Protein 7YRW (pdb70)

Sequence (31 aa):
GCPWFCIYPCKVEPICGVVYASRCPRACDDDGCPWFCIYPCKVEPICGVVYASRCPRACDDDGCPWFCIYPCKVEPICGVVYASRCPRACDDDGCPWFCIYPCKVEPICGVVYASRCPRACDDDGCPWFCIYPCKVEPICGVVYASRCPRACDDDGCPWFCIYPCKVEPICGVVYASRCPRACDDDGCPWFCIYPCKVEPICGVVYASRCPRACDDDGCPWFCIYPCKVEPICGVVYASRCPRACDDDGCPWFCIYPCKVEPICGVVYASRCPRACDDDGCPWFCIYPCKVEPICGVVYASRCPRACDDDGCPWFCIYPCKVEPICGVVYASRCPRACDDDGCPWFCIYPCKVEPICGVVYASRCPRACDDDGCPWFCIYPCKVEPICGVVYASRCPRACDDDGCPWFCIYPCKVEPICGVVYASRCPRACDDDGCPWFCIYPCKVEPICGVVYASRCPRACDDD

Radius of gyration: 8.82 Å; Cα contacts (8 Å, |Δi|>4): 25; chains: 1; bounding box: 24×14×10 Å

B-factor: mean 1.19, std 1.24, range [0.2, 7.27]

Solvent-accessible surface area: 2888 Å² total; per-residue (Å²): 111,34,38,177,110,19,64,162,83,68,196,84,134,104,116,10,27,95,55,81,82,82,126,32,80,231,78,8,113,138,151

Secondary structure (DSSP, 8-state):
---HHHHS--S-TTHHHHHHHHS--GGGTT-

Foldseek 3Di:
DQDVLCVPADDDPDVSVVVNVVRQDCVVVSD

Nearest PDB structures (foldseek):
  7yrw-assembly1_A  TM=8.318E-01  e=2.375E-05  synthetic construct
  7yrw-assembly1_A  TM=1.033E+00  e=1.760E-05  synthetic construct
  7yrw-assembly1_A  TM=8.902E-01  e=5.650E-05  synthetic construct
  7yrw-assembly1_A  TM=8.958E-01  e=1.051E-04  synthetic construct
  7yrw-assembly1_A  TM=8.446E-01  e=1.289E-04  synthetic construct

Structure (mmCIF, N/CA/C/O backbone):
data_7YRW
#
_entry.id   7YRW
#
loop_
_atom_site.group_PDB
_atom_site.id
_atom_site.type_symbol
_atom_site.label_atom_id
_atom_site.label_alt_id
_atom_site.label_comp_id
_atom_site.label_asym_id
_atom_site.label_entity_id
_atom_site.label_seq_id
_atom_site.pdbx_PDB_ins_code
_atom_site.Cartn_x
_atom_site.Cartn_y
_atom_site.Cartn_z
_atom_site.occupancy
_atom_site.B_iso_or_equiv
_atom_site.auth_seq_id
_atom_site.auth_comp_id
_atom_site.auth_asym_id
_atom_site.auth_atom_id
_atom_site.pdbx_PDB_model_num
ATOM 1 N N . GLY A 1 1 ? 11.612 -4.157 4.067 1.00 2.21 1 GLY A N 1
ATOM 2 C CA . GLY A 1 1 ? 10.579 -5.056 3.501 1.00 1.32 1 GLY A CA 1
ATOM 3 C C . GLY A 1 1 ? 9.320 -4.303 3.134 1.00 1.08 1 GLY A C 1
ATOM 4 O O . GLY A 1 1 ? 9.027 -3.256 3.713 1.00 1.11 1 GLY A O 1
ATOM 10 N N . CYS A 1 2 ? 8.572 -4.827 2.179 1.00 0.93 2 CYS A N 1
ATOM 11 C CA . CYS A 1 2 ? 7.343 -4.199 1.746 1.00 0.73 2 CYS A CA 1
ATOM 12 C C . CYS A 1 2 ? 6.180 -4.604 2.641 1.00 0.60 2 CYS A C 1
ATOM 13 O O . CYS A 1 2 ? 6.081 -5.753 3.067 1.00 0.63 2 CYS A O 1
ATOM 20 N N . PRO A 1 3 ? 5.296 -3.650 2.946 1.00 0.54 3 PRO A N 1
ATOM 21 C CA . PRO A 1 3 ? 4.106 -3.905 3.752 1.00 0.51 3 PRO A CA 1
ATOM 22 C C . PRO A 1 3 ? 3.010 -4.583 2.934 1.00 0.39 3 PRO A C 1
ATOM 23 O O . PRO A 1 3 ? 2.769 -4.228 1.777 1.00 0.37 3 PRO A O 1
ATOM 34 N N . TRP A 1 4 ? 2.346 -5.555 3.550 1.00 0.38 4 TRP A N 1
ATOM 35 C CA . TRP A 1 4 ? 1.353 -6.375 2.877 1.00 0.36 4 TRP A CA 1
ATOM 36 C C . TRP A 1 4 ? 0.169 -5.557 2.376 1.00 0.32 4 TRP A C 1
ATOM 37 O O . TRP A 1 4 ? -0.491 -5.953 1.417 1.00 0.34 4 TRP A O 1
ATOM 58 N N . PHE A 1 5 ? -0.093 -4.418 3.012 1.00 0.34 5 PHE A N 1
ATOM 59 C CA . PHE A 1 5 ? -1.145 -3.513 2.548 1.00 0.36 5 PHE A CA 1
ATOM 60 C C . PHE A 1 5 ? -0.834 -3.015 1.141 1.00 0.31 5 PHE A C 1
ATOM 61 O O . PHE A 1 5 ? -1.736 -2.753 0.346 1.00 0.34 5 PHE A O 1
ATOM 78 N N . CYS A 1 6 ? 0.452 -2.889 0.845 1.00 0.30 6 CYS A N 1
ATOM 79 C CA . CYS A 1 6 ? 0.899 -2.394 -0.446 1.00 0.35 6 CYS A CA 1
ATOM 80 C C . CYS A 1 6 ? 1.083 -3.553 -1.429 1.00 0.36 6 CYS A C 1
ATOM 81 O O . CYS A 1 6 ? 0.920 -3.388 -2.637 1.00 0.42 6 CYS A O 1
ATOM 88 N N . ILE A 1 7 ? 1.426 -4.727 -0.905 1.00 0.36 7 ILE A N 1
ATOM 89 C CA . ILE A 1 7 ? 1.620 -5.906 -1.738 1.00 0.44 7 ILE A CA 1
ATOM 90 C C . ILE A 1 7 ? 0.281 -6.487 -2.192 1.00 0.40 7 ILE A C 1
ATOM 91 O O . ILE A 1 7 ? 0.139 -6.929 -3.333 1.00 0.50 7 ILE A O 1
ATOM 107 N N . TYR A 1 8 ? -0.699 -6.485 -1.293 1.00 0.33 8 TYR A N 1
ATOM 108 C CA . TYR A 1 8 ? -2.039 -6.977 -1.610 1.00 0.36 8 TYR A CA 1
ATOM 109 C C . TYR A 1 8 ? -3.044 -5.832 -1.593 1.00 0.30 8 TYR A C 1
ATOM 110 O O . TYR A 1 8 ? -3.712 -5.590 -0.586 1.00 0.42 8 TYR A O 1
ATOM 128 N N . PRO A 1 9 ? -3.153 -5.109 -2.712 1.00 0.28 9 PRO A N 1
ATOM 129 C CA . PRO A 1 9 ? -4.042 -3.958 -2.839 1.00 0.39 9 PRO A CA 1
ATOM 130 C C . PRO A 1 9 ? -5.503 -4.364 -2.996 1.00 0.37 9 PRO A C 1
ATOM 131 O O . PRO A 1 9 ? -5.814 -5.481 -3.417 1.00 0.43 9 PRO A O 1
ATOM 142 N N . CYS A 1 10 ? -6.393 -3.455 -2.645 1.00 0.40 10 CYS A N 1
ATOM 143 C CA . CYS A 1 10 ? -7.820 -3.662 -2.817 1.00 0.44 10 CYS A CA 1
ATOM 144 C C . CYS A 1 10 ? -8.371 -2.642 -3.810 1.00 0.44 10 CYS A C 1
ATOM 145 O O . CYS A 1 10 ? -7.681 -1.680 -4.152 1.00 0.48 10 CYS A O 1
ATOM 152 N N . LYS A 1 11 ? -9.597 -2.844 -4.282 1.00 0.53 11 LYS A N 1
ATOM 153 C CA . LYS A 1 11 ? -10.118 -2.045 -5.378 1.00 0.64 11 LYS A CA 1
ATOM 154 C C . LYS A 1 11 ? -11.214 -1.090 -4.919 1.00 0.60 11 LYS A C 1
ATOM 155 O O . LYS A 1 11 ? -11.968 -0.557 -5.733 1.00 0.74 11 LYS A O 1
ATOM 174 N N . VAL A 1 12 ? -11.305 -0.871 -3.618 1.00 0.48 12 VAL A N 1
ATOM 175 C CA . VAL A 1 12 ? -12.293 0.038 -3.084 1.00 0.51 12 VAL A CA 1
ATOM 176 C C . VAL A 1 12 ? -11.621 1.304 -2.543 1.00 0.41 12 VAL A C 1
ATOM 177 O O . VAL A 1 12 ? -10.983 1.309 -1.495 1.00 0.34 12 VAL A O 1
ATOM 190 N N . GLU A 1 13 ? -11.742 2.367 -3.293 1.00 0.55 13 GLU A N 1
ATOM 191 C CA . GLU A 1 13 ? -11.174 3.650 -2.905 1.00 0.56 13 GLU A CA 1
ATOM 192 C C . GLU A 1 13 ? -12.301 4.562 -2.417 1.00 0.61 13 GLU A C 1
ATOM 193 O O . GLU A 1 13 ? -13.468 4.278 -2.668 1.00 0.74 13 GLU A O 1
ATOM 205 N N . PRO A 1 14 ? -11.987 5.656 -1.700 1.00 0.60 14 PRO A N 1
ATOM 206 C CA . PRO A 1 14 ? -10.618 6.057 -1.381 1.00 0.54 14 PRO A CA 1
ATOM 207 C C . PRO A 1 14 ? -10.043 5.353 -0.154 1.00 0.40 14 PRO A C 1
ATOM 208 O O . PRO A 1 14 ? -8.890 5.576 0.202 1.00 0.37 14 PRO A O 1
ATOM 219 N N . ILE A 1 15 ? -10.834 4.490 0.480 1.00 0.40 15 ILE A N 1
ATOM 220 C CA . ILE A 1 15 ? -10.409 3.844 1.721 1.00 0.42 15 ILE A CA 1
ATOM 221 C C . ILE A 1 15 ? -9.132 3.014 1.516 1.00 0.35 15 ILE A C 1
ATOM 222 O O . ILE A 1 15 ? -8.276 2.951 2.401 1.00 0.50 15 ILE A O 1
ATOM 238 N N . CYS A 1 16 ? -8.991 2.399 0.348 1.00 0.23 16 CYS A N 1
ATOM 239 C CA . CYS A 1 16 ? -7.776 1.658 0.029 1.00 0.23 16 CYS A CA 1
ATOM 240 C C . CYS A 1 16 ? -6.665 2.594 -0.426 1.00 0.22 16 CYS A C 1
ATOM 241 O O . CYS A 1 16 ? -5.495 2.342 -0.163 1.00 0.39 16 CYS A O 1
ATOM 248 N N . GLY A 1 17 ? -7.035 3.683 -1.087 1.00 0.20 17 GLY A N 1
ATOM 249 C CA . GLY A 1 17 ? -6.045 4.624 -1.575 1.00 0.30 17 GLY A CA 1
ATOM 250 C C . GLY A 1 17 ? -5.363 5.371 -0.448 1.00 0.25 17 GLY A C 1
ATOM 251 O O . GLY A 1 17 ? -4.141 5.529 -0.444 1.00 0.33 17 GLY A O 1
ATOM 255 N N . VAL A 1 18 ? -6.159 5.818 0.512 1.00 0.21 18 VAL A N 1
ATOM 256 C CA . VAL A 1 18 ? -5.646 6.520 1.680 1.00 0.27 18 VAL A CA 1
ATOM 257 C C . VAL A 1 18 ? -4.661 5.649 2.452 1.00 0.28 18 VAL A C 1
ATOM 258 O O . VAL A 1 18 ? -3.539 6.073 2.752 1.00 0.36 18 VAL A O 1
ATOM 271 N N . VAL A 1 19 ? -5.078 4.428 2.765 1.00 0.26 19 VAL A N 1
ATOM 272 C CA . VAL A 1 19 ? -4.226 3.508 3.500 1.00 0.34 19 VAL A CA 1
ATOM 273 C C . VAL A 1 19 ? -3.006 3.116 2.661 1.00 0.32 19 VAL A C 1
ATOM 274 O O . VAL A 1 19 ? -1.911 2.990 3.190 1.00 0.35 19 VAL A O 1
ATOM 287 N N . TYR A 1 20 ? -3.196 2.946 1.352 1.00 0.29 20 TYR A N 1
ATOM 288 C CA . TYR A 1 20 ? -2.097 2.657 0.441 1.00 0.30 20 TYR A CA 1
ATOM 289 C C . TYR A 1 20 ? -0.987 3.692 0.577 1.00 0.31 20 TYR A C 1
ATOM 290 O O . TYR A 1 20 ? 0.171 3.352 0.811 1.00 0.44 20 TYR A O 1
ATOM 308 N N . ALA A 1 21 ? -1.363 4.956 0.443 1.00 0.26 21 ALA A N 1
ATOM 309 C CA . ALA A 1 21 ? -0.411 6.057 0.493 1.00 0.30 21 ALA A CA 1
ATOM 310 C C . ALA A 1 21 ? 0.286 6.144 1.845 1.00 0.34 21 ALA A C 1
ATOM 311 O O . ALA A 1 21 ? 1.477 6.446 1.930 1.00 0.46 21 ALA A O 1
ATOM 318 N N . SER A 1 22 ? -0.461 5.864 2.895 1.00 0.37 22 SER A N 1
ATOM 319 C CA . SER A 1 22 ? 0.040 6.021 4.252 1.00 0.51 22 SER A CA 1
ATOM 320 C C . SER A 1 22 ? 0.828 4.792 4.708 1.00 0.54 22 SER A C 1
ATOM 321 O O . SER A 1 22 ? 1.681 4.882 5.591 1.00 0.73 22 SER A O 1
ATOM 329 N N . ARG A 1 23 ? 0.552 3.652 4.098 1.00 0.46 23 ARG A N 1
ATOM 330 C CA . ARG A 1 23 ? 1.138 2.394 4.535 1.00 0.56 23 ARG A CA 1
ATOM 331 C C . ARG A 1 23 ? 2.072 1.811 3.484 1.00 0.57 23 ARG A C 1
ATOM 332 O O . ARG A 1 23 ? 2.323 0.613 3.480 1.00 0.76 23 ARG A O 1
ATOM 353 N N . CYS A 1 24 ? 2.566 2.639 2.578 1.00 0.45 24 CYS A N 1
ATOM 354 C CA . CYS A 1 24 ? 3.513 2.166 1.573 1.00 0.48 24 CYS A CA 1
ATOM 355 C C . CYS A 1 24 ? 4.541 3.242 1.249 1.00 0.44 24 CYS A C 1
ATOM 356 O O . CYS A 1 24 ? 4.463 3.913 0.216 1.00 0.55 24 CYS A O 1
ATOM 363 N N . PRO A 1 25 ? 5.514 3.426 2.151 1.00 0.44 25 PRO A N 1
ATOM 364 C CA . PRO A 1 25 ? 6.639 4.334 1.936 1.00 0.57 25 PRO A CA 1
ATOM 365 C C . PRO A 1 25 ? 7.603 3.796 0.880 1.00 0.56 25 PRO A C 1
ATOM 366 O O . PRO A 1 25 ? 7.562 2.614 0.522 1.00 0.49 25 PRO A O 1
ATOM 377 N N . ARG A 1 26 ? 8.467 4.684 0.393 1.00 0.72 26 ARG A N 1
ATOM 378 C CA . ARG A 1 26 ? 9.476 4.359 -0.621 1.00 0.80 26 ARG A CA 1
ATOM 379 C C . ARG A 1 26 ? 10.394 3.226 -0.164 1.00 0.77 26 ARG A C 1
ATOM 380 O O . ARG A 1 26 ? 11.170 2.685 -0.952 1.00 0.84 26 ARG A O 1
ATOM 401 N N . ALA A 1 27 ? 10.292 2.889 1.116 1.00 0.77 27 ALA A N 1
ATOM 402 C CA . ALA A 1 27 ? 11.040 1.788 1.717 1.00 0.90 27 ALA A CA 1
ATOM 403 C C . ALA A 1 27 ? 10.812 0.487 0.956 1.00 0.86 27 ALA A C 1
ATOM 404 O O . ALA A 1 27 ? 11.694 -0.369 0.875 1.00 1.07 27 ALA A O 1
ATOM 411 N N . CYS A 1 28 ? 9.617 0.354 0.401 1.00 0.71 28 CYS A N 1
ATOM 412 C CA . CYS A 1 28 ? 9.223 -0.847 -0.318 1.00 0.85 28 CYS A CA 1
ATOM 413 C C . CYS A 1 28 ? 9.988 -0.986 -1.637 1.00 1.07 28 CYS A C 1
ATOM 414 O O . CYS A 1 28 ? 10.142 -2.085 -2.168 1.00 1.39 28 CYS A O 1
ATOM 421 N N . ASP A 1 29 ? 10.476 0.146 -2.148 1.00 1.11 29 ASP A N 1
ATOM 422 C CA . ASP A 1 29 ? 11.240 0.186 -3.398 1.00 1.39 29 ASP A CA 1
ATOM 423 C C . ASP A 1 29 ? 10.363 -0.241 -4.574 1.00 1.55 29 ASP A C 1
ATOM 424 O O . ASP A 1 29 ? 10.852 -0.718 -5.598 1.00 1.85 29 ASP A O 1
ATOM 433 N N . ASP A 1 30 ? 9.056 -0.042 -4.412 1.00 2.21 30 ASP A N 1
ATOM 434 C CA . ASP A 1 30 ? 8.068 -0.418 -5.417 1.00 3.45 30 ASP A CA 1
ATOM 435 C C . ASP A 1 30 ? 8.100 -1.915 -5.680 1.00 3.93 30 ASP A C 1
ATOM 436 O O . ASP A 1 30 ? 7.915 -2.358 -6.814 1.00 4.64 30 ASP A O 1
ATOM 445 N N . ASP A 1 31 ? 8.333 -2.678 -4.610 1.00 3.92 31 ASP A N 1
ATOM 446 C CA . ASP A 1 31 ? 8.421 -4.137 -4.670 1.00 4.98 31 ASP A CA 1
ATOM 447 C C . ASP A 1 31 ? 9.664 -4.566 -5.437 1.00 5.94 31 ASP A C 1
ATOM 448 O O . ASP A 1 31 ? 9.617 -4.634 -6.683 1.00 6.37 31 ASP A O 1
ATOM 458 N N . GLY A 1 1 ? 10.919 -4.022 0.227 1.00 2.21 1 GLY A N 2
ATOM 459 C CA . GLY A 1 1 ? 10.299 -4.080 1.574 1.00 1.32 1 GLY A CA 2
ATOM 460 C C . GLY A 1 1 ? 8.891 -3.525 1.583 1.00 1.08 1 GLY A C 2
ATOM 461 O O . GLY A 1 1 ? 8.621 -2.508 2.220 1.00 1.11 1 GLY A O 2
ATOM 467 N N . CYS A 1 2 ? 7.995 -4.175 0.857 1.00 0.93 2 CYS A N 2
ATOM 468 C CA . CYS A 1 2 ? 6.604 -3.774 0.823 1.00 0.73 2 CYS A CA 2
ATOM 469 C C . CYS A 1 2 ? 5.824 -4.451 1.946 1.00 0.60 2 CYS A C 2
ATOM 470 O O . CYS A 1 2 ? 5.956 -5.658 2.157 1.00 0.63 2 CYS A O 2
ATOM 477 N N . PRO A 1 3 ? 5.014 -3.689 2.690 1.00 0.54 3 PRO A N 2
ATOM 478 C CA . PRO A 1 3 ? 4.128 -4.250 3.697 1.00 0.51 3 PRO A CA 2
ATOM 479 C C . PRO A 1 3 ? 2.881 -4.871 3.072 1.00 0.39 3 PRO A C 2
ATOM 480 O O . PRO A 1 3 ? 2.631 -4.681 1.877 1.00 0.37 3 PRO A O 2
ATOM 491 N N . TRP A 1 4 ? 2.098 -5.595 3.862 1.00 0.38 4 TRP A N 2
ATOM 492 C CA . TRP A 1 4 ? 0.956 -6.335 3.340 1.00 0.36 4 TRP A CA 2
ATOM 493 C C . TRP A 1 4 ? -0.035 -5.423 2.619 1.00 0.32 4 TRP A C 2
ATOM 494 O O . TRP A 1 4 ? -0.542 -5.778 1.553 1.00 0.34 4 TRP A O 2
ATOM 515 N N . PHE A 1 5 ? -0.280 -4.242 3.179 1.00 0.34 5 PHE A N 2
ATOM 516 C CA . PHE A 1 5 ? -1.215 -3.285 2.584 1.00 0.36 5 PHE A CA 2
ATOM 517 C C . PHE A 1 5 ? -0.827 -2.929 1.148 1.00 0.31 5 PHE A C 2
ATOM 518 O O . PHE A 1 5 ? -1.690 -2.632 0.322 1.00 0.34 5 PHE A O 2
ATOM 535 N N . CYS A 1 6 ? 0.467 -2.970 0.855 1.00 0.30 6 CYS A N 2
ATOM 536 C CA . CYS A 1 6 ? 0.955 -2.630 -0.475 1.00 0.35 6 CYS A CA 2
ATOM 537 C C . CYS A 1 6 ? 0.989 -3.865 -1.371 1.00 0.36 6 CYS A C 2
ATOM 538 O O . CYS A 1 6 ? 0.734 -3.777 -2.573 1.00 0.42 6 CYS A O 2
ATOM 545 N N . ILE A 1 7 ? 1.314 -5.015 -0.782 1.00 0.36 7 ILE A N 2
ATOM 546 C CA . ILE A 1 7 ? 1.365 -6.270 -1.523 1.00 0.44 7 ILE A CA 2
ATOM 547 C C . ILE A 1 7 ? -0.038 -6.744 -1.890 1.00 0.40 7 ILE A C 2
ATOM 548 O O . ILE A 1 7 ? -0.245 -7.366 -2.934 1.00 0.50 7 ILE A O 2
ATOM 564 N N . TYR A 1 8 ? -0.995 -6.449 -1.019 1.00 0.33 8 TYR A N 2
ATOM 565 C CA . TYR A 1 8 ? -2.386 -6.829 -1.230 1.00 0.36 8 TYR A CA 2
ATOM 566 C C . TYR A 1 8 ? -3.248 -5.593 -1.479 1.00 0.30 8 TYR A C 2
ATOM 567 O O . TYR A 1 8 ? -3.866 -5.061 -0.553 1.00 0.42 8 TYR A O 2
ATOM 585 N N . PRO A 1 9 ? -3.293 -5.115 -2.732 1.00 0.28 9 PRO A N 2
ATOM 586 C CA . PRO A 1 9 ? -4.079 -3.942 -3.110 1.00 0.39 9 PRO A CA 2
ATOM 587 C C . PRO A 1 9 ? -5.570 -4.252 -3.161 1.00 0.37 9 PRO A C 2
ATOM 588 O O . PRO A 1 9 ? -5.975 -5.404 -3.332 1.00 0.43 9 PRO A O 2
ATOM 599 N N . CYS A 1 10 ? -6.382 -3.222 -3.010 1.00 0.40 10 CYS A N 2
ATOM 600 C CA . CYS A 1 10 ? -7.824 -3.382 -2.985 1.00 0.44 10 CYS A CA 2
ATOM 601 C C . CYS A 1 10 ? -8.490 -2.522 -4.056 1.00 0.44 10 CYS A C 2
ATOM 602 O O . CYS A 1 10 ? -7.948 -1.501 -4.479 1.00 0.48 10 CYS A O 2
ATOM 609 N N . LYS A 1 11 ? -9.665 -2.947 -4.495 1.00 0.53 11 LYS A N 2
ATOM 610 C CA . LYS A 1 11 ? -10.383 -2.279 -5.566 1.00 0.64 11 LYS A CA 2
ATOM 611 C C . LYS A 1 11 ? -11.422 -1.330 -4.994 1.00 0.60 11 LYS A C 2
ATOM 612 O O . LYS A 1 11 ? -12.182 -0.698 -5.729 1.00 0.74 11 LYS A O 2
ATOM 631 N N . VAL A 1 12 ? -11.454 -1.243 -3.678 1.00 0.48 12 VAL A N 2
ATOM 632 C CA . VAL A 1 12 ? -12.403 -0.392 -2.994 1.00 0.51 12 VAL A CA 2
ATOM 633 C C . VAL A 1 12 ? -11.769 0.969 -2.681 1.00 0.41 12 VAL A C 2
ATOM 634 O O . VAL A 1 12 ? -10.888 1.103 -1.830 1.00 0.34 12 VAL A O 2
ATOM 647 N N . GLU A 1 13 ? -12.209 1.968 -3.407 1.00 0.55 13 GLU A N 2
ATOM 648 C CA . GLU A 1 13 ? -11.670 3.311 -3.286 1.00 0.56 13 GLU A CA 2
ATOM 649 C C . GLU A 1 13 ? -12.622 4.232 -2.528 1.00 0.61 13 GLU A C 2
ATOM 650 O O . GLU A 1 13 ? -13.828 3.985 -2.477 1.00 0.74 13 GLU A O 2
ATOM 662 N N . PRO A 1 14 ? -12.090 5.292 -1.899 1.00 0.60 14 PRO A N 2
ATOM 663 C CA . PRO A 1 14 ? -10.661 5.560 -1.841 1.00 0.54 14 PRO A CA 2
ATOM 664 C C . PRO A 1 14 ? -10.032 5.033 -0.554 1.00 0.40 14 PRO A C 2
ATOM 665 O O . PRO A 1 14 ? -8.888 5.349 -0.232 1.00 0.37 14 PRO A O 2
ATOM 676 N N . ILE A 1 15 ? -10.790 4.212 0.166 1.00 0.40 15 ILE A N 2
ATOM 677 C CA . ILE A 1 15 ? -10.376 3.715 1.475 1.00 0.42 15 ILE A CA 2
ATOM 678 C C . ILE A 1 15 ? -9.151 2.798 1.374 1.00 0.35 15 ILE A C 2
ATOM 679 O O . ILE A 1 15 ? -8.438 2.579 2.357 1.00 0.50 15 ILE A O 2
ATOM 695 N N . CYS A 1 16 ? -8.900 2.262 0.194 1.00 0.23 16 CYS A N 2
ATOM 696 C CA . CYS A 1 16 ? -7.704 1.467 -0.021 1.00 0.23 16 CYS A CA 2
ATOM 697 C C . CYS A 1 16 ? -6.512 2.379 -0.252 1.00 0.22 16 CYS A C 2
ATOM 698 O O . CYS A 1 16 ? -5.439 2.177 0.313 1.00 0.39 16 CYS A O 2
ATOM 705 N N . GLY A 1 17 ? -6.736 3.412 -1.048 1.00 0.20 17 GLY A N 2
ATOM 706 C CA . GLY A 1 17 ? -5.661 4.294 -1.458 1.00 0.30 17 GLY A CA 2
ATOM 707 C C . GLY A 1 17 ? -5.242 5.239 -0.357 1.00 0.25 17 GLY A C 2
ATOM 708 O O . GLY A 1 17 ? -4.079 5.643 -0.281 1.00 0.33 17 GLY A O 2
ATOM 712 N N . VAL A 1 18 ? -6.191 5.590 0.496 1.00 0.21 18 VAL A N 2
ATOM 713 C CA . VAL A 1 18 ? -5.927 6.484 1.608 1.00 0.27 18 VAL A CA 2
ATOM 714 C C . VAL A 1 18 ? -4.874 5.899 2.552 1.00 0.28 18 VAL A C 2
ATOM 715 O O . VAL A 1 18 ? -3.876 6.551 2.867 1.00 0.36 18 VAL A O 2
ATOM 728 N N . VAL A 1 19 ? -5.092 4.670 2.992 1.00 0.26 19 VAL A N 2
ATOM 729 C CA . VAL A 1 19 ? -4.133 3.989 3.844 1.00 0.34 19 VAL A CA 2
ATOM 730 C C . VAL A 1 19 ? -2.895 3.578 3.038 1.00 0.32 19 VAL A C 2
ATOM 731 O O . VAL A 1 19 ? -1.781 3.642 3.548 1.00 0.35 19 VAL A O 2
ATOM 744 N N . TYR A 1 20 ? -3.101 3.171 1.780 1.00 0.29 20 TYR A N 2
ATOM 745 C CA . TYR A 1 20 ? -2.010 2.853 0.862 1.00 0.30 20 TYR A CA 2
ATOM 746 C C . TYR A 1 20 ? -0.932 3.931 0.885 1.00 0.31 20 TYR A C 2
ATOM 747 O O . TYR A 1 20 ? 0.248 3.635 1.039 1.00 0.44 20 TYR A O 2
ATOM 765 N N . ALA A 1 21 ? -1.359 5.179 0.745 1.00 0.26 21 ALA A N 2
ATOM 766 C CA . ALA A 1 21 ? -0.449 6.318 0.715 1.00 0.30 21 ALA A CA 2
ATOM 767 C C . ALA A 1 21 ? 0.497 6.327 1.910 1.00 0.34 21 ALA A C 2
ATOM 768 O O . ALA A 1 21 ? 1.712 6.445 1.762 1.00 0.46 21 ALA A O 2
ATOM 775 N N . SER A 1 22 ? -0.074 6.181 3.092 1.00 0.37 22 SER A N 2
ATOM 776 C CA . SER A 1 22 ? 0.685 6.300 4.329 1.00 0.51 22 SER A CA 2
ATOM 777 C C . SER A 1 22 ? 1.293 4.968 4.771 1.00 0.54 22 SER A C 2
ATOM 778 O O . SER A 1 22 ? 2.121 4.935 5.682 1.00 0.73 22 SER A O 2
ATOM 786 N N . ARG A 1 23 ? 0.887 3.871 4.140 1.00 0.46 23 ARG A N 2
ATOM 787 C CA . ARG A 1 23 ? 1.392 2.554 4.513 1.00 0.56 23 ARG A CA 2
ATOM 788 C C . ARG A 1 23 ? 2.327 1.986 3.459 1.00 0.57 23 ARG A C 2
ATOM 789 O O . ARG A 1 23 ? 2.801 0.863 3.591 1.00 0.76 23 ARG A O 2
ATOM 810 N N . CYS A 1 24 ? 2.594 2.758 2.418 1.00 0.45 24 CYS A N 2
ATOM 811 C CA . CYS A 1 24 ? 3.534 2.344 1.388 1.00 0.48 24 CYS A CA 2
ATOM 812 C C . CYS A 1 24 ? 4.709 3.311 1.310 1.00 0.44 24 CYS A C 2
ATOM 813 O O . CYS A 1 24 ? 4.728 4.226 0.486 1.00 0.55 24 CYS A O 2
ATOM 820 N N . PRO A 1 25 ? 5.694 3.130 2.200 1.00 0.44 25 PRO A N 2
ATOM 821 C CA . PRO A 1 25 ? 6.944 3.883 2.161 1.00 0.57 25 PRO A CA 2
ATOM 822 C C . PRO A 1 25 ? 7.793 3.459 0.971 1.00 0.56 25 PRO A C 2
ATOM 823 O O . PRO A 1 25 ? 7.545 2.413 0.362 1.00 0.49 25 PRO A O 2
ATOM 834 N N . ARG A 1 26 ? 8.793 4.273 0.645 1.00 0.72 26 ARG A N 2
ATOM 835 C CA . ARG A 1 26 ? 9.690 3.999 -0.480 1.00 0.80 26 ARG A CA 2
ATOM 836 C C . ARG A 1 26 ? 10.401 2.661 -0.302 1.00 0.77 26 ARG A C 2
ATOM 837 O O . ARG A 1 26 ? 11.057 2.169 -1.218 1.00 0.84 26 ARG A O 2
ATOM 858 N N . ALA A 1 27 ? 10.283 2.104 0.899 1.00 0.77 27 ALA A N 2
ATOM 859 C CA . ALA A 1 27 ? 10.780 0.773 1.215 1.00 0.90 27 ALA A CA 2
ATOM 860 C C . ALA A 1 27 ? 10.240 -0.263 0.238 1.00 0.86 27 ALA A C 2
ATOM 861 O O . ALA A 1 27 ? 10.873 -1.290 -0.008 1.00 1.07 27 ALA A O 2
ATOM 868 N N . CYS A 1 28 ? 9.070 0.018 -0.324 1.00 0.71 28 CYS A N 2
ATOM 869 C CA . CYS A 1 28 ? 8.423 -0.896 -1.252 1.00 0.85 28 CYS A CA 2
ATOM 870 C C . CYS A 1 28 ? 9.265 -1.050 -2.523 1.00 1.07 28 CYS A C 2
ATOM 871 O O . CYS A 1 28 ? 9.237 -2.091 -3.174 1.00 1.39 28 CYS A O 2
ATOM 878 N N . ASP A 1 29 ? 10.031 -0.020 -2.863 1.00 1.11 29 ASP A N 2
ATOM 879 C CA . ASP A 1 29 ? 10.946 -0.102 -4.000 1.00 1.39 29 ASP A CA 2
ATOM 880 C C . ASP A 1 29 ? 12.391 0.003 -3.538 1.00 1.55 29 ASP A C 2
ATOM 881 O O . ASP A 1 29 ? 13.321 0.013 -4.348 1.00 1.85 29 ASP A O 2
ATOM 890 N N . ASP A 1 30 ? 12.555 0.060 -2.222 1.00 2.21 30 ASP A N 2
ATOM 891 C CA . ASP A 1 30 ? 13.862 0.219 -1.582 1.00 3.45 30 ASP A CA 2
ATOM 892 C C . ASP A 1 30 ? 14.568 1.470 -2.111 1.00 3.93 30 ASP A C 2
ATOM 893 O O . ASP A 1 30 ? 15.757 1.455 -2.418 1.00 4.64 30 ASP A O 2
ATOM 902 N N . ASP A 1 31 ? 13.816 2.557 -2.227 1.00 3.92 31 ASP A N 2
ATOM 903 C CA . ASP A 1 31 ? 14.358 3.803 -2.757 1.00 4.98 31 ASP A CA 2
ATOM 904 C C . ASP A 1 31 ? 14.808 4.718 -1.627 1.00 5.94 31 ASP A C 2
ATOM 905 O O . ASP A 1 31 ? 13.942 5.298 -0.944 1.00 6.37 31 ASP A O 2
ATOM 915 N N . GLY A 1 1 ? 10.636 -4.452 4.377 1.00 2.21 1 GLY A N 3
ATOM 916 C CA . GLY A 1 1 ? 10.096 -4.535 3.000 1.00 1.32 1 GLY A CA 3
ATOM 917 C C . GLY A 1 1 ? 8.708 -3.947 2.900 1.00 1.08 1 GLY A C 3
ATOM 918 O O . GLY A 1 1 ? 8.242 -3.287 3.830 1.00 1.11 1 GLY A O 3
ATOM 924 N N . CYS A 1 2 ? 8.051 -4.186 1.775 1.00 0.93 2 CYS A N 3
ATOM 925 C CA . CYS A 1 2 ? 6.707 -3.690 1.540 1.00 0.73 2 CYS A CA 3
ATOM 926 C C . CYS A 1 2 ? 5.708 -4.288 2.521 1.00 0.60 2 CYS A C 3
ATOM 927 O O . CYS A 1 2 ? 5.595 -5.508 2.639 1.00 0.63 2 CYS A O 3
ATOM 934 N N . PRO A 1 3 ? 4.990 -3.426 3.251 1.00 0.54 3 PRO A N 3
ATOM 935 C CA . PRO A 1 3 ? 3.896 -3.847 4.131 1.00 0.51 3 PRO A CA 3
ATOM 936 C C . PRO A 1 3 ? 2.813 -4.605 3.373 1.00 0.39 3 PRO A C 3
ATOM 937 O O . PRO A 1 3 ? 2.632 -4.421 2.166 1.00 0.37 3 PRO A O 3
ATOM 948 N N . TRP A 1 4 ? 2.088 -5.451 4.097 1.00 0.38 4 TRP A N 3
ATOM 949 C CA . TRP A 1 4 ? 1.056 -6.291 3.513 1.00 0.36 4 TRP A CA 3
ATOM 950 C C . TRP A 1 4 ? -0.084 -5.472 2.919 1.00 0.32 4 TRP A C 3
ATOM 951 O O . TRP A 1 4 ? -0.857 -5.982 2.107 1.00 0.34 4 TRP A O 3
ATOM 972 N N . PHE A 1 5 ? -0.196 -4.212 3.331 1.00 0.34 5 PHE A N 3
ATOM 973 C CA . PHE A 1 5 ? -1.152 -3.291 2.721 1.00 0.36 5 PHE A CA 3
ATOM 974 C C . PHE A 1 5 ? -0.795 -3.059 1.257 1.00 0.31 5 PHE A C 3
ATOM 975 O O . PHE A 1 5 ? -1.669 -2.955 0.401 1.00 0.34 5 PHE A O 3
ATOM 992 N N . CYS A 1 6 ? 0.502 -3.003 0.980 1.00 0.30 6 CYS A N 3
ATOM 993 C CA . CYS A 1 6 ? 0.985 -2.749 -0.370 1.00 0.35 6 CYS A CA 3
ATOM 994 C C . CYS A 1 6 ? 1.007 -4.040 -1.186 1.00 0.36 6 CYS A C 3
ATOM 995 O O . CYS A 1 6 ? 0.731 -4.032 -2.387 1.00 0.42 6 CYS A O 3
ATOM 1002 N N . ILE A 1 7 ? 1.336 -5.150 -0.528 1.00 0.36 7 ILE A N 3
ATOM 1003 C CA . ILE A 1 7 ? 1.397 -6.446 -1.195 1.00 0.44 7 ILE A CA 3
ATOM 1004 C C . ILE A 1 7 ? 0.007 -6.905 -1.627 1.00 0.40 7 ILE A C 3
ATOM 1005 O O . ILE A 1 7 ? -0.157 -7.501 -2.691 1.00 0.50 7 ILE A O 3
ATOM 1021 N N . TYR A 1 8 ? -0.991 -6.622 -0.795 1.00 0.33 8 TYR A N 3
ATOM 1022 C CA . TYR A 1 8 ? -2.371 -6.986 -1.099 1.00 0.36 8 TYR A CA 3
ATOM 1023 C C . TYR A 1 8 ? -3.216 -5.739 -1.332 1.00 0.30 8 TYR A C 3
ATOM 1024 O O . TYR A 1 8 ? -3.947 -5.293 -0.443 1.00 0.42 8 TYR A O 3
ATOM 1042 N N . PRO A 1 9 ? -3.132 -5.167 -2.540 1.00 0.28 9 PRO A N 3
ATOM 1043 C CA . PRO A 1 9 ? -3.828 -3.935 -2.888 1.00 0.39 9 PRO A CA 3
ATOM 1044 C C . PRO A 1 9 ? -5.308 -4.172 -3.156 1.00 0.37 9 PRO A C 3
ATOM 1045 O O . PRO A 1 9 ? -5.697 -5.199 -3.718 1.00 0.43 9 PRO A O 3
ATOM 1056 N N . CYS A 1 10 ? -6.128 -3.227 -2.746 1.00 0.40 10 CYS A N 3
ATOM 1057 C CA . CYS A 1 10 ? -7.559 -3.302 -2.966 1.00 0.44 10 CYS A CA 3
ATOM 1058 C C . CYS A 1 10 ? -7.961 -2.367 -4.103 1.00 0.44 10 CYS A C 3
ATOM 1059 O O . CYS A 1 10 ? -7.296 -1.360 -4.354 1.00 0.48 10 CYS A O 3
ATOM 1066 N N . LYS A 1 11 ? -9.047 -2.696 -4.785 1.00 0.53 11 LYS A N 3
ATOM 1067 C CA . LYS A 1 11 ? -9.447 -1.973 -5.977 1.00 0.64 11 LYS A CA 3
ATOM 1068 C C . LYS A 1 11 ? -10.560 -0.988 -5.659 1.00 0.60 11 LYS A C 3
ATOM 1069 O O . LYS A 1 11 ? -11.052 -0.281 -6.540 1.00 0.74 11 LYS A O 3
ATOM 1088 N N . VAL A 1 12 ? -10.949 -0.944 -4.396 1.00 0.48 12 VAL A N 3
ATOM 1089 C CA . VAL A 1 12 ? -11.967 -0.017 -3.945 1.00 0.51 12 VAL A CA 3
ATOM 1090 C C . VAL A 1 12 ? -11.301 1.186 -3.286 1.00 0.41 12 VAL A C 3
ATOM 1091 O O . VAL A 1 12 ? -10.566 1.060 -2.307 1.00 0.34 12 VAL A O 3
ATOM 1104 N N . GLU A 1 13 ? -11.537 2.348 -3.841 1.00 0.55 13 GLU A N 3
ATOM 1105 C CA . GLU A 1 13 ? -10.857 3.553 -3.400 1.00 0.56 13 GLU A CA 3
ATOM 1106 C C . GLU A 1 13 ? -11.877 4.669 -3.193 1.00 0.61 13 GLU A C 3
ATOM 1107 O O . GLU A 1 13 ? -12.985 4.595 -3.722 1.00 0.74 13 GLU A O 3
ATOM 1119 N N . PRO A 1 14 ? -11.529 5.722 -2.433 1.00 0.60 14 PRO A N 3
ATOM 1120 C CA . PRO A 1 14 ? -10.189 5.920 -1.887 1.00 0.54 14 PRO A CA 3
ATOM 1121 C C . PRO A 1 14 ? -9.946 5.215 -0.550 1.00 0.40 14 PRO A C 3
ATOM 1122 O O . PRO A 1 14 ? -8.915 5.428 0.081 1.00 0.37 14 PRO A O 3
ATOM 1133 N N . ILE A 1 15 ? -10.874 4.359 -0.125 1.00 0.40 15 ILE A N 3
ATOM 1134 C CA . ILE A 1 15 ? -10.740 3.679 1.166 1.00 0.42 15 ILE A CA 3
ATOM 1135 C C . ILE A 1 15 ? -9.527 2.742 1.189 1.00 0.35 15 ILE A C 3
ATOM 1136 O O . ILE A 1 15 ? -9.009 2.400 2.251 1.00 0.50 15 ILE A O 3
ATOM 1152 N N . CYS A 1 16 ? -9.076 2.315 0.021 1.00 0.23 16 CYS A N 3
ATOM 1153 C CA . CYS A 1 16 ? -7.849 1.543 -0.062 1.00 0.23 16 CYS A CA 3
ATOM 1154 C C . CYS A 1 16 ? -6.651 2.476 -0.130 1.00 0.22 16 CYS A C 3
ATOM 1155 O O . CYS A 1 16 ? -5.637 2.256 0.531 1.00 0.39 16 CYS A O 3
ATOM 1162 N N . GLY A 1 17 ? -6.802 3.544 -0.901 1.00 0.20 17 GLY A N 3
ATOM 1163 C CA . GLY A 1 17 ? -5.697 4.448 -1.154 1.00 0.30 17 GLY A CA 3
ATOM 1164 C C . GLY A 1 17 ? -5.316 5.240 0.073 1.00 0.25 17 GLY A C 3
ATOM 1165 O O . GLY A 1 17 ? -4.155 5.607 0.247 1.00 0.33 17 GLY A O 3
ATOM 1169 N N . VAL A 1 18 ? -6.298 5.485 0.927 1.00 0.21 18 VAL A N 3
ATOM 1170 C CA . VAL A 1 18 ? -6.091 6.243 2.148 1.00 0.27 18 VAL A CA 3
ATOM 1171 C C . VAL A 1 18 ? -5.007 5.608 3.025 1.00 0.28 18 VAL A C 3
ATOM 1172 O O . VAL A 1 18 ? -4.045 6.273 3.416 1.00 0.36 18 VAL A O 3
ATOM 1185 N N . VAL A 1 19 ? -5.157 4.325 3.322 1.00 0.26 19 VAL A N 3
ATOM 1186 C CA . VAL A 1 19 ? -4.155 3.601 4.086 1.00 0.34 19 VAL A CA 3
ATOM 1187 C C . VAL A 1 19 ? -2.921 3.320 3.221 1.00 0.32 19 VAL A C 3
ATOM 1188 O O . VAL A 1 19 ? -1.797 3.519 3.673 1.00 0.35 19 VAL A O 3
ATOM 1201 N N . TYR A 1 20 ? -3.140 2.895 1.973 1.00 0.29 20 TYR A N 3
ATOM 1202 C CA . TYR A 1 20 ? -2.063 2.615 1.030 1.00 0.30 20 TYR A CA 3
ATOM 1203 C C . TYR A 1 20 ? -1.016 3.728 1.000 1.00 0.31 20 TYR A C 3
ATOM 1204 O O . TYR A 1 20 ? 0.171 3.484 1.221 1.00 0.44 20 TYR A O 3
ATOM 1222 N N . ALA A 1 21 ? -1.470 4.948 0.748 1.00 0.26 21 ALA A N 3
ATOM 1223 C CA . ALA A 1 21 ? -0.582 6.090 0.572 1.00 0.30 21 ALA A CA 3
ATOM 1224 C C . ALA A 1 21 ? 0.324 6.315 1.782 1.00 0.34 21 ALA A C 3
ATOM 1225 O O . ALA A 1 21 ? 1.478 6.713 1.631 1.00 0.46 21 ALA A O 3
ATOM 1232 N N . SER A 1 22 ? -0.191 6.066 2.978 1.00 0.37 22 SER A N 3
ATOM 1233 C CA . SER A 1 22 ? 0.579 6.299 4.193 1.00 0.51 22 SER A CA 3
ATOM 1234 C C . SER A 1 22 ? 1.277 5.023 4.678 1.00 0.54 22 SER A C 3
ATOM 1235 O O . SER A 1 22 ? 2.046 5.056 5.639 1.00 0.73 22 SER A O 3
ATOM 1243 N N . ARG A 1 23 ? 1.014 3.901 4.018 1.00 0.46 23 ARG A N 3
ATOM 1244 C CA . ARG A 1 23 ? 1.535 2.618 4.477 1.00 0.56 23 ARG A CA 3
ATOM 1245 C C . ARG A 1 23 ? 2.431 1.954 3.442 1.00 0.57 23 ARG A C 3
ATOM 1246 O O . ARG A 1 23 ? 2.750 0.777 3.566 1.00 0.76 23 ARG A O 3
ATOM 1267 N N . CYS A 1 24 ? 2.846 2.708 2.438 1.00 0.45 24 CYS A N 3
ATOM 1268 C CA . CYS A 1 24 ? 3.732 2.184 1.408 1.00 0.48 24 CYS A CA 3
ATOM 1269 C C . CYS A 1 24 ? 4.997 3.030 1.297 1.00 0.44 24 CYS A C 3
ATOM 1270 O O . CYS A 1 24 ? 5.086 3.931 0.459 1.00 0.55 24 CYS A O 3
ATOM 1277 N N . PRO A 1 25 ? 5.976 2.767 2.183 1.00 0.44 25 PRO A N 3
ATOM 1278 C CA . PRO A 1 25 ? 7.308 3.384 2.133 1.00 0.57 25 PRO A CA 3
ATOM 1279 C C . PRO A 1 25 ? 7.966 3.226 0.767 1.00 0.56 25 PRO A C 3
ATOM 1280 O O . PRO A 1 25 ? 7.541 2.408 -0.054 1.00 0.49 25 PRO A O 3
ATOM 1291 N N . ARG A 1 26 ? 9.019 4.015 0.537 1.00 0.72 26 ARG A N 3
ATOM 1292 C CA . ARG A 1 26 ? 9.736 4.021 -0.739 1.00 0.80 26 ARG A CA 3
ATOM 1293 C C . ARG A 1 26 ? 10.293 2.641 -1.071 1.00 0.77 26 ARG A C 3
ATOM 1294 O O . ARG A 1 26 ? 10.761 2.407 -2.180 1.00 0.84 26 ARG A O 3
ATOM 1315 N N . ALA A 1 27 ? 10.257 1.742 -0.093 1.00 0.77 27 ALA A N 3
ATOM 1316 C CA . ALA A 1 27 ? 10.599 0.342 -0.306 1.00 0.90 27 ALA A CA 3
ATOM 1317 C C . ALA A 1 27 ? 9.756 -0.233 -1.437 1.00 0.86 27 ALA A C 3
ATOM 1318 O O . ALA A 1 27 ? 10.230 -1.029 -2.246 1.00 1.07 27 ALA A O 3
ATOM 1325 N N . CYS A 1 28 ? 8.506 0.207 -1.496 1.00 0.71 28 CYS A N 3
ATOM 1326 C CA . CYS A 1 28 ? 7.573 -0.231 -2.523 1.00 0.85 28 CYS A CA 3
ATOM 1327 C C . CYS A 1 28 ? 7.807 0.524 -3.826 1.00 1.07 28 CYS A C 3
ATOM 1328 O O . CYS A 1 28 ? 7.266 0.173 -4.872 1.00 1.39 28 CYS A O 3
ATOM 1335 N N . ASP A 1 29 ? 8.623 1.564 -3.749 1.00 1.11 29 ASP A N 3
ATOM 1336 C CA . ASP A 1 29 ? 9.020 2.328 -4.922 1.00 1.39 29 ASP A CA 3
ATOM 1337 C C . ASP A 1 29 ? 10.381 1.844 -5.392 1.00 1.55 29 ASP A C 3
ATOM 1338 O O . ASP A 1 29 ? 11.108 2.555 -6.090 1.00 1.85 29 ASP A O 3
ATOM 1347 N N . ASP A 1 30 ? 10.709 0.624 -4.970 1.00 2.21 30 ASP A N 3
ATOM 1348 C CA . ASP A 1 30 ? 11.974 -0.029 -5.290 1.00 3.45 30 ASP A CA 3
ATOM 1349 C C . ASP A 1 30 ? 13.158 0.757 -4.732 1.00 3.93 30 ASP A C 3
ATOM 1350 O O . ASP A 1 30 ? 14.031 1.210 -5.471 1.00 4.64 30 ASP 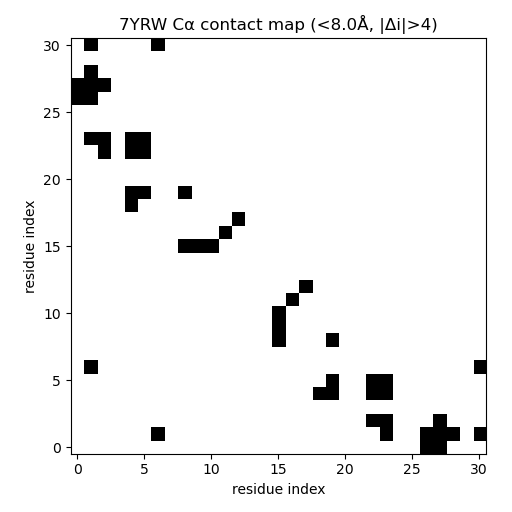A O 3
ATOM 1359 N N . ASP A 1 31 ? 13.167 0.935 -3.420 1.00 3.92 31 ASP A N 3
ATOM 1360 C CA . ASP A 1 31 ? 14.285 1.573 -2.740 1.00 4.98 31 ASP A CA 3
ATOM 1361 C C . ASP A 1 31 ? 14.719 0.727 -1.558 1.00 5.94 31 ASP A C 3
ATOM 1362 O O . ASP A 1 31 ? 15.845 0.194 -1.587 1.00 6.37 31 ASP A O 3
ATOM 1372 N N . GLY A 1 1 ? 11.395 -5.580 2.068 1.00 2.21 1 GLY A N 4
ATOM 1373 C CA . GLY A 1 1 ? 10.430 -5.768 3.176 1.00 1.32 1 GLY A CA 4
ATOM 1374 C C . GLY A 1 1 ? 9.221 -4.872 3.030 1.00 1.08 1 GLY A C 4
ATOM 1375 O O . GLY A 1 1 ? 9.102 -3.858 3.715 1.00 1.11 1 GLY A O 4
ATOM 1381 N N . CYS A 1 2 ? 8.327 -5.241 2.128 1.00 0.93 2 CYS A N 4
ATOM 1382 C CA . CYS A 1 2 ? 7.122 -4.473 1.876 1.00 0.73 2 CYS A CA 4
ATOM 1383 C C . CYS A 1 2 ? 6.019 -4.831 2.865 1.00 0.60 2 CYS A C 4
ATOM 1384 O O . CYS A 1 2 ? 5.928 -5.972 3.321 1.00 0.63 2 CYS A O 4
ATOM 1391 N N . PRO A 1 3 ? 5.178 -3.847 3.213 1.00 0.54 3 PRO A N 4
ATOM 1392 C CA . PRO A 1 3 ? 4.016 -4.063 4.074 1.00 0.51 3 PRO A CA 4
ATOM 1393 C C . PRO A 1 3 ? 2.835 -4.625 3.286 1.00 0.39 3 PRO A C 4
ATOM 1394 O O . PRO A 1 3 ? 2.630 -4.284 2.116 1.00 0.37 3 PRO A O 4
ATOM 1405 N N . TRP A 1 4 ? 2.053 -5.471 3.952 1.00 0.38 4 TRP A N 4
ATOM 1406 C CA . TRP A 1 4 ? 0.987 -6.232 3.318 1.00 0.36 4 TRP A CA 4
ATOM 1407 C C . TRP A 1 4 ? -0.062 -5.341 2.672 1.00 0.32 4 TRP A C 4
ATOM 1408 O O . TRP A 1 4 ? -0.666 -5.726 1.673 1.00 0.34 4 TRP A O 4
ATOM 1429 N N . PHE A 1 5 ? -0.276 -4.157 3.235 1.00 0.34 5 PHE A N 4
ATOM 1430 C CA . PHE A 1 5 ? -1.243 -3.216 2.680 1.00 0.36 5 PHE A CA 4
ATOM 1431 C C . PHE A 1 5 ? -0.824 -2.757 1.287 1.00 0.31 5 PHE A C 4
ATOM 1432 O O . PHE A 1 5 ? -1.662 -2.382 0.470 1.00 0.34 5 PHE A O 4
ATOM 1449 N N . CYS A 1 6 ? 0.475 -2.775 1.023 1.00 0.30 6 CYS A N 4
ATOM 1450 C CA . CYS A 1 6 ? 0.980 -2.393 -0.284 1.00 0.35 6 CYS A CA 4
ATOM 1451 C C . CYS A 1 6 ? 1.078 -3.615 -1.194 1.00 0.36 6 CYS A C 4
ATOM 1452 O O . CYS A 1 6 ? 0.856 -3.522 -2.401 1.00 0.42 6 CYS A O 4
ATOM 1459 N N . ILE A 1 7 ? 1.411 -4.761 -0.606 1.00 0.36 7 ILE A N 4
ATOM 1460 C CA . ILE A 1 7 ? 1.580 -5.992 -1.369 1.00 0.44 7 ILE A CA 4
ATOM 1461 C C . ILE A 1 7 ? 0.242 -6.525 -1.870 1.00 0.40 7 ILE A C 4
ATOM 1462 O O . ILE A 1 7 ? 0.119 -6.932 -3.025 1.00 0.50 7 ILE A O 4
ATOM 1478 N N . TYR A 1 8 ? -0.754 -6.511 -0.999 1.00 0.33 8 TYR A N 4
ATOM 1479 C CA . TYR A 1 8 ? -2.095 -6.975 -1.347 1.00 0.36 8 TYR A CA 4
ATOM 1480 C C . TYR A 1 8 ? -3.034 -5.786 -1.467 1.00 0.30 8 TYR A C 4
ATOM 1481 O O . TYR A 1 8 ? -3.596 -5.319 -0.476 1.00 0.42 8 TYR A O 4
ATOM 1499 N N . PRO A 1 9 ? -3.206 -5.280 -2.690 1.00 0.28 9 PRO A N 4
ATOM 1500 C CA . PRO A 1 9 ? -3.992 -4.086 -2.950 1.00 0.39 9 PRO A CA 4
ATOM 1501 C C . PRO A 1 9 ? -5.485 -4.370 -3.085 1.00 0.37 9 PRO A C 4
ATOM 1502 O O . PRO A 1 9 ? -5.897 -5.448 -3.522 1.00 0.43 9 PRO A O 4
ATOM 1513 N N . CYS A 1 10 ? -6.285 -3.401 -2.679 1.00 0.40 10 CYS A N 4
ATOM 1514 C CA . CYS A 1 10 ? -7.722 -3.457 -2.843 1.00 0.44 10 CYS A CA 4
ATOM 1515 C C . CYS A 1 10 ? -8.130 -2.540 -3.992 1.00 0.44 10 CYS A C 4
ATOM 1516 O O . CYS A 1 10 ? -7.298 -1.799 -4.515 1.00 0.48 10 CYS A O 4
ATOM 1523 N N . LYS A 1 11 ? -9.391 -2.590 -4.398 1.00 0.53 11 LYS A N 4
ATOM 1524 C CA . LYS A 1 11 ? -9.836 -1.838 -5.553 1.00 0.64 11 LYS A CA 4
ATOM 1525 C C . LYS A 1 11 ? -10.911 -0.824 -5.185 1.00 0.60 11 LYS A C 4
ATOM 1526 O O . LYS A 1 11 ? -11.546 -0.234 -6.061 1.00 0.74 11 LYS A O 4
ATOM 1545 N N . VAL A 1 12 ? -11.111 -0.619 -3.895 1.00 0.48 12 VAL A N 4
ATOM 1546 C CA . VAL A 1 12 ? -12.119 0.307 -3.426 1.00 0.51 12 VAL A CA 4
ATOM 1547 C C . VAL A 1 12 ? -11.471 1.555 -2.822 1.00 0.41 12 VAL A C 4
ATOM 1548 O O . VAL A 1 12 ? -10.928 1.545 -1.719 1.00 0.34 12 VAL A O 4
ATOM 1561 N N . GLU A 1 13 ? -11.522 2.629 -3.565 1.00 0.55 13 GLU A N 4
ATOM 1562 C CA . GLU A 1 13 ? -10.957 3.891 -3.121 1.00 0.56 13 GLU A CA 4
ATOM 1563 C C . GLU A 1 13 ? -12.079 4.777 -2.580 1.00 0.61 13 GLU A C 4
ATOM 1564 O O . GLU A 1 13 ? -13.254 4.524 -2.849 1.00 0.74 13 GLU A O 4
ATOM 1576 N N . PRO A 1 14 ? -11.755 5.818 -1.799 1.00 0.60 14 PRO A N 4
ATOM 1577 C CA . PRO A 1 14 ? -10.384 6.164 -1.441 1.00 0.54 14 PRO A CA 4
ATOM 1578 C C . PRO A 1 14 ? -9.910 5.449 -0.180 1.00 0.40 14 PRO A C 4
ATOM 1579 O O . PRO A 1 14 ? -8.796 5.668 0.287 1.00 0.37 14 PRO A O 4
ATOM 1590 N N . ILE A 1 15 ? -10.756 4.580 0.357 1.00 0.40 15 ILE A N 4
ATOM 1591 C CA . ILE A 1 15 ? -10.448 3.869 1.596 1.00 0.42 15 ILE A CA 4
ATOM 1592 C C . ILE A 1 15 ? -9.276 2.900 1.411 1.00 0.35 15 ILE A C 4
ATOM 1593 O O . ILE A 1 15 ? -8.564 2.578 2.364 1.00 0.50 15 ILE A O 4
ATOM 1609 N N . CYS A 1 16 ? -9.067 2.437 0.190 1.00 0.23 16 CYS A N 4
ATOM 1610 C CA . CYS A 1 16 ? -7.889 1.639 -0.100 1.00 0.23 16 CYS A CA 4
ATOM 1611 C C . CYS A 1 16 ? -6.710 2.545 -0.419 1.00 0.22 16 CYS A C 4
ATOM 1612 O O . CYS A 1 16 ? -5.568 2.220 -0.106 1.00 0.39 16 CYS A O 4
ATOM 1619 N N . GLY A 1 17 ? -6.995 3.702 -1.013 1.00 0.20 17 GLY A N 4
ATOM 1620 C CA . GLY A 1 17 ? -5.934 4.614 -1.394 1.00 0.30 17 GLY A CA 4
ATOM 1621 C C . GLY A 1 17 ? -5.304 5.267 -0.191 1.00 0.25 17 GLY A C 4
ATOM 1622 O O . GLY A 1 17 ? -4.094 5.500 -0.157 1.00 0.33 17 GLY A O 4
ATOM 1626 N N . VAL A 1 18 ? -6.132 5.543 0.805 1.00 0.21 18 VAL A N 4
ATOM 1627 C CA . VAL A 1 18 ? -5.674 6.156 2.033 1.00 0.27 18 VAL A CA 4
ATOM 1628 C C . VAL A 1 18 ? -4.628 5.284 2.731 1.00 0.28 18 VAL A C 4
ATOM 1629 O O . VAL A 1 18 ? -3.517 5.735 3.007 1.00 0.36 18 VAL A O 4
ATOM 1642 N N . VAL A 1 19 ? -4.982 4.037 2.998 1.00 0.26 19 VAL A N 4
ATOM 1643 C CA . VAL A 1 19 ? -4.069 3.097 3.623 1.00 0.34 19 VAL A CA 4
ATOM 1644 C C . VAL A 1 19 ? -2.879 2.802 2.703 1.00 0.32 19 VAL A C 4
ATOM 1645 O O . VAL A 1 19 ? -1.747 2.749 3.161 1.00 0.35 19 VAL A O 4
ATOM 1658 N N . TYR A 1 20 ? -3.135 2.636 1.405 1.00 0.29 20 TYR A N 4
ATOM 1659 C CA . TYR A 1 20 ? -2.079 2.389 0.432 1.00 0.30 20 TYR A CA 4
ATOM 1660 C C . TYR A 1 20 ? -0.968 3.431 0.529 1.00 0.31 20 TYR A C 4
ATOM 1661 O O . TYR A 1 20 ? 0.177 3.101 0.826 1.00 0.44 20 TYR A O 4
ATOM 1679 N N . ALA A 1 21 ? -1.322 4.687 0.305 1.00 0.26 21 ALA A N 4
ATOM 1680 C CA . ALA A 1 21 ? -0.341 5.764 0.252 1.00 0.30 21 ALA A CA 4
ATOM 1681 C C . ALA A 1 21 ? 0.320 6.001 1.609 1.00 0.34 21 ALA A C 4
ATOM 1682 O O . ALA A 1 21 ? 1.492 6.375 1.680 1.00 0.46 21 ALA A O 4
ATOM 1689 N N . SER A 1 22 ? -0.419 5.766 2.684 1.00 0.37 22 SER A N 4
ATOM 1690 C CA . SER A 1 22 ? 0.080 6.055 4.024 1.00 0.51 22 SER A CA 4
ATOM 1691 C C . SER A 1 22 ? 0.884 4.886 4.596 1.00 0.54 22 SER A C 4
ATOM 1692 O O . SER A 1 22 ? 1.731 5.074 5.468 1.00 0.73 22 SER A O 4
ATOM 1700 N N . ARG A 1 23 ? 0.621 3.682 4.109 1.00 0.46 23 ARG A N 4
ATOM 1701 C CA . ARG A 1 23 ? 1.265 2.487 4.643 1.00 0.56 23 ARG A CA 4
ATOM 1702 C C . ARG A 1 23 ? 2.319 1.946 3.691 1.00 0.57 23 ARG A C 4
ATOM 1703 O O . ARG A 1 23 ? 3.023 0.995 4.020 1.00 0.76 23 ARG A O 4
ATOM 1724 N N . CYS A 1 24 ? 2.430 2.540 2.514 1.00 0.45 24 CYS A N 4
ATOM 1725 C CA . CYS A 1 24 ? 3.404 2.092 1.532 1.00 0.48 24 CYS A CA 4
ATOM 1726 C C . CYS A 1 24 ? 4.366 3.215 1.180 1.00 0.44 24 CYS A C 4
ATOM 1727 O O . CYS A 1 24 ? 4.150 3.963 0.222 1.00 0.55 24 CYS A O 4
ATOM 1734 N N . PRO A 1 25 ? 5.434 3.359 1.971 1.00 0.44 25 PRO A N 4
ATOM 1735 C CA . PRO A 1 25 ? 6.523 4.276 1.662 1.00 0.57 25 PRO A CA 4
ATOM 1736 C C . PRO A 1 25 ? 7.305 3.793 0.449 1.00 0.56 25 PRO A C 4
ATOM 1737 O O . PRO A 1 25 ? 7.182 2.634 0.036 1.00 0.49 25 PRO A O 4
ATOM 1748 N N . ARG A 1 26 ? 8.106 4.686 -0.115 1.00 0.72 26 ARG A N 4
ATOM 1749 C CA . ARG A 1 26 ? 8.931 4.376 -1.283 1.00 0.80 26 ARG A CA 4
ATOM 1750 C C . ARG A 1 26 ? 9.886 3.218 -0.993 1.00 0.77 26 ARG A C 4
ATOM 1751 O O . ARG A 1 26 ? 10.507 2.668 -1.902 1.00 0.84 26 ARG A O 4
ATOM 1772 N N . ALA A 1 27 ? 9.989 2.868 0.285 1.00 0.77 27 ALA A N 4
ATOM 1773 C CA . ALA A 1 27 ? 10.769 1.722 0.738 1.00 0.90 27 ALA A CA 4
ATOM 1774 C C . ALA A 1 27 ? 10.311 0.451 0.039 1.00 0.86 27 ALA A C 4
ATOM 1775 O O . ALA A 1 27 ? 11.109 -0.435 -0.265 1.00 1.07 27 ALA A O 4
ATOM 1782 N N . CYS A 1 28 ? 9.017 0.384 -0.222 1.00 0.71 28 CYS A N 4
ATOM 1783 C CA . CYS A 1 28 ? 8.418 -0.775 -0.854 1.00 0.85 28 CYS A CA 4
ATOM 1784 C C . CYS A 1 28 ? 8.814 -0.849 -2.324 1.00 1.07 28 CYS A C 4
ATOM 1785 O O . CYS A 1 28 ? 8.913 -1.931 -2.902 1.00 1.39 28 CYS A O 4
ATOM 1792 N N . ASP A 1 29 ? 9.062 0.308 -2.919 1.00 1.11 29 ASP A N 4
ATOM 1793 C CA . ASP A 1 29 ? 9.403 0.378 -4.333 1.00 1.39 29 ASP A CA 4
ATOM 1794 C C . ASP A 1 29 ? 10.906 0.532 -4.503 1.00 1.55 29 ASP A C 4
ATOM 1795 O O . ASP A 1 29 ? 11.400 0.764 -5.610 1.00 1.85 29 ASP A O 4
ATOM 1804 N N . ASP A 1 30 ? 11.613 0.392 -3.384 1.00 2.21 30 ASP A N 4
ATOM 1805 C CA . ASP A 1 30 ? 13.071 0.512 -3.328 1.00 3.45 30 ASP A CA 4
ATOM 1806 C C . ASP A 1 30 ? 13.549 1.840 -3.901 1.00 3.93 30 ASP A C 4
ATOM 1807 O O . ASP A 1 30 ? 14.553 1.898 -4.613 1.00 4.64 30 ASP A O 4
ATOM 1816 N N . ASP A 1 31 ? 12.833 2.907 -3.585 1.00 3.92 31 ASP A N 4
ATOM 1817 C CA . ASP A 1 31 ? 13.172 4.231 -4.092 1.00 4.98 31 ASP A CA 4
ATOM 1818 C C . ASP A 1 31 ? 13.626 5.140 -2.960 1.00 5.94 31 ASP A C 4
ATOM 1819 O O . ASP A 1 31 ? 14.838 5.412 -2.865 1.00 6.37 31 ASP A O 4
ATOM 1829 N N . GLY A 1 1 ? 10.973 -5.264 3.489 1.00 2.21 1 GLY A N 5
ATOM 1830 C CA . GLY A 1 1 ? 10.040 -5.522 2.367 1.00 1.32 1 GLY A CA 5
ATOM 1831 C C . GLY A 1 1 ? 8.795 -4.669 2.466 1.00 1.08 1 GLY A C 5
ATOM 1832 O O . GLY A 1 1 ? 8.677 -3.840 3.369 1.00 1.11 1 GLY A O 5
ATOM 1838 N N . CYS A 1 2 ? 7.868 -4.863 1.543 1.00 0.93 2 CYS A N 5
ATOM 1839 C CA . CYS A 1 2 ? 6.636 -4.103 1.528 1.00 0.73 2 CYS A CA 5
ATOM 1840 C C . CYS A 1 2 ? 5.692 -4.554 2.633 1.00 0.60 2 CYS A C 5
ATOM 1841 O O . CYS A 1 2 ? 5.559 -5.749 2.898 1.00 0.63 2 CYS A O 5
ATOM 1848 N N . PRO A 1 3 ? 5.034 -3.597 3.301 1.00 0.54 3 PRO A N 5
ATOM 1849 C CA . PRO A 1 3 ? 3.949 -3.897 4.223 1.00 0.51 3 PRO A CA 5
ATOM 1850 C C . PRO A 1 3 ? 2.778 -4.505 3.459 1.00 0.39 3 PRO A C 5
ATOM 1851 O O . PRO A 1 3 ? 2.540 -4.161 2.298 1.00 0.37 3 PRO A O 5
ATOM 1862 N N . TRP A 1 4 ? 2.059 -5.416 4.110 1.00 0.38 4 TRP A N 5
ATOM 1863 C CA . TRP A 1 4 ? 1.080 -6.258 3.434 1.00 0.36 4 TRP A CA 5
ATOM 1864 C C . TRP A 1 4 ? -0.039 -5.441 2.789 1.00 0.32 4 TRP A C 5
ATOM 1865 O O . TRP A 1 4 ? -0.671 -5.901 1.840 1.00 0.34 4 TRP A O 5
ATOM 1886 N N . PHE A 1 5 ? -0.267 -4.228 3.289 1.00 0.34 5 PHE A N 5
ATOM 1887 C CA . PHE A 1 5 ? -1.263 -3.333 2.700 1.00 0.36 5 PHE A CA 5
ATOM 1888 C C . PHE A 1 5 ? -0.875 -2.945 1.275 1.00 0.31 5 PHE A C 5
ATOM 1889 O O . PHE A 1 5 ? -1.732 -2.606 0.459 1.00 0.34 5 PHE A O 5
ATOM 1906 N N . CYS A 1 6 ? 0.419 -2.998 0.987 1.00 0.30 6 CYS A N 5
ATOM 1907 C CA . CYS A 1 6 ? 0.923 -2.671 -0.337 1.00 0.35 6 CYS A CA 5
ATOM 1908 C C . CYS A 1 6 ? 0.953 -3.915 -1.215 1.00 0.36 6 CYS A C 5
ATOM 1909 O O . CYS A 1 6 ? 0.755 -3.840 -2.426 1.00 0.42 6 CYS A O 5
ATOM 1916 N N . ILE A 1 7 ? 1.208 -5.064 -0.591 1.00 0.36 7 ILE A N 5
ATOM 1917 C CA . ILE A 1 7 ? 1.287 -6.328 -1.312 1.00 0.44 7 ILE A CA 5
ATOM 1918 C C . ILE A 1 7 ? -0.092 -6.758 -1.795 1.00 0.40 7 ILE A C 5
ATOM 1919 O O . ILE A 1 7 ? -0.227 -7.416 -2.827 1.00 0.50 7 ILE A O 5
ATOM 1935 N N . TYR A 1 8 ? -1.115 -6.386 -1.034 1.00 0.33 8 TYR A N 5
ATOM 1936 C CA . TYR A 1 8 ? -2.493 -6.697 -1.388 1.00 0.36 8 TYR A CA 5
ATOM 1937 C C . TYR A 1 8 ? -3.248 -5.425 -1.756 1.00 0.30 8 TYR A C 5
ATOM 1938 O O . TYR A 1 8 ? -3.937 -4.838 -0.921 1.00 0.42 8 TYR A O 5
ATOM 1956 N N . PRO A 1 9 ? -3.118 -4.972 -3.010 1.00 0.28 9 PRO A N 5
ATOM 1957 C CA . PRO A 1 9 ? -3.810 -3.787 -3.497 1.00 0.39 9 PRO A CA 5
ATOM 1958 C C . PRO A 1 9 ? -5.291 -4.062 -3.719 1.00 0.37 9 PRO A C 5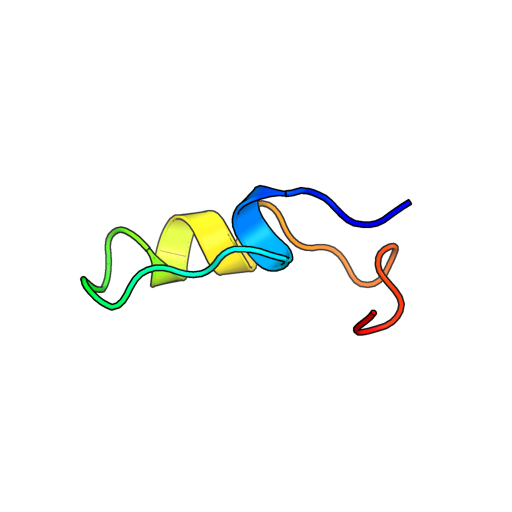
ATOM 1959 O O . PRO A 1 9 ? -5.665 -5.083 -4.300 1.00 0.43 9 PRO A O 5
ATOM 1970 N N . CYS A 1 10 ? -6.128 -3.159 -3.252 1.00 0.40 10 CYS A N 5
ATOM 1971 C CA . CYS A 1 10 ? -7.563 -3.315 -3.370 1.00 0.44 10 CYS A CA 5
ATOM 1972 C C . CYS A 1 10 ? -8.130 -2.324 -4.383 1.00 0.44 10 CYS A C 5
ATOM 1973 O O . CYS A 1 10 ? -7.448 -1.383 -4.794 1.00 0.48 10 CYS A O 5
ATOM 1980 N N . LYS A 1 11 ? -9.369 -2.546 -4.800 1.00 0.53 11 LYS A N 5
ATOM 1981 C CA . LYS A 1 11 ? -10.006 -1.703 -5.790 1.00 0.64 11 LYS A CA 5
ATOM 1982 C C . LYS A 1 11 ? -11.184 -0.960 -5.176 1.00 0.60 11 LYS A C 5
ATOM 1983 O O . LYS A 1 11 ? -11.959 -0.305 -5.873 1.00 0.74 11 LYS A O 5
ATOM 2002 N N . VAL A 1 12 ? -11.307 -1.069 -3.865 1.00 0.48 12 VAL A N 5
ATOM 2003 C CA . VAL A 1 12 ? -12.340 -0.363 -3.136 1.00 0.51 12 VAL A CA 5
ATOM 2004 C C . VAL A 1 12 ? -11.803 0.991 -2.677 1.00 0.41 12 VAL A C 5
ATOM 2005 O O . VAL A 1 12 ? -10.833 1.081 -1.921 1.00 0.34 12 VAL A O 5
ATOM 2018 N N . GLU A 1 13 ? -12.427 2.040 -3.153 1.00 0.55 13 GLU A N 5
ATOM 2019 C CA . GLU A 1 13 ? -11.946 3.389 -2.915 1.00 0.56 13 GLU A CA 5
ATOM 2020 C C . GLU A 1 13 ? -12.910 4.172 -2.036 1.00 0.61 13 GLU A C 5
ATOM 2021 O O . GLU A 1 13 ? -14.091 3.843 -1.951 1.00 0.74 13 GLU A O 5
ATOM 2033 N N . PRO A 1 14 ? -12.408 5.208 -1.351 1.00 0.60 14 PRO A N 5
ATOM 2034 C CA . PRO A 1 14 ? -10.996 5.573 -1.365 1.00 0.54 14 PRO A CA 5
ATOM 2035 C C . PRO A 1 14 ? -10.221 4.949 -0.205 1.00 0.40 14 PRO A C 5
ATOM 2036 O O . PRO A 1 14 ? -9.077 5.315 0.065 1.00 0.37 14 PRO A O 5
ATOM 2047 N N . ILE A 1 15 ? -10.853 3.989 0.461 1.00 0.40 15 ILE A N 5
ATOM 2048 C CA . ILE A 1 15 ? -10.294 3.377 1.661 1.00 0.42 15 ILE A CA 5
ATOM 2049 C C . ILE A 1 15 ? -9.023 2.575 1.356 1.00 0.35 15 ILE A C 5
ATOM 2050 O O . ILE A 1 15 ? -8.208 2.320 2.244 1.00 0.50 15 ILE A O 5
ATOM 2066 N N . CYS A 1 16 ? -8.840 2.185 0.107 1.00 0.23 16 CYS A 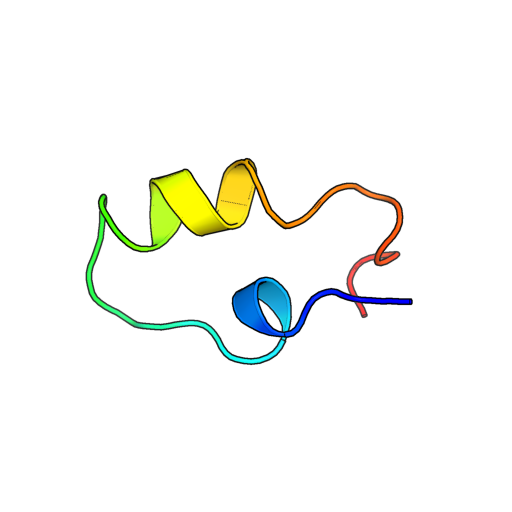N 5
ATOM 2067 C CA . CYS A 1 16 ? -7.640 1.456 -0.265 1.00 0.23 16 CYS A CA 5
ATOM 2068 C C . CYS A 1 16 ? -6.478 2.416 -0.446 1.00 0.22 16 CYS A C 5
ATOM 2069 O O . CYS A 1 16 ? -5.352 2.127 -0.054 1.00 0.39 16 CYS A O 5
ATOM 2076 N N . GLY A 1 17 ? -6.775 3.571 -1.016 1.00 0.20 17 GLY A N 5
ATOM 2077 C CA . GLY A 1 17 ? -5.743 4.541 -1.324 1.00 0.30 17 GLY A CA 5
ATOM 2078 C C . GLY A 1 17 ? -5.300 5.312 -0.109 1.00 0.25 17 GLY A C 5
ATOM 2079 O O . GLY A 1 17 ? -4.129 5.664 0.016 1.00 0.33 17 GLY A O 5
ATOM 2083 N N . VAL A 1 18 ? -6.237 5.560 0.793 1.00 0.21 18 VAL A N 5
ATOM 2084 C CA . VAL A 1 18 ? -5.948 6.299 2.010 1.00 0.27 18 VAL A CA 5
ATOM 2085 C C . VAL A 1 18 ? -4.849 5.614 2.832 1.00 0.28 18 VAL A C 5
ATOM 2086 O O . VAL A 1 18 ? -3.852 6.236 3.204 1.00 0.36 18 VAL A O 5
ATOM 2099 N N . VAL A 1 19 ? -5.033 4.331 3.104 1.00 0.26 19 VAL A N 5
ATOM 2100 C CA . VAL A 1 19 ? -4.046 3.553 3.833 1.00 0.34 19 VAL A CA 5
ATOM 2101 C C . VAL A 1 19 ? -2.802 3.293 2.969 1.00 0.32 19 VAL A C 5
ATOM 2102 O O . VAL A 1 19 ? -1.678 3.380 3.458 1.00 0.35 19 VAL A O 5
ATOM 2115 N N . TYR A 1 20 ? -3.013 3.004 1.682 1.00 0.29 20 TYR A N 5
ATOM 2116 C CA . TYR A 1 20 ? -1.922 2.752 0.741 1.00 0.30 20 TYR A CA 5
ATOM 2117 C C . TYR A 1 20 ? -0.908 3.888 0.735 1.00 0.31 20 TYR A C 5
ATOM 2118 O O . TYR A 1 20 ? 0.289 3.669 0.910 1.00 0.44 20 TYR A O 5
ATOM 2136 N N . ALA A 1 21 ? -1.405 5.104 0.547 1.00 0.26 21 ALA A N 5
ATOM 2137 C CA . ALA A 1 21 ? -0.556 6.281 0.420 1.00 0.30 21 ALA A CA 5
ATOM 2138 C C . ALA A 1 21 ? 0.343 6.472 1.642 1.00 0.34 21 ALA A C 5
ATOM 2139 O O . ALA A 1 21 ? 1.444 7.015 1.532 1.00 0.46 21 ALA A O 5
ATOM 2146 N N . SER A 1 22 ? -0.116 6.014 2.797 1.00 0.37 22 SER A N 5
ATOM 2147 C CA . SER A 1 22 ? 0.639 6.180 4.027 1.00 0.51 22 SER A CA 5
ATOM 2148 C C . SER A 1 22 ? 1.512 4.955 4.313 1.00 0.54 22 SER A C 5
ATOM 2149 O O . SER A 1 22 ? 2.671 5.090 4.703 1.00 0.73 22 SER A O 5
ATOM 2157 N N . ARG A 1 23 ? 0.965 3.766 4.088 1.00 0.46 23 ARG A N 5
ATOM 2158 C CA . ARG A 1 23 ? 1.641 2.526 4.465 1.00 0.56 23 ARG A CA 5
ATOM 2159 C C . ARG A 1 23 ? 2.622 2.054 3.398 1.00 0.57 23 ARG A C 5
ATOM 2160 O O . ARG A 1 23 ? 3.301 1.050 3.585 1.00 0.76 23 ARG A O 5
ATOM 2181 N N . CYS A 1 24 ? 2.703 2.770 2.288 1.00 0.45 24 CYS A N 5
ATOM 2182 C CA . CYS A 1 24 ? 3.598 2.383 1.205 1.00 0.48 24 CYS A CA 5
ATOM 2183 C C . CYS A 1 24 ? 4.636 3.467 0.934 1.00 0.44 24 CYS A C 5
ATOM 2184 O O . CYS A 1 24 ? 4.485 4.273 0.015 1.00 0.55 24 CYS A O 5
ATOM 2191 N N . PRO A 1 25 ? 5.691 3.511 1.757 1.00 0.44 25 PRO A N 5
ATOM 2192 C CA . PRO A 1 25 ? 6.846 4.373 1.531 1.00 0.57 25 PRO A CA 5
ATOM 2193 C C . PRO A 1 25 ? 7.763 3.788 0.462 1.00 0.56 25 PRO A C 5
ATOM 2194 O O . PRO A 1 25 ? 7.617 2.624 0.081 1.00 0.49 25 PRO A O 5
ATOM 2205 N N . ARG A 1 26 ? 8.692 4.607 -0.032 1.00 0.72 26 ARG A N 5
ATOM 2206 C CA . ARG A 1 26 ? 9.656 4.201 -1.047 1.00 0.80 26 ARG A CA 5
ATOM 2207 C C . ARG A 1 26 ? 10.403 2.921 -0.665 1.00 0.77 26 ARG A C 5
ATOM 2208 O O . ARG A 1 26 ? 11.008 2.272 -1.515 1.00 0.84 26 ARG A O 5
ATOM 2229 N N . ALA A 1 27 ? 10.355 2.577 0.616 1.00 0.77 27 ALA A N 5
ATOM 2230 C CA . ALA A 1 27 ? 10.920 1.331 1.125 1.00 0.90 27 ALA A CA 5
ATOM 2231 C C . ALA A 1 27 ? 10.339 0.130 0.389 1.00 0.86 27 ALA A C 5
ATOM 2232 O O . ALA A 1 27 ? 11.010 -0.880 0.183 1.00 1.07 27 ALA A O 5
ATOM 2239 N N . CYS A 1 28 ? 9.087 0.268 -0.017 1.00 0.71 28 CYS A N 5
ATOM 2240 C CA . CYS A 1 28 ? 8.370 -0.786 -0.714 1.00 0.85 28 CYS A CA 5
ATOM 2241 C C . CYS A 1 28 ? 8.818 -0.867 -2.179 1.00 1.07 28 CYS A C 5
ATOM 2242 O O . CYS A 1 28 ? 8.583 -1.861 -2.864 1.00 1.39 28 CYS A O 5
ATOM 2249 N N . ASP A 1 29 ? 9.499 0.168 -2.646 1.00 1.11 29 ASP A N 5
ATOM 2250 C CA . ASP A 1 29 ? 9.981 0.201 -4.021 1.00 1.39 29 ASP A CA 5
ATOM 2251 C C . ASP A 1 29 ? 11.406 -0.334 -4.093 1.00 1.55 29 ASP A C 5
ATOM 2252 O O . ASP A 1 29 ? 12.212 0.131 -4.901 1.00 1.85 29 ASP A O 5
ATOM 2261 N N . ASP A 1 30 ? 11.702 -1.314 -3.238 1.00 2.21 30 ASP A N 5
ATOM 2262 C CA . ASP A 1 30 ? 13.036 -1.900 -3.135 1.00 3.45 30 ASP A CA 5
ATOM 2263 C C . ASP A 1 30 ? 14.081 -0.816 -2.909 1.00 3.93 30 ASP A C 5
ATOM 2264 O O . ASP A 1 30 ? 15.040 -0.685 -3.670 1.00 4.64 30 ASP A O 5
ATOM 2273 N N . ASP A 1 31 ? 13.875 -0.031 -1.866 1.00 3.92 31 ASP A N 5
ATOM 2274 C CA . ASP A 1 31 ? 14.775 1.067 -1.545 1.00 4.98 31 ASP A CA 5
ATOM 2275 C C . ASP A 1 31 ? 15.996 0.551 -0.803 1.00 5.94 31 ASP A C 5
ATOM 2276 O O . ASP A 1 31 ? 15.898 0.344 0.419 1.00 6.37 31 ASP A O 5
ATOM 2286 N N . GLY A 1 1 ? 10.809 -3.875 0.653 1.00 2.21 1 GLY A N 6
ATOM 2287 C CA . GLY A 1 1 ? 10.192 -3.977 2.001 1.00 1.32 1 GLY A CA 6
ATOM 2288 C C . GLY A 1 1 ? 8.793 -3.394 2.039 1.00 1.08 1 GLY A C 6
ATOM 2289 O O . GLY A 1 1 ? 8.517 -2.467 2.800 1.00 1.11 1 GLY A O 6
ATOM 2295 N N . CYS A 1 2 ? 7.908 -3.937 1.220 1.00 0.93 2 CYS A N 6
ATOM 2296 C CA . CYS A 1 2 ? 6.539 -3.466 1.148 1.00 0.73 2 CYS A CA 6
ATOM 2297 C C . CYS A 1 2 ? 5.685 -4.092 2.241 1.00 0.60 2 CYS A C 6
ATOM 2298 O O . CYS A 1 2 ? 5.680 -5.309 2.407 1.00 0.63 2 CYS A O 6
ATOM 2305 N N . PRO A 1 3 ? 4.988 -3.264 3.030 1.00 0.54 3 PRO A N 6
ATOM 2306 C CA . PRO A 1 3 ? 3.956 -3.737 3.959 1.00 0.51 3 PRO A CA 6
ATOM 2307 C C . PRO A 1 3 ? 2.829 -4.453 3.214 1.00 0.39 3 PRO A C 6
ATOM 2308 O O . PRO A 1 3 ? 2.616 -4.236 2.017 1.00 0.37 3 PRO A O 6
ATOM 2319 N N . TRP A 1 4 ? 2.108 -5.305 3.944 1.00 0.38 4 TRP A N 6
ATOM 2320 C CA . TRP A 1 4 ? 1.111 -6.199 3.367 1.00 0.36 4 TRP A CA 6
ATOM 2321 C C . TRP A 1 4 ? 0.015 -5.453 2.625 1.00 0.32 4 TRP A C 6
ATOM 2322 O O . TRP A 1 4 ? -0.614 -6.009 1.727 1.00 0.34 4 TRP A O 6
ATOM 2343 N N . PHE A 1 5 ? -0.208 -4.200 2.997 1.00 0.34 5 PHE A N 6
ATOM 2344 C CA . PHE A 1 5 ? -1.235 -3.386 2.363 1.00 0.36 5 PHE A CA 6
ATOM 2345 C C . PHE A 1 5 ? -0.847 -3.040 0.927 1.00 0.31 5 PHE A C 6
ATOM 2346 O O . PHE A 1 5 ? -1.710 -2.796 0.083 1.00 0.34 5 PHE A O 6
ATOM 2363 N N . CYS A 1 6 ? 0.451 -3.029 0.658 1.00 0.30 6 CYS A N 6
ATOM 2364 C CA . CYS A 1 6 ? 0.950 -2.732 -0.675 1.00 0.35 6 CYS A CA 6
ATOM 2365 C C . CYS A 1 6 ? 1.048 -4.013 -1.495 1.00 0.36 6 CYS A C 6
ATOM 2366 O O . CYS A 1 6 ? 0.846 -4.006 -2.711 1.00 0.42 6 CYS A O 6
ATOM 2373 N N . ILE A 1 7 ? 1.361 -5.116 -0.818 1.00 0.36 7 ILE A N 6
ATOM 2374 C CA . ILE A 1 7 ? 1.491 -6.408 -1.476 1.00 0.44 7 ILE A CA 6
ATOM 2375 C C . ILE A 1 7 ? 0.122 -6.956 -1.868 1.00 0.40 7 ILE A C 6
ATOM 2376 O O . ILE A 1 7 ? -0.055 -7.487 -2.965 1.00 0.50 7 ILE A O 6
ATOM 2392 N N . TYR A 1 8 ? -0.840 -6.827 -0.961 1.00 0.33 8 TYR A N 6
ATOM 2393 C CA . TYR A 1 8 ? -2.211 -7.262 -1.214 1.00 0.36 8 TYR A CA 6
ATOM 2394 C C . TYR A 1 8 ? -3.150 -6.061 -1.198 1.00 0.30 8 TYR A C 6
ATOM 2395 O O . TYR A 1 8 ? -3.803 -5.781 -0.191 1.00 0.42 8 TYR A O 6
ATOM 2413 N N . PRO A 1 9 ? -3.210 -5.323 -2.316 1.00 0.28 9 PRO A N 6
ATOM 2414 C CA . PRO A 1 9 ? -3.995 -4.099 -2.439 1.00 0.39 9 PRO A CA 6
ATOM 2415 C C . PRO A 1 9 ? -5.478 -4.366 -2.686 1.00 0.37 9 PRO A C 6
ATOM 2416 O O . PRO A 1 9 ? -5.875 -5.465 -3.075 1.00 0.43 9 PRO A O 6
ATOM 2427 N N . CYS A 1 10 ? -6.286 -3.345 -2.457 1.00 0.40 10 CYS A N 6
ATOM 2428 C CA . CYS A 1 10 ? -7.716 -3.410 -2.703 1.00 0.44 10 CYS A CA 6
ATOM 2429 C C . CYS A 1 10 ? -8.080 -2.493 -3.867 1.00 0.44 10 CYS A C 6
ATOM 2430 O O . CYS A 1 10 ? -7.365 -1.530 -4.147 1.00 0.48 10 CYS A O 6
ATOM 2437 N N . LYS A 1 11 ? -9.183 -2.787 -4.544 1.00 0.53 11 LYS A N 6
ATOM 2438 C CA . LYS A 1 11 ? -9.556 -2.053 -5.745 1.00 0.64 11 LYS A CA 6
ATOM 2439 C C . LYS A 1 11 ? -10.592 -0.982 -5.431 1.00 0.60 11 LYS A C 6
ATOM 2440 O O . LYS A 1 11 ? -11.072 -0.282 -6.322 1.00 0.74 11 LYS A O 6
ATOM 2459 N N . VAL A 1 12 ? -10.934 -0.864 -4.161 1.00 0.48 12 VAL A N 6
ATOM 2460 C CA . VAL A 1 12 ? -11.954 0.071 -3.729 1.00 0.51 12 VAL A CA 6
ATOM 2461 C C . VAL A 1 12 ? -11.325 1.323 -3.104 1.00 0.41 12 VAL A C 6
ATOM 2462 O O . VAL A 1 12 ? -10.809 1.310 -1.985 1.00 0.34 12 VAL A O 6
ATOM 2475 N N . GLU A 1 13 ? -11.354 2.394 -3.856 1.00 0.55 13 GLU A N 6
ATOM 2476 C CA . GLU A 1 13 ? -10.857 3.680 -3.393 1.00 0.56 13 GLU A CA 6
ATOM 2477 C C . GLU A 1 13 ? -12.037 4.516 -2.894 1.00 0.61 13 GLU A C 6
ATOM 2478 O O . GLU A 1 13 ? -13.188 4.200 -3.191 1.00 0.74 13 GLU A O 6
ATOM 2490 N N . PRO A 1 14 ? -11.780 5.578 -2.119 1.00 0.60 14 PRO A N 6
ATOM 2491 C CA . PRO A 1 14 ? -10.441 5.974 -1.721 1.00 0.54 14 PRO A CA 6
ATOM 2492 C C . PRO A 1 14 ? -10.008 5.321 -0.414 1.00 0.40 14 PRO A C 6
ATOM 2493 O O . PRO A 1 14 ? -8.910 5.567 0.079 1.00 0.37 14 PRO A O 6
ATOM 2504 N N . ILE A 1 15 ? -10.871 4.471 0.126 1.00 0.40 15 ILE A N 6
ATOM 2505 C CA . ILE A 1 15 ? -10.619 3.828 1.409 1.00 0.42 15 ILE A CA 6
ATOM 2506 C C . ILE A 1 15 ? -9.401 2.899 1.342 1.00 0.35 15 ILE A C 6
ATOM 2507 O O . ILE A 1 15 ? -8.760 2.626 2.355 1.00 0.50 15 ILE A O 6
ATOM 2523 N N . CYS A 1 16 ? -9.073 2.421 0.154 1.00 0.23 16 CYS A N 6
ATOM 2524 C CA . CYS A 1 16 ? -7.859 1.642 -0.013 1.00 0.23 16 CYS A CA 6
ATOM 2525 C C . CYS A 1 16 ? -6.672 2.564 -0.239 1.00 0.22 16 CYS A C 6
ATOM 2526 O O . CYS A 1 16 ? -5.609 2.378 0.352 1.00 0.39 16 CYS A O 6
ATOM 2533 N N . GLY A 1 17 ? -6.871 3.579 -1.074 1.00 0.20 17 GLY A N 6
ATOM 2534 C CA . GLY A 1 17 ? -5.780 4.470 -1.427 1.00 0.30 17 GLY A CA 6
ATOM 2535 C C . GLY A 1 17 ? -5.312 5.300 -0.253 1.00 0.25 17 GLY A C 6
ATOM 2536 O O . GLY A 1 17 ? -4.151 5.708 -0.191 1.00 0.33 17 GLY A O 6
ATOM 2540 N N . VAL A 1 18 ? -6.220 5.537 0.681 1.00 0.21 18 VAL A N 6
ATOM 2541 C CA . VAL A 1 18 ? -5.924 6.326 1.860 1.00 0.27 18 VAL A CA 6
ATOM 2542 C C . VAL A 1 18 ? -4.885 5.634 2.749 1.00 0.28 18 VAL A C 6
ATOM 2543 O O . VAL A 1 18 ? -3.860 6.223 3.101 1.00 0.36 18 VAL A O 6
ATOM 2556 N N . VAL A 1 19 ? -5.151 4.386 3.108 1.00 0.26 19 VAL A N 6
ATOM 2557 C CA . VAL A 1 19 ? -4.207 3.599 3.887 1.00 0.34 19 VAL A CA 6
ATOM 2558 C C . VAL A 1 19 ? -2.967 3.275 3.052 1.00 0.32 19 VAL A C 6
ATOM 2559 O O . VAL A 1 19 ? -1.852 3.312 3.561 1.00 0.35 19 VAL A O 6
ATOM 2572 N N . TYR A 1 20 ? -3.170 2.985 1.766 1.00 0.29 20 TY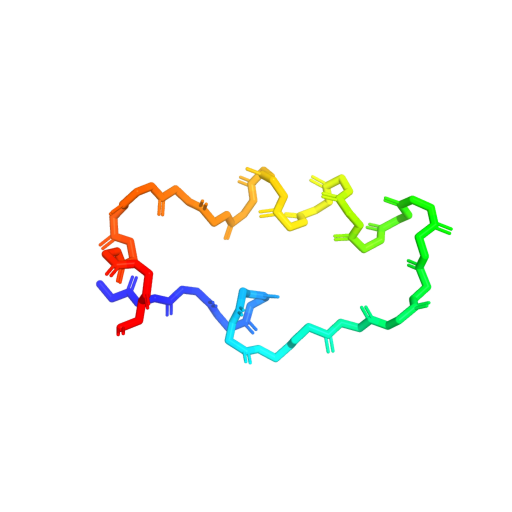R A N 6
ATOM 2573 C CA . TYR A 1 20 ? -2.080 2.746 0.828 1.00 0.30 20 TYR A CA 6
ATOM 2574 C C . TYR A 1 20 ? -1.028 3.850 0.902 1.00 0.31 20 TYR A C 6
ATOM 2575 O O . TYR A 1 20 ? 0.161 3.579 1.050 1.00 0.44 20 TYR A O 6
ATOM 2593 N N . ALA A 1 21 ? -1.483 5.096 0.824 1.00 0.26 21 ALA A N 6
ATOM 2594 C CA . ALA A 1 21 ? -0.596 6.256 0.833 1.00 0.30 21 ALA A CA 6
ATOM 2595 C C . ALA A 1 21 ? 0.315 6.263 2.051 1.00 0.34 21 ALA A C 6
ATOM 2596 O O . ALA A 1 21 ? 1.524 6.475 1.942 1.00 0.46 21 ALA A O 6
ATOM 2603 N N . SER A 1 22 ? -0.272 6.018 3.209 1.00 0.37 22 SER A N 6
ATOM 2604 C CA . SER A 1 22 ? 0.453 6.102 4.468 1.00 0.51 22 SER A CA 6
ATOM 2605 C C . SER A 1 22 ? 1.178 4.798 4.804 1.00 0.54 22 SER A C 6
ATOM 2606 O O . SER A 1 22 ? 2.065 4.778 5.656 1.00 0.73 22 SER A O 6
ATOM 2614 N N . ARG A 1 23 ? 0.809 3.712 4.140 1.00 0.46 23 ARG A N 6
ATOM 2615 C CA . ARG A 1 23 ? 1.358 2.404 4.478 1.00 0.56 23 ARG A CA 6
ATOM 2616 C C . ARG A 1 23 ? 2.223 1.833 3.364 1.00 0.57 23 ARG A C 6
ATOM 2617 O O . ARG A 1 23 ? 2.587 0.663 3.402 1.00 0.76 23 ARG A O 6
ATOM 2638 N N . CYS A 1 24 ? 2.562 2.655 2.384 1.00 0.45 24 CYS A N 6
ATOM 2639 C CA . CYS A 1 24 ? 3.467 2.235 1.319 1.00 0.48 24 CYS A CA 6
ATOM 2640 C C . CYS A 1 24 ? 4.670 3.171 1.237 1.00 0.44 24 CYS A C 6
ATOM 2641 O O . CYS A 1 24 ? 4.766 4.005 0.334 1.00 0.55 24 CYS A O 6
ATOM 2648 N N . PRO A 1 25 ? 5.589 3.057 2.209 1.00 0.44 25 PRO A N 6
ATOM 2649 C CA . PRO A 1 25 ? 6.838 3.827 2.242 1.00 0.57 25 PRO A CA 6
ATOM 2650 C C . PRO A 1 25 ? 7.749 3.515 1.058 1.00 0.56 25 PRO A C 6
ATOM 2651 O O . PRO A 1 25 ? 7.554 2.528 0.341 1.00 0.49 25 PRO A O 6
ATOM 2662 N N . ARG A 1 26 ? 8.741 4.382 0.859 1.00 0.72 26 ARG A N 6
ATOM 2663 C CA . ARG A 1 26 ? 9.753 4.213 -0.186 1.00 0.80 26 ARG A CA 6
ATOM 2664 C C . ARG A 1 26 ? 10.507 2.899 -0.015 1.00 0.77 26 ARG A C 6
ATOM 2665 O O . ARG A 1 26 ? 11.282 2.504 -0.880 1.00 0.84 26 ARG A O 6
ATOM 2686 N N . ALA A 1 27 ? 10.291 2.256 1.129 1.00 0.77 27 ALA A N 6
ATOM 2687 C CA . ALA A 1 27 ? 10.799 0.912 1.405 1.00 0.90 27 ALA A CA 6
ATOM 2688 C C . ALA A 1 27 ? 10.439 -0.074 0.289 1.00 0.86 27 ALA A C 6
ATOM 2689 O O . ALA A 1 27 ? 11.028 -1.149 0.182 1.00 1.07 27 ALA A O 6
ATOM 2696 N N . CYS A 1 28 ? 9.449 0.285 -0.513 1.00 0.71 28 CYS A N 6
ATOM 2697 C CA . CYS A 1 28 ? 9.050 -0.521 -1.656 1.00 0.85 28 CYS A CA 6
ATOM 2698 C C . CYS A 1 28 ? 10.026 -0.367 -2.819 1.00 1.07 28 CYS A C 6
ATOM 2699 O O . CYS A 1 28 ? 10.211 -1.310 -3.588 1.00 1.39 28 CYS A O 6
ATOM 2706 N N . ASP A 1 29 ? 10.666 0.797 -2.924 1.00 1.11 29 ASP A N 6
ATOM 2707 C CA . ASP A 1 29 ? 11.605 1.081 -4.015 1.00 1.39 29 ASP A CA 6
ATOM 2708 C C . ASP A 1 29 ? 11.007 0.695 -5.364 1.00 1.55 29 ASP A C 6
ATOM 2709 O O . ASP A 1 29 ? 11.628 -0.028 -6.152 1.00 1.85 29 ASP A O 6
ATOM 2718 N N . ASP A 1 30 ? 9.791 1.175 -5.603 1.00 2.21 30 ASP A N 6
ATOM 2719 C CA . ASP A 1 30 ? 9.056 0.898 -6.831 1.00 3.45 30 ASP A CA 6
ATOM 2720 C C . ASP A 1 30 ? 8.883 -0.599 -7.053 1.00 3.93 30 ASP A C 6
ATOM 2721 O O . ASP A 1 30 ? 9.506 -1.188 -7.936 1.00 4.64 30 ASP A O 6
ATOM 2730 N N . ASP A 1 31 ? 8.041 -1.212 -6.238 1.00 3.92 31 ASP A N 6
ATOM 2731 C CA . ASP A 1 31 ? 7.739 -2.629 -6.377 1.00 4.98 31 ASP A CA 6
ATOM 2732 C C . ASP A 1 31 ? 6.377 -2.801 -7.029 1.00 5.94 31 ASP A C 6
ATOM 2733 O O . ASP A 1 31 ? 6.328 -2.990 -8.261 1.00 6.37 31 ASP A O 6
ATOM 2743 N N . GLY A 1 1 ? 11.531 -4.007 1.824 1.00 2.21 1 GLY A N 7
ATOM 2744 C CA . GLY A 1 1 ? 10.398 -4.513 2.636 1.00 1.32 1 GLY A CA 7
ATOM 2745 C C . GLY A 1 1 ? 9.087 -3.841 2.282 1.00 1.08 1 GLY A C 7
ATOM 2746 O O . GLY A 1 1 ? 8.747 -2.793 2.837 1.00 1.11 1 GLY A O 7
ATOM 2752 N N . CYS A 1 2 ? 8.350 -4.432 1.353 1.00 0.93 2 CYS A N 7
ATOM 2753 C CA . CYS A 1 2 ? 7.060 -3.905 0.948 1.00 0.73 2 CYS A CA 7
ATOM 2754 C C . CYS A 1 2 ? 5.960 -4.379 1.891 1.00 0.60 2 CYS A C 7
ATOM 2755 O O . CYS A 1 2 ? 5.805 -5.579 2.120 1.00 0.63 2 CYS A O 7
ATOM 2762 N N . PRO A 1 3 ? 5.202 -3.437 2.473 1.00 0.54 3 PRO A N 7
ATOM 2763 C CA . PRO A 1 3 ? 4.041 -3.758 3.310 1.00 0.51 3 PRO A CA 7
ATOM 2764 C C . PRO A 1 3 ? 2.965 -4.502 2.528 1.00 0.39 3 PRO A C 7
ATOM 2765 O O . PRO A 1 3 ? 2.760 -4.257 1.336 1.00 0.37 3 PRO A O 7
ATOM 2776 N N . TRP A 1 4 ? 2.271 -5.401 3.214 1.00 0.38 4 TRP A N 7
ATOM 2777 C CA . TRP A 1 4 ? 1.275 -6.253 2.588 1.00 0.36 4 TRP A CA 7
ATOM 2778 C C . TRP A 1 4 ? 0.060 -5.464 2.116 1.00 0.32 4 TRP A C 7
ATOM 2779 O O . TRP A 1 4 ? -0.714 -5.953 1.295 1.00 0.34 4 TRP A O 7
ATOM 2800 N N . PHE A 1 5 ? -0.111 -4.250 2.631 1.00 0.34 5 PHE A N 7
ATOM 2801 C CA . PHE A 1 5 ? -1.151 -3.355 2.128 1.00 0.36 5 PHE A CA 7
ATOM 2802 C C . PHE A 1 5 ? -0.849 -2.957 0.690 1.00 0.31 5 PHE A C 7
ATOM 2803 O O . PHE A 1 5 ? -1.755 -2.776 -0.121 1.00 0.34 5 PHE A O 7
ATOM 2820 N N . CYS A 1 6 ? 0.435 -2.841 0.381 1.00 0.30 6 CYS A N 7
ATOM 2821 C CA . CYS A 1 6 ? 0.867 -2.440 -0.947 1.00 0.35 6 CYS A CA 7
ATOM 2822 C C . CYS A 1 6 ? 0.875 -3.641 -1.889 1.00 0.36 6 CYS A C 7
ATOM 2823 O O . CYS A 1 6 ? 0.475 -3.537 -3.048 1.00 0.42 6 CYS A O 7
ATOM 2830 N N . ILE A 1 7 ? 1.331 -4.782 -1.379 1.00 0.36 7 ILE A N 7
ATOM 2831 C CA . ILE A 1 7 ? 1.427 -5.997 -2.178 1.00 0.44 7 ILE A CA 7
ATOM 2832 C C . ILE A 1 7 ? 0.051 -6.594 -2.458 1.00 0.40 7 ILE A C 7
ATOM 2833 O O . ILE A 1 7 ? -0.212 -7.083 -3.558 1.00 0.50 7 ILE A O 7
ATOM 2849 N N . TYR A 1 8 ? -0.823 -6.562 -1.458 1.00 0.33 8 TYR A N 7
ATOM 2850 C CA . TYR A 1 8 ? -2.182 -7.073 -1.609 1.00 0.36 8 TYR A CA 7
ATOM 2851 C C . TYR A 1 8 ? -3.190 -5.935 -1.504 1.00 0.30 8 TYR A C 7
ATOM 2852 O O . TYR A 1 8 ? -3.830 -5.752 -0.464 1.00 0.42 8 TYR A O 7
ATOM 2870 N N . PRO A 1 9 ? -3.351 -5.164 -2.589 1.00 0.28 9 PRO A N 7
ATOM 2871 C CA . PRO A 1 9 ? -4.214 -3.985 -2.615 1.00 0.39 9 PRO A CA 7
ATOM 2872 C C . PRO A 1 9 ? -5.692 -4.349 -2.634 1.00 0.37 9 PRO A C 7
ATOM 2873 O O . PRO A 1 9 ? -6.074 -5.442 -3.059 1.00 0.43 9 PRO A O 7
ATOM 2884 N N . CYS A 1 10 ? -6.512 -3.429 -2.168 1.00 0.40 10 CYS A N 7
ATOM 2885 C CA . CYS A 1 10 ? -7.951 -3.610 -2.156 1.00 0.44 10 CYS A CA 7
ATOM 2886 C C . CYS A 1 10 ? -8.599 -2.798 -3.275 1.00 0.44 10 CYS A C 7
ATOM 2887 O O . CYS A 1 10 ? -7.976 -1.902 -3.849 1.00 0.48 10 CYS A O 7
ATOM 2894 N N . LYS A 1 11 ? -9.848 -3.119 -3.583 1.00 0.53 11 LYS A N 7
ATOM 2895 C CA . LYS A 1 11 ? -10.521 -2.575 -4.742 1.00 0.64 11 LYS A CA 7
ATOM 2896 C C . LYS A 1 11 ? -11.590 -1.575 -4.324 1.00 0.60 11 LYS A C 7
ATOM 2897 O O . LYS A 1 11 ? -12.437 -1.180 -5.128 1.00 0.74 11 LYS A O 7
ATOM 2916 N N . VAL A 1 12 ? -11.555 -1.178 -3.067 1.00 0.48 12 VAL A N 7
ATOM 2917 C CA . VAL A 1 12 ? -12.556 -0.283 -2.525 1.00 0.51 12 VAL A CA 7
ATOM 2918 C C . VAL A 1 12 ? -11.961 1.105 -2.294 1.00 0.41 12 VAL A C 7
ATOM 2919 O O . VAL A 1 12 ? -10.999 1.278 -1.546 1.00 0.34 12 VAL A O 7
ATOM 2932 N N . GLU A 1 13 ? -12.533 2.087 -2.947 1.00 0.55 13 GLU A N 7
ATOM 2933 C CA . GLU A 1 13 ? -12.014 3.440 -2.892 1.00 0.56 13 GLU A CA 7
ATOM 2934 C C . GLU A 1 13 ? -12.950 4.366 -2.131 1.00 0.61 13 GLU A C 7
ATOM 2935 O O . GLU A 1 13 ? -14.148 4.105 -2.024 1.00 0.74 13 GLU A O 7
ATOM 2947 N N . PRO A 1 14 ? -12.405 5.454 -1.570 1.00 0.60 14 PRO A N 7
ATOM 2948 C CA . PRO A 1 14 ? -10.976 5.742 -1.606 1.00 0.54 14 PRO A CA 7
ATOM 2949 C C . PRO A 1 14 ? -10.253 5.246 -0.353 1.00 0.40 14 PRO A C 7
ATOM 2950 O O . PRO A 1 14 ? -9.087 5.565 -0.124 1.00 0.37 14 PRO A O 7
ATOM 2961 N N . ILE A 1 15 ? -10.954 4.447 0.442 1.00 0.40 15 ILE A N 7
ATOM 2962 C CA . ILE A 1 15 ? -10.450 3.999 1.738 1.00 0.42 15 ILE A CA 7
ATOM 2963 C C . ILE A 1 15 ? -9.238 3.069 1.595 1.00 0.35 15 ILE A C 7
ATOM 2964 O O . ILE A 1 15 ? -8.444 2.920 2.523 1.00 0.50 15 ILE A O 7
ATOM 2980 N N . CYS A 1 16 ? -9.083 2.446 0.440 1.00 0.23 16 CYS A N 7
ATOM 2981 C CA . CYS A 1 16 ? -7.922 1.606 0.218 1.00 0.23 16 CYS A CA 7
ATOM 2982 C C . CYS A 1 16 ? -6.744 2.442 -0.266 1.00 0.22 16 CYS A C 7
ATOM 2983 O O . CYS A 1 16 ? -5.599 2.195 0.109 1.00 0.39 16 CYS A O 7
ATOM 2990 N N . GLY A 1 17 ? -7.036 3.461 -1.062 1.00 0.20 17 GLY A N 7
ATOM 2991 C CA . GLY A 1 17 ? -5.987 4.280 -1.632 1.00 0.30 17 GLY A CA 7
ATOM 2992 C C . GLY A 1 17 ? -5.425 5.251 -0.624 1.00 0.25 17 GLY A C 7
ATOM 2993 O O . GLY A 1 17 ? -4.274 5.680 -0.733 1.00 0.33 17 GLY A O 7
ATOM 2997 N N . VAL A 1 18 ? -6.241 5.599 0.359 1.00 0.21 18 VAL A N 7
ATOM 2998 C CA . VAL A 1 18 ? -5.822 6.500 1.413 1.00 0.27 18 VAL A CA 7
ATOM 2999 C C . VAL A 1 18 ? -4.739 5.854 2.285 1.00 0.28 18 VAL A C 7
ATOM 3000 O O . VAL A 1 18 ? -3.653 6.417 2.458 1.00 0.36 18 VAL A O 7
ATOM 3013 N N . VAL A 1 19 ? -5.032 4.670 2.812 1.00 0.26 19 VAL A N 7
ATOM 3014 C CA . VAL A 1 19 ? -4.072 3.933 3.619 1.00 0.34 19 VAL A CA 7
ATOM 3015 C C . VAL A 1 19 ? -2.886 3.482 2.765 1.00 0.32 19 VAL A C 7
ATOM 3016 O O . VAL A 1 19 ? -1.755 3.482 3.233 1.00 0.35 19 VAL A O 7
ATOM 3029 N N . TYR A 1 20 ? -3.154 3.117 1.506 1.00 0.29 20 TYR A N 7
ATOM 3030 C CA . TYR A 1 20 ? -2.111 2.776 0.545 1.00 0.30 20 TYR A CA 7
ATOM 3031 C C . TYR A 1 20 ? -0.999 3.821 0.538 1.00 0.31 20 TYR A C 7
ATOM 3032 O O . TYR A 1 20 ? 0.165 3.509 0.769 1.00 0.44 20 TYR A O 7
ATOM 3050 N N . ALA A 1 21 ? -1.381 5.067 0.291 1.00 0.26 21 ALA A N 7
ATOM 3051 C CA . ALA A 1 21 ? -0.426 6.164 0.195 1.00 0.30 21 ALA A CA 7
ATOM 3052 C C . ALA A 1 21 ? 0.401 6.312 1.468 1.00 0.34 21 ALA A C 7
ATOM 3053 O O . ALA A 1 21 ? 1.599 6.594 1.419 1.00 0.46 21 ALA A O 7
ATOM 3060 N N . SER A 1 22 ? -0.246 6.105 2.602 1.00 0.37 22 SER A N 7
ATOM 3061 C CA . SER A 1 22 ? 0.383 6.320 3.897 1.00 0.51 22 SER A CA 7
ATOM 3062 C C . SER A 1 22 ? 1.162 5.084 4.364 1.00 0.54 22 SER A C 7
ATOM 3063 O O . SER A 1 22 ? 2.092 5.195 5.164 1.00 0.73 22 SER A O 7
ATOM 3071 N N . ARG A 1 23 ? 0.794 3.911 3.864 1.00 0.46 23 ARG A N 7
ATOM 3072 C CA . ARG A 1 23 ? 1.393 2.666 4.332 1.00 0.56 23 ARG A CA 7
ATOM 3073 C C . ARG A 1 23 ? 2.294 2.032 3.285 1.00 0.57 23 ARG A C 7
ATOM 3074 O O . ARG A 1 23 ? 2.585 0.842 3.354 1.00 0.76 23 ARG A O 7
ATOM 3095 N N . CYS A 1 24 ? 2.737 2.823 2.324 1.00 0.45 24 CYS A N 7
ATOM 3096 C CA . CYS A 1 24 ? 3.713 2.357 1.349 1.00 0.48 24 CYS A CA 7
ATOM 3097 C C . CYS A 1 24 ? 4.951 3.248 1.390 1.00 0.44 24 CYS A C 7
ATOM 3098 O O . CYS A 1 24 ? 5.157 4.097 0.522 1.00 0.55 24 CYS A O 7
ATOM 3105 N N . PRO A 1 25 ? 5.784 3.068 2.426 1.00 0.44 25 PRO A N 7
ATOM 3106 C CA . PRO A 1 25 ? 7.019 3.831 2.608 1.00 0.57 25 PRO A CA 7
ATOM 3107 C C . PRO A 1 25 ? 8.090 3.400 1.619 1.00 0.56 25 PRO A C 7
ATOM 3108 O O . PRO A 1 25 ? 7.960 2.358 0.966 1.00 0.49 25 PRO A O 7
ATOM 3119 N N . ARG A 1 26 ? 9.143 4.215 1.509 1.00 0.72 26 ARG A N 7
ATOM 3120 C CA . ARG A 1 26 ? 10.265 3.954 0.595 1.00 0.80 26 ARG A CA 7
ATOM 3121 C C . ARG A 1 26 ? 10.855 2.561 0.804 1.00 0.77 26 ARG A C 7
ATOM 3122 O O . ARG A 1 26 ? 11.621 2.070 -0.022 1.00 0.84 26 ARG A O 7
ATOM 3143 N N . ALA A 1 27 ? 10.477 1.936 1.912 1.00 0.77 27 ALA A N 7
ATOM 3144 C CA . ALA A 1 27 ? 10.895 0.583 2.248 1.00 0.90 27 ALA A CA 7
ATOM 3145 C C . ALA A 1 27 ? 10.566 -0.399 1.125 1.00 0.86 27 ALA A C 7
ATOM 3146 O O . ALA A 1 27 ? 11.244 -1.413 0.953 1.00 1.07 27 ALA A O 7
ATOM 3153 N N . CYS A 1 28 ? 9.532 -0.084 0.355 1.00 0.71 28 CYS A N 7
ATOM 3154 C CA . CYS A 1 28 ? 9.066 -0.968 -0.700 1.00 0.85 28 CYS A CA 7
ATOM 3155 C C . CYS A 1 28 ? 10.050 -0.981 -1.872 1.00 1.07 28 CYS A C 7
ATOM 3156 O O . CYS A 1 28 ? 10.187 -1.984 -2.571 1.00 1.39 28 CYS A O 7
ATOM 3163 N N . ASP A 1 29 ? 10.756 0.125 -2.068 1.00 1.11 29 ASP A N 7
ATOM 3164 C CA . ASP A 1 29 ? 11.799 0.194 -3.089 1.00 1.39 29 ASP A CA 7
ATOM 3165 C C . ASP A 1 29 ? 13.160 -0.095 -2.468 1.00 1.55 29 ASP A C 7
ATOM 3166 O O . ASP A 1 29 ? 14.197 0.208 -3.059 1.00 1.85 29 ASP A O 7
ATOM 3175 N N . ASP A 1 30 ? 13.139 -0.680 -1.266 1.00 2.21 30 ASP A N 7
ATOM 3176 C CA . ASP A 1 30 ? 14.349 -0.947 -0.485 1.00 3.45 30 ASP A CA 7
ATOM 3177 C C . ASP A 1 30 ? 15.032 0.353 -0.081 1.00 3.93 30 ASP A C 7
ATOM 3178 O O . ASP A 1 30 ? 16.219 0.361 0.247 1.00 4.64 30 ASP A O 7
ATOM 3187 N N . ASP A 1 31 ? 14.256 1.434 -0.089 1.00 3.92 31 ASP A N 7
ATOM 3188 C CA . ASP A 1 31 ? 14.747 2.775 0.223 1.00 4.98 31 ASP A CA 7
ATOM 3189 C C . ASP A 1 31 ? 15.890 3.160 -0.711 1.00 5.94 31 ASP A C 7
ATOM 3190 O O . ASP A 1 31 ? 17.068 3.046 -0.317 1.00 6.37 31 ASP A O 7
ATOM 3200 N N . GLY A 1 1 ? 10.327 -3.167 5.436 1.00 2.21 1 GLY A N 8
ATOM 3201 C CA . GLY A 1 1 ? 9.812 -3.803 4.197 1.00 1.32 1 GLY A CA 8
ATOM 3202 C C . GLY A 1 1 ? 8.480 -3.225 3.777 1.00 1.08 1 GLY A C 8
ATOM 3203 O O . GLY A 1 1 ? 8.029 -2.230 4.344 1.00 1.11 1 GLY A O 8
ATOM 3209 N N . CYS A 1 2 ? 7.854 -3.832 2.780 1.00 0.93 2 CYS A N 8
ATOM 3210 C CA . CYS A 1 2 ? 6.562 -3.380 2.305 1.00 0.73 2 CYS A CA 8
ATOM 3211 C C . CYS A 1 2 ? 5.435 -3.938 3.161 1.00 0.60 2 CYS A C 8
ATOM 3212 O O . CYS A 1 2 ? 5.335 -5.151 3.347 1.00 0.63 2 CYS A O 8
ATOM 3219 N N . PRO A 1 3 ? 4.592 -3.060 3.716 1.00 0.54 3 PRO A N 8
ATOM 3220 C CA . PRO A 1 3 ? 3.346 -3.473 4.366 1.00 0.51 3 PRO A CA 8
ATOM 3221 C C . PRO A 1 3 ? 2.456 -4.248 3.394 1.00 0.39 3 PRO A C 8
ATOM 3222 O O . PRO A 1 3 ? 2.357 -3.899 2.215 1.00 0.37 3 PRO A O 8
ATOM 3233 N N . TRP A 1 4 ? 1.805 -5.290 3.892 1.00 0.38 4 TRP A N 8
ATOM 3234 C CA . TRP A 1 4 ? 1.078 -6.222 3.045 1.00 0.36 4 TRP A CA 8
ATOM 3235 C C . TRP A 1 4 ? -0.142 -5.591 2.388 1.00 0.32 4 TRP A C 8
ATOM 3236 O O . TRP A 1 4 ? -0.614 -6.080 1.365 1.00 0.34 4 TRP A O 8
ATOM 3257 N N . PHE A 1 5 ? -0.643 -4.503 2.958 1.00 0.34 5 PHE A N 8
ATOM 3258 C CA . PHE A 1 5 ? -1.755 -3.782 2.348 1.00 0.36 5 PHE A CA 8
ATOM 3259 C C . PHE A 1 5 ? -1.283 -2.987 1.136 1.00 0.31 5 PHE A C 8
ATOM 3260 O O . PHE A 1 5 ? -2.089 -2.553 0.314 1.00 0.34 5 PHE A O 8
ATOM 3277 N N . CYS A 1 6 ? 0.027 -2.798 1.036 1.00 0.30 6 CYS A N 8
ATOM 3278 C CA . CYS A 1 6 ? 0.617 -2.143 -0.120 1.00 0.35 6 CYS A CA 8
ATOM 3279 C C . CYS A 1 6 ? 0.967 -3.182 -1.184 1.00 0.36 6 CYS A C 8
ATOM 3280 O O . CYS A 1 6 ? 0.880 -2.918 -2.383 1.00 0.42 6 CYS A O 8
ATOM 3287 N N . ILE A 1 7 ? 1.367 -4.369 -0.732 1.00 0.36 7 ILE A N 8
ATOM 3288 C CA . ILE A 1 7 ? 1.701 -5.458 -1.638 1.00 0.44 7 ILE A CA 8
ATOM 3289 C C . ILE A 1 7 ? 0.439 -6.076 -2.230 1.00 0.40 7 ILE A C 8
ATOM 3290 O O . ILE A 1 7 ? 0.375 -6.368 -3.424 1.00 0.50 7 ILE A O 8
ATOM 3306 N N . TYR A 1 8 ? -0.559 -6.281 -1.379 1.00 0.33 8 TYR A N 8
ATOM 3307 C CA . TYR A 1 8 ? -1.849 -6.819 -1.803 1.00 0.36 8 TYR A CA 8
ATOM 3308 C C . TYR A 1 8 ? -2.932 -5.758 -1.636 1.00 0.30 8 TYR A C 8
ATOM 3309 O O . TYR A 1 8 ? -3.667 -5.751 -0.647 1.00 0.42 8 TYR A O 8
ATOM 3327 N N . PRO A 1 9 ? -3.039 -4.846 -2.606 1.00 0.28 9 PRO A N 8
ATOM 3328 C CA . PRO A 1 9 ? -3.954 -3.711 -2.545 1.00 0.39 9 PRO A CA 8
ATOM 3329 C C . PRO A 1 9 ? -5.366 -4.072 -2.992 1.00 0.37 9 PRO A C 8
ATOM 3330 O O . PRO A 1 9 ? -5.561 -4.976 -3.807 1.00 0.43 9 PRO A O 8
ATOM 3341 N N . CYS A 1 10 ? -6.344 -3.366 -2.449 1.00 0.40 10 CYS A N 8
ATOM 3342 C CA . CYS A 1 10 ? -7.724 -3.528 -2.872 1.00 0.44 10 CYS A CA 8
ATOM 3343 C C . CYS A 1 10 ? -8.138 -2.353 -3.761 1.00 0.44 10 CYS A C 8
ATOM 3344 O O . CYS A 1 10 ? -7.542 -1.274 -3.699 1.00 0.48 10 CYS A O 8
ATOM 3351 N N . LYS A 1 11 ? -9.157 -2.568 -4.582 1.00 0.53 11 LYS A N 8
ATOM 3352 C CA . LYS A 1 11 ? -9.477 -1.666 -5.673 1.00 0.64 11 LYS A CA 8
ATOM 3353 C C . LYS A 1 11 ? -10.627 -0.733 -5.321 1.00 0.60 11 LYS A C 8
ATOM 3354 O O . LYS A 1 11 ? -11.094 0.036 -6.162 1.00 0.74 11 LYS A O 8
ATOM 3373 N N . VAL A 1 12 ? -11.085 -0.802 -4.086 1.00 0.48 12 VAL A N 8
ATOM 3374 C CA . VAL A 1 12 ? -12.198 0.022 -3.649 1.00 0.51 12 VAL A CA 8
ATOM 3375 C C . VAL A 1 12 ? -11.693 1.267 -2.917 1.00 0.41 12 VAL A C 8
ATOM 3376 O O . VAL A 1 12 ? -10.821 1.197 -2.051 1.00 0.34 12 VAL A O 8
ATOM 3389 N N . GLU A 1 13 ? -12.247 2.401 -3.277 1.00 0.55 13 GLU A N 8
ATOM 3390 C CA . GLU A 1 13 ? -11.795 3.680 -2.755 1.00 0.56 13 GLU A CA 8
ATOM 3391 C C . GLU A 1 13 ? -12.848 4.305 -1.846 1.00 0.61 13 GLU A C 8
ATOM 3392 O O . GLU A 1 13 ? -14.024 3.950 -1.908 1.00 0.74 13 GLU A O 8
ATOM 3404 N N . PRO A 1 14 ? -12.441 5.250 -0.985 1.00 0.60 14 PRO A N 8
ATOM 3405 C CA . PRO A 1 14 ? -11.052 5.682 -0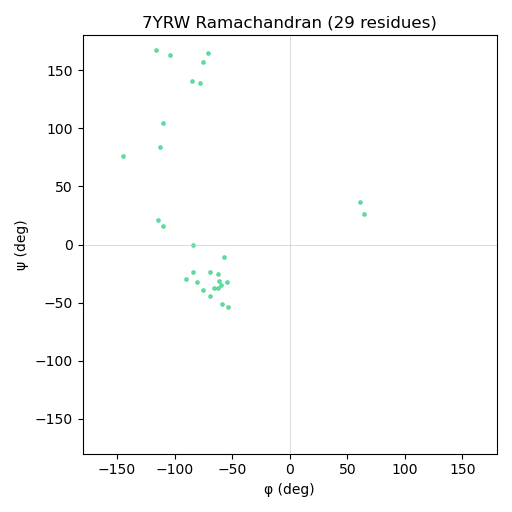.858 1.00 0.54 14 PRO A CA 8
ATOM 3406 C C . PRO A 1 14 ? -10.312 4.961 0.261 1.00 0.40 14 PRO A C 8
ATOM 3407 O O . PRO A 1 14 ? -9.168 5.284 0.570 1.00 0.37 14 PRO A O 8
ATOM 3418 N N . ILE A 1 15 ? -10.963 3.970 0.849 1.00 0.40 15 ILE A N 8
ATOM 3419 C CA . ILE A 1 15 ? -10.434 3.299 2.030 1.00 0.42 15 ILE A CA 8
ATOM 3420 C C . ILE A 1 15 ? -9.172 2.490 1.711 1.00 0.35 15 ILE A C 8
ATOM 3421 O O . ILE A 1 15 ? -8.316 2.300 2.574 1.00 0.50 15 ILE A O 8
ATOM 3437 N N . CYS A 1 16 ? -9.052 2.016 0.481 1.00 0.23 16 CYS A N 8
ATOM 3438 C CA . CYS A 1 16 ? -7.848 1.311 0.067 1.00 0.23 16 CYS A CA 8
ATOM 3439 C C . CYS A 1 16 ? -6.785 2.288 -0.421 1.00 0.22 16 CYS A C 8
ATOM 3440 O O . CYS A 1 16 ? -5.596 1.985 -0.400 1.00 0.39 16 CYS A O 8
ATOM 3447 N N . GLY A 1 17 ? -7.219 3.473 -0.833 1.00 0.20 17 GLY A N 8
ATOM 3448 C CA . GLY A 1 17 ? -6.288 4.472 -1.319 1.00 0.30 17 GLY A CA 8
ATOM 3449 C C . GLY A 1 17 ? -5.669 5.259 -0.185 1.00 0.25 17 GLY A C 8
ATOM 3450 O O . GLY A 1 17 ? -4.518 5.695 -0.270 1.00 0.33 17 GLY A O 8
ATOM 3454 N N . VAL A 1 18 ? -6.439 5.441 0.879 1.00 0.21 18 VAL A N 8
ATOM 3455 C CA . VAL A 1 18 ? -5.970 6.155 2.055 1.00 0.27 18 VAL A CA 8
ATOM 3456 C C . VAL A 1 18 ? -4.795 5.419 2.712 1.00 0.28 18 VAL A C 8
ATOM 3457 O O . VAL A 1 18 ? -3.726 5.994 2.931 1.00 0.36 18 VAL A O 8
ATOM 3470 N N . VAL A 1 19 ? -5.005 4.146 3.015 1.00 0.26 19 VAL A N 8
ATOM 3471 C CA . VAL A 1 19 ? -3.969 3.303 3.588 1.00 0.34 19 VAL A CA 8
ATOM 3472 C C . VAL A 1 19 ? -2.776 3.173 2.642 1.00 0.32 19 VAL A C 8
ATOM 3473 O O . VAL A 1 19 ? -1.637 3.324 3.067 1.00 0.35 19 VAL A O 8
ATOM 3486 N N . TYR A 1 20 ? -3.048 2.901 1.369 1.00 0.29 20 TYR A N 8
ATOM 3487 C CA . TYR A 1 20 ? -2.011 2.787 0.349 1.00 0.30 20 TYR A CA 8
ATOM 3488 C C . TYR A 1 20 ? -1.018 3.946 0.406 1.00 0.31 20 TYR A C 8
ATOM 3489 O O . TYR A 1 20 ? 0.183 3.741 0.577 1.00 0.44 20 TYR A O 8
ATOM 3507 N N . ALA A 1 21 ? -1.537 5.163 0.292 1.00 0.26 21 ALA A N 8
ATOM 3508 C CA . ALA A 1 21 ? -0.709 6.365 0.280 1.00 0.30 21 ALA A CA 8
ATOM 3509 C C . ALA A 1 21 ? 0.111 6.506 1.557 1.00 0.34 21 ALA A C 8
ATOM 3510 O O . ALA A 1 21 ? 1.166 7.141 1.573 1.00 0.46 21 ALA A O 8
ATOM 3517 N N . SER A 1 22 ? -0.388 5.916 2.625 1.00 0.37 22 SER A N 8
ATOM 3518 C CA . SER A 1 22 ? 0.240 6.033 3.931 1.00 0.51 22 SER A CA 8
ATOM 3519 C C . SER A 1 22 ? 1.198 4.871 4.216 1.00 0.54 22 SER A C 8
ATOM 3520 O O . SER A 1 22 ? 2.131 5.001 5.012 1.00 0.73 22 SER A O 8
ATOM 3528 N N . ARG A 1 23 ? 0.981 3.743 3.550 1.00 0.46 23 ARG A N 8
ATOM 3529 C CA . ARG A 1 23 ? 1.663 2.501 3.904 1.00 0.56 23 ARG A CA 8
ATOM 3530 C C . ARG A 1 23 ? 2.513 1.951 2.762 1.00 0.57 23 ARG A C 8
ATOM 3531 O O . ARG A 1 23 ? 2.776 0.753 2.707 1.00 0.76 23 ARG A O 8
ATOM 3552 N N . CYS A 1 24 ? 2.925 2.810 1.844 1.00 0.45 24 CYS A N 8
ATOM 3553 C CA . CYS A 1 24 ? 3.821 2.396 0.767 1.00 0.48 24 CYS A CA 8
ATOM 3554 C C . CYS A 1 24 ? 5.134 3.176 0.812 1.00 0.44 24 CYS A C 8
ATOM 3555 O O . CYS A 1 24 ? 5.365 4.075 0.002 1.00 0.55 24 CYS A O 8
ATOM 3562 N N . PRO A 1 25 ? 6.003 2.850 1.785 1.00 0.44 25 PRO A N 8
ATOM 3563 C CA . PRO A 1 25 ? 7.346 3.428 1.889 1.00 0.57 25 PRO A CA 8
ATOM 3564 C C . PRO A 1 25 ? 8.228 3.051 0.699 1.00 0.56 25 PRO A C 8
ATOM 3565 O O . PRO A 1 25 ? 7.927 2.112 -0.046 1.00 0.49 25 PRO A O 8
ATOM 3576 N N . ARG A 1 26 ? 9.329 3.786 0.543 1.00 0.72 26 ARG A N 8
ATOM 3577 C CA . ARG A 1 26 ? 10.294 3.548 -0.535 1.00 0.80 26 ARG A CA 8
ATOM 3578 C C . ARG A 1 26 ? 10.891 2.149 -0.434 1.00 0.77 26 ARG A C 8
ATOM 3579 O O . ARG A 1 26 ? 11.595 1.695 -1.334 1.00 0.84 26 ARG A O 8
ATOM 3600 N N . ALA A 1 27 ? 10.618 1.495 0.688 1.00 0.77 27 ALA A N 8
ATOM 3601 C CA . ALA A 1 27 ? 10.971 0.096 0.907 1.00 0.90 27 ALA A CA 8
ATOM 3602 C C . ALA A 1 27 ? 10.496 -0.781 -0.248 1.00 0.86 27 ALA A C 8
ATOM 3603 O O . ALA A 1 27 ? 11.076 -1.831 -0.531 1.00 1.07 27 ALA A O 8
ATOM 3610 N N . CYS A 1 28 ? 9.437 -0.338 -0.911 1.00 0.71 28 CYS A N 8
ATOM 3611 C CA . CYS A 1 28 ? 8.859 -1.079 -2.017 1.00 0.85 28 CYS A CA 8
ATOM 3612 C C . CYS A 1 28 ? 9.665 -0.910 -3.300 1.00 1.07 28 CYS A C 8
ATOM 3613 O O . CYS A 1 28 ? 9.430 -1.603 -4.289 1.00 1.39 28 CYS A O 8
ATOM 3620 N N . ASP A 1 29 ? 10.631 -0.003 -3.270 1.00 1.11 29 ASP A N 8
ATOM 3621 C CA . ASP A 1 29 ? 11.564 0.154 -4.375 1.00 1.39 29 ASP A CA 8
ATOM 3622 C C . ASP A 1 29 ? 12.902 -0.458 -4.000 1.00 1.55 29 ASP A C 8
ATOM 3623 O O . ASP A 1 29 ? 13.960 -0.005 -4.442 1.00 1.85 29 ASP A O 8
ATOM 3632 N N . ASP A 1 30 ? 12.824 -1.485 -3.155 1.00 2.21 30 ASP A N 8
ATOM 3633 C CA . ASP A 1 30 ? 13.989 -2.230 -2.690 1.00 3.45 30 ASP A CA 8
ATOM 3634 C C . ASP A 1 30 ? 14.977 -1.309 -1.987 1.00 3.93 30 ASP A C 8
ATOM 3635 O O . ASP A 1 30 ? 16.058 -1.012 -2.499 1.00 4.64 30 ASP A O 8
ATOM 3644 N N . ASP A 1 31 ? 14.584 -0.851 -0.812 1.00 3.92 31 ASP A N 8
ATOM 3645 C CA . ASP A 1 31 ? 15.409 0.055 -0.027 1.00 4.98 31 ASP A CA 8
ATOM 3646 C C . ASP A 1 31 ? 15.906 -0.641 1.228 1.00 5.94 31 ASP A C 8
ATOM 3647 O O . ASP A 1 31 ? 17.136 -0.684 1.438 1.00 6.37 31 ASP A O 8
ATOM 3657 N N . GLY A 1 1 ? 10.488 -5.766 2.535 1.00 2.21 1 GLY A N 9
ATOM 3658 C CA . GLY A 1 1 ? 10.523 -4.282 2.610 1.00 1.32 1 GLY A CA 9
ATOM 3659 C C . GLY A 1 1 ? 9.153 -3.655 2.426 1.00 1.08 1 GLY A C 9
ATOM 3660 O O . GLY A 1 1 ? 8.875 -2.579 2.960 1.00 1.11 1 GLY A O 9
ATOM 3666 N N . CYS A 1 2 ? 8.295 -4.320 1.665 1.00 0.93 2 CYS A N 9
ATOM 3667 C CA . CYS A 1 2 ? 6.963 -3.818 1.394 1.00 0.73 2 CYS A CA 9
ATOM 3668 C C . CYS A 1 2 ? 5.970 -4.247 2.467 1.00 0.60 2 CYS A C 9
ATOM 3669 O O . CYS A 1 2 ? 5.855 -5.434 2.782 1.00 0.63 2 CYS A O 9
ATOM 3676 N N . PRO A 1 3 ? 5.262 -3.275 3.064 1.00 0.54 3 PRO A N 9
ATOM 3677 C CA . PRO A 1 3 ? 4.122 -3.551 3.946 1.00 0.51 3 PRO A CA 9
ATOM 3678 C C . PRO A 1 3 ? 3.020 -4.292 3.196 1.00 0.39 3 PRO A C 9
ATOM 3679 O O . PRO A 1 3 ? 2.766 -4.018 2.020 1.00 0.37 3 PRO A O 9
ATOM 3690 N N . TRP A 1 4 ? 2.362 -5.220 3.881 1.00 0.38 4 TRP A N 9
ATOM 3691 C CA . TRP A 1 4 ? 1.421 -6.125 3.239 1.00 0.36 4 TRP A CA 9
ATOM 3692 C C . TRP A 1 4 ? 0.209 -5.383 2.681 1.00 0.32 4 TRP A C 9
ATOM 3693 O O . TRP A 1 4 ? -0.433 -5.857 1.743 1.00 0.34 4 TRP A O 9
ATOM 3714 N N . PHE A 1 5 ? -0.093 -4.216 3.246 1.00 0.34 5 PHE A N 9
ATOM 3715 C CA . PHE A 1 5 ? -1.178 -3.383 2.736 1.00 0.36 5 PHE A CA 9
ATOM 3716 C C . PHE A 1 5 ? -0.876 -2.915 1.318 1.00 0.31 5 PHE A C 9
ATOM 3717 O O . PHE A 1 5 ? -1.784 -2.646 0.536 1.00 0.34 5 PHE A O 9
ATOM 3734 N N . CYS A 1 6 ? 0.406 -2.817 0.990 1.00 0.30 6 CYS A N 9
ATOM 3735 C CA . CYS A 1 6 ? 0.808 -2.423 -0.348 1.00 0.35 6 CYS A CA 9
ATOM 3736 C C . CYS A 1 6 ? 0.950 -3.653 -1.242 1.00 0.36 6 CYS A C 9
ATOM 3737 O O . CYS A 1 6 ? 0.787 -3.570 -2.459 1.00 0.42 6 CYS A O 9
ATOM 3744 N N . ILE A 1 7 ? 1.250 -4.800 -0.636 1.00 0.36 7 ILE A N 9
ATOM 3745 C CA . ILE A 1 7 ? 1.390 -6.040 -1.385 1.00 0.44 7 ILE A CA 9
ATOM 3746 C C . ILE A 1 7 ? 0.034 -6.530 -1.893 1.00 0.40 7 ILE A C 9
ATOM 3747 O O . ILE A 1 7 ? -0.074 -7.022 -3.015 1.00 0.50 7 ILE A O 9
ATOM 3763 N N . TYR A 1 8 ? -0.999 -6.376 -1.065 1.00 0.33 8 TYR A N 9
ATOM 3764 C CA . TYR A 1 8 ? -2.353 -6.803 -1.422 1.00 0.36 8 TYR A CA 9
ATOM 3765 C C . TYR A 1 8 ? -3.252 -5.593 -1.662 1.00 0.30 8 TYR A C 9
ATOM 3766 O O . TYR A 1 8 ? -3.939 -5.130 -0.750 1.00 0.42 8 TYR A O 9
ATOM 3784 N N . PRO A 1 9 ? -3.258 -5.069 -2.897 1.00 0.28 9 PRO A N 9
ATOM 3785 C CA . PRO A 1 9 ? -4.030 -3.885 -3.262 1.00 0.39 9 PRO A CA 9
ATOM 3786 C C . PRO A 1 9 ? -5.514 -4.188 -3.429 1.00 0.37 9 PRO A C 9
ATOM 3787 O O . PRO A 1 9 ? -5.895 -5.173 -4.072 1.00 0.43 9 PRO A O 9
ATOM 3798 N N . CYS A 1 10 ? -6.342 -3.336 -2.853 1.00 0.40 10 CYS A N 9
ATOM 3799 C CA . CYS A 1 10 ? -7.784 -3.465 -2.960 1.00 0.44 10 CYS A CA 9
ATOM 3800 C C . CYS A 1 10 ? -8.336 -2.435 -3.945 1.00 0.44 10 CYS A C 9
ATOM 3801 O O . CYS A 1 10 ? -7.641 -1.486 -4.315 1.00 0.48 10 CYS A O 9
ATOM 3808 N N . LYS A 1 11 ? -9.581 -2.615 -4.364 1.00 0.53 11 LYS A N 9
ATOM 3809 C CA . LYS A 1 11 ? -10.162 -1.786 -5.404 1.00 0.64 11 LYS A CA 9
ATOM 3810 C C . LYS A 1 11 ? -11.309 -0.946 -4.859 1.00 0.60 11 LYS A C 9
ATOM 3811 O O . LYS A 1 11 ? -12.099 -0.385 -5.618 1.00 0.74 11 LYS A O 9
ATOM 3830 N N . VAL A 1 12 ? -11.397 -0.864 -3.542 1.00 0.48 12 VAL A N 9
ATOM 3831 C CA . VAL A 1 12 ? -12.430 -0.074 -2.902 1.00 0.51 12 VAL A CA 9
ATOM 3832 C C . VAL A 1 12 ? -11.885 1.310 -2.555 1.00 0.41 12 VAL A C 9
ATOM 3833 O O . VAL A 1 12 ? -11.001 1.475 -1.710 1.00 0.34 12 VAL A O 9
ATOM 3846 N N . GLU A 1 13 ? -12.408 2.297 -3.235 1.00 0.55 13 GLU A N 9
ATOM 3847 C CA . GLU A 1 13 ? -11.935 3.659 -3.103 1.00 0.56 13 GLU A CA 9
ATOM 3848 C C . GLU A 1 13 ? -12.819 4.482 -2.172 1.00 0.61 13 GLU A C 9
ATOM 3849 O O . GLU A 1 13 ? -13.998 4.182 -1.995 1.00 0.74 13 GLU A O 9
ATOM 3861 N N . PRO A 1 14 ? -12.247 5.504 -1.521 1.00 0.60 14 PRO A N 9
ATOM 3862 C CA . PRO A 1 14 ? -10.819 5.789 -1.555 1.00 0.54 14 PRO A CA 9
ATOM 3863 C C . PRO A 1 14 ? -10.100 5.218 -0.334 1.00 0.40 14 PRO A C 9
ATOM 3864 O O . PRO A 1 14 ? -8.938 5.529 -0.077 1.00 0.37 14 PRO A O 9
ATOM 3875 N N . ILE A 1 15 ? -10.807 4.372 0.409 1.00 0.40 15 ILE A N 9
ATOM 3876 C CA . ILE A 1 15 ? -10.308 3.849 1.677 1.00 0.42 15 ILE A CA 9
ATOM 3877 C C . ILE A 1 15 ? -9.100 2.928 1.483 1.00 0.35 15 ILE A C 9
ATOM 3878 O O . ILE A 1 15 ? -8.264 2.789 2.376 1.00 0.50 15 ILE A O 9
ATOM 3894 N N . CYS A 1 16 ? -8.990 2.311 0.322 1.00 0.23 16 CYS A N 9
ATOM 3895 C CA . CYS A 1 16 ? -7.844 1.466 0.051 1.00 0.23 16 CYS A CA 9
ATOM 3896 C C . CYS A 1 16 ? -6.645 2.313 -0.362 1.00 0.22 16 CYS A C 9
ATOM 3897 O O . CYS A 1 16 ? -5.506 1.987 -0.040 1.00 0.39 16 CYS A O 9
ATOM 3904 N N . GLY A 1 17 ? -6.912 3.425 -1.038 1.00 0.20 17 GLY A N 9
ATOM 3905 C CA . GLY A 1 17 ? -5.842 4.275 -1.521 1.00 0.30 17 GLY A CA 9
ATOM 3906 C C . GLY A 1 17 ? -5.290 5.156 -0.429 1.00 0.25 17 GLY A C 9
ATOM 3907 O O . GLY A 1 17 ? -4.093 5.455 -0.403 1.00 0.33 17 GLY A O 9
ATOM 3911 N N . VAL A 1 18 ? -6.164 5.566 0.481 1.00 0.21 18 VAL A N 9
ATOM 3912 C CA . VAL A 1 18 ? -5.760 6.392 1.604 1.00 0.27 18 VAL A CA 9
ATOM 3913 C C . VAL A 1 18 ? -4.710 5.673 2.456 1.00 0.28 18 VAL A C 9
ATOM 3914 O O . VAL A 1 18 ? -3.625 6.206 2.702 1.00 0.36 18 VAL A O 9
ATOM 3927 N N . VAL A 1 19 ? -5.033 4.458 2.880 1.00 0.26 19 VAL A N 9
ATOM 3928 C CA . VAL A 1 19 ? -4.107 3.639 3.647 1.00 0.34 19 VAL A CA 9
ATOM 3929 C C . VAL A 1 19 ? -2.905 3.231 2.790 1.00 0.32 19 VAL A C 9
ATOM 3930 O O . VAL A 1 19 ? -1.782 3.222 3.277 1.00 0.35 19 VAL A O 9
ATOM 3943 N N . TYR A 1 20 ? -3.143 2.919 1.511 1.00 0.29 20 TYR A N 9
ATOM 3944 C CA . TYR A 1 20 ? -2.075 2.585 0.572 1.00 0.30 20 TYR A CA 9
ATOM 3945 C C . TYR A 1 20 ? -0.962 3.631 0.596 1.00 0.31 20 TYR A C 9
ATOM 3946 O O . TYR A 1 20 ? 0.218 3.296 0.581 1.00 0.44 20 TYR A O 9
ATOM 3964 N N . ALA A 1 21 ? -1.354 4.899 0.645 1.00 0.26 21 ALA A N 9
ATOM 3965 C CA . ALA A 1 21 ? -0.404 6.003 0.627 1.00 0.30 21 ALA A CA 9
ATOM 3966 C C . ALA A 1 21 ? 0.556 5.943 1.808 1.00 0.34 21 ALA A C 9
ATOM 3967 O O . ALA A 1 21 ? 1.772 6.024 1.641 1.00 0.46 21 ALA A O 9
ATOM 3974 N N . SER A 1 22 ? 0.005 5.799 3.001 1.00 0.37 22 SER A N 9
ATOM 3975 C CA . SER A 1 22 ? 0.810 5.777 4.215 1.00 0.51 22 SER A CA 9
ATOM 3976 C C . SER A 1 22 ? 1.454 4.408 4.437 1.00 0.54 22 SER A C 9
ATOM 3977 O O . SER A 1 22 ? 2.546 4.305 4.994 1.00 0.73 22 SER A O 9
ATOM 3985 N N . ARG A 1 23 ? 0.782 3.363 3.980 1.00 0.46 23 ARG A N 9
ATOM 3986 C CA . ARG A 1 23 ? 1.229 1.996 4.217 1.00 0.56 23 ARG A CA 9
ATOM 3987 C C . ARG A 1 23 ? 2.004 1.439 3.029 1.00 0.57 23 ARG A C 9
ATOM 3988 O O . ARG A 1 23 ? 2.123 0.225 2.871 1.00 0.76 23 ARG A O 9
ATOM 4009 N N . CYS A 1 24 ? 2.517 2.320 2.188 1.00 0.45 24 CYS A N 9
ATOM 4010 C CA . CYS A 1 24 ? 3.416 1.903 1.124 1.00 0.48 24 CYS A CA 9
ATOM 4011 C C . CYS A 1 24 ? 4.492 2.962 0.899 1.00 0.44 24 CYS A C 9
ATOM 4012 O O . CYS A 1 24 ? 4.477 3.684 -0.097 1.00 0.55 24 CYS A O 9
ATOM 4019 N N . PRO A 1 25 ? 5.431 3.073 1.848 1.00 0.44 25 PRO A N 9
ATOM 4020 C CA . PRO A 1 25 ? 6.567 3.991 1.748 1.00 0.57 25 PRO A CA 9
ATOM 4021 C C . PRO A 1 25 ? 7.559 3.538 0.681 1.00 0.56 25 PRO A C 9
ATOM 4022 O O . PRO A 1 25 ? 7.480 2.410 0.188 1.00 0.49 25 PRO A O 9
ATOM 4033 N N . ARG A 1 26 ? 8.479 4.432 0.317 1.00 0.72 26 ARG A N 9
ATOM 4034 C CA . ARG A 1 26 ? 9.527 4.144 -0.671 1.00 0.80 26 ARG A CA 9
ATOM 4035 C C . ARG A 1 26 ? 10.360 2.942 -0.261 1.00 0.77 26 ARG A C 9
ATOM 4036 O O . ARG A 1 26 ? 11.171 2.440 -1.031 1.00 0.84 26 ARG A O 9
ATOM 4057 N N . ALA A 1 27 ? 10.164 2.509 0.968 1.00 0.77 27 ALA A N 9
ATOM 4058 C CA . ALA A 1 27 ? 10.739 1.263 1.451 1.00 0.90 27 ALA A CA 9
ATOM 4059 C C . ALA A 1 27 ? 10.297 0.103 0.564 1.00 0.86 27 ALA A C 9
ATOM 4060 O O . ALA A 1 27 ? 11.021 -0.873 0.384 1.00 1.07 27 ALA A O 9
ATOM 4067 N N . CYS A 1 28 ? 9.104 0.233 0.001 1.00 0.71 28 CYS A N 9
ATOM 4068 C CA . CYS A 1 28 ? 8.564 -0.763 -0.911 1.00 0.85 28 CYS A CA 9
ATOM 4069 C C . CYS A 1 28 ? 9.264 -0.658 -2.260 1.00 1.07 28 CYS A C 9
ATOM 4070 O O . CYS A 1 28 ? 9.328 -1.619 -3.024 1.00 1.39 28 CYS A O 9
ATOM 4077 N N . ASP A 1 29 ? 9.803 0.520 -2.536 1.00 1.11 29 ASP A N 9
ATOM 4078 C CA . ASP A 1 29 ? 10.596 0.744 -3.735 1.00 1.39 29 ASP A CA 9
ATOM 4079 C C . ASP A 1 29 ? 12.057 0.448 -3.428 1.00 1.55 29 ASP A C 9
ATOM 4080 O O . ASP A 1 29 ? 12.960 0.777 -4.202 1.00 1.85 29 ASP A O 9
ATOM 4089 N N . ASP A 1 30 ? 12.256 -0.176 -2.268 1.00 2.21 30 ASP A N 9
ATOM 4090 C CA . ASP A 1 30 ? 13.566 -0.583 -1.779 1.00 3.45 30 ASP A CA 9
ATOM 4091 C C . ASP A 1 30 ? 14.498 0.611 -1.625 1.00 3.93 30 ASP A C 9
ATOM 4092 O O . ASP A 1 30 ? 15.659 0.561 -2.027 1.00 4.64 30 ASP A O 9
ATOM 4101 N N . ASP A 1 31 ? 13.978 1.685 -1.046 1.00 3.92 31 ASP A N 9
ATOM 4102 C CA . ASP A 1 31 ? 14.792 2.857 -0.740 1.00 4.98 31 ASP A CA 9
ATOM 4103 C C . ASP A 1 31 ? 15.719 2.560 0.427 1.00 5.94 31 ASP A C 9
ATOM 4104 O O . ASP A 1 31 ? 16.938 2.413 0.197 1.00 6.37 31 ASP A O 9
ATOM 4114 N N . GLY A 1 1 ? 10.429 -3.034 5.683 1.00 2.21 1 GLY A N 10
ATOM 4115 C CA . GLY A 1 1 ? 9.564 -4.063 5.060 1.00 1.32 1 GLY A CA 10
ATOM 4116 C C . GLY A 1 1 ? 8.352 -3.457 4.384 1.00 1.08 1 GLY A C 10
ATOM 4117 O O . GLY A 1 1 ? 7.908 -2.367 4.754 1.00 1.11 1 GLY A O 10
ATOM 4123 N N . CYS A 1 2 ? 7.826 -4.151 3.387 1.00 0.93 2 CYS A N 10
ATOM 4124 C CA . CYS A 1 2 ? 6.654 -3.694 2.667 1.00 0.73 2 CYS A CA 10
ATOM 4125 C C . CYS A 1 2 ? 5.374 -4.176 3.336 1.00 0.60 2 CYS A C 10
ATOM 4126 O O . CYS A 1 2 ? 5.192 -5.378 3.552 1.00 0.63 2 CYS A O 10
ATOM 4133 N N . PRO A 1 3 ? 4.479 -3.241 3.688 1.00 0.54 3 PRO A N 10
ATOM 4134 C CA . PRO A 1 3 ? 3.157 -3.573 4.220 1.00 0.51 3 PRO A CA 10
ATOM 4135 C C . PRO A 1 3 ? 2.309 -4.313 3.191 1.00 0.39 3 PRO A C 10
ATOM 4136 O O . PRO A 1 3 ? 2.336 -3.996 1.999 1.00 0.37 3 PRO A O 10
ATOM 4147 N N . TRP A 1 4 ? 1.540 -5.285 3.664 1.00 0.38 4 TRP A N 10
ATOM 4148 C CA . TRP A 1 4 ? 0.731 -6.127 2.802 1.00 0.36 4 TRP A CA 10
ATOM 4149 C C . TRP A 1 4 ? -0.410 -5.344 2.163 1.00 0.32 4 TRP A C 10
ATOM 4150 O O . TRP A 1 4 ? -1.051 -5.825 1.231 1.00 0.34 4 TRP A O 10
ATOM 4171 N N . PHE A 1 5 ? -0.665 -4.145 2.669 1.00 0.34 5 PHE A N 10
ATOM 4172 C CA . PHE A 1 5 ? -1.649 -3.254 2.061 1.00 0.36 5 PHE A CA 10
ATOM 4173 C C . PHE A 1 5 ? -1.155 -2.764 0.703 1.00 0.31 5 PHE A C 10
ATOM 4174 O O . PHE A 1 5 ? -1.945 -2.507 -0.202 1.00 0.34 5 PHE A O 10
ATOM 4191 N N . CYS A 1 6 ? 0.159 -2.649 0.570 1.00 0.30 6 CYS A N 10
ATOM 4192 C CA . CYS A 1 6 ? 0.759 -2.164 -0.664 1.00 0.35 6 CYS A CA 10
ATOM 4193 C C . CYS A 1 6 ? 1.010 -3.326 -1.617 1.00 0.36 6 CYS A C 10
ATOM 4194 O O . CYS A 1 6 ? 0.858 -3.198 -2.832 1.00 0.42 6 CYS A O 10
ATOM 4201 N N . ILE A 1 7 ? 1.390 -4.468 -1.052 1.00 0.36 7 ILE A N 10
ATOM 4202 C CA . ILE A 1 7 ? 1.664 -5.660 -1.843 1.00 0.44 7 ILE A CA 10
ATOM 4203 C C . ILE A 1 7 ? 0.365 -6.266 -2.366 1.00 0.40 7 ILE A C 10
ATOM 4204 O O . ILE A 1 7 ? 0.309 -6.780 -3.486 1.00 0.50 7 ILE A O 10
ATOM 4220 N N . TYR A 1 8 ? -0.674 -6.206 -1.543 1.00 0.33 8 TYR A N 10
ATOM 4221 C CA . TYR A 1 8 ? -1.989 -6.710 -1.916 1.00 0.36 8 TYR A CA 10
ATOM 4222 C C . TYR A 1 8 ? -2.987 -5.560 -1.970 1.00 0.30 8 TYR A C 10
ATOM 4223 O O . TYR A 1 8 ? -3.697 -5.295 -0.999 1.00 0.42 8 TYR A O 10
ATOM 4241 N N . PRO A 1 9 ? -3.038 -4.855 -3.109 1.00 0.28 9 PRO A N 10
ATOM 4242 C CA . PRO A 1 9 ? -3.926 -3.705 -3.296 1.00 0.39 9 PRO A CA 10
ATOM 4243 C C . PRO A 1 9 ? -5.396 -4.092 -3.218 1.00 0.37 9 PRO A C 10
ATOM 4244 O O . PRO A 1 9 ? -5.797 -5.173 -3.663 1.00 0.43 9 PRO A O 10
ATOM 4255 N N . CYS A 1 10 ? -6.196 -3.205 -2.661 1.00 0.40 10 CYS A N 10
ATOM 4256 C CA . CYS A 1 10 ? -7.616 -3.452 -2.506 1.00 0.44 10 CYS A CA 10
ATOM 4257 C C . CYS A 1 10 ? -8.412 -2.680 -3.553 1.00 0.44 10 CYS A C 10
ATOM 4258 O O . CYS A 1 10 ? -7.979 -1.634 -4.037 1.00 0.48 10 CYS A O 10
ATOM 4265 N N . LYS A 1 11 ? -9.572 -3.207 -3.909 1.00 0.53 11 LYS A N 10
ATOM 4266 C CA . LYS A 1 11 ? -10.349 -2.681 -5.012 1.00 0.64 11 LYS A CA 10
ATOM 4267 C C . LYS A 1 11 ? -11.455 -1.770 -4.501 1.00 0.60 11 LYS A C 10
ATOM 4268 O O . LYS A 1 11 ? -12.275 -1.267 -5.269 1.00 0.74 11 LYS A O 10
ATOM 4287 N N . VAL A 1 12 ? -11.469 -1.566 -3.196 1.00 0.48 12 VAL A N 10
ATOM 4288 C CA . VAL A 1 12 ? -12.465 -0.726 -2.563 1.00 0.51 12 VAL A CA 10
ATOM 4289 C C . VAL A 1 12 ? -11.870 0.646 -2.254 1.00 0.41 12 VAL A C 10
ATOM 4290 O O . VAL A 1 12 ? -10.823 0.763 -1.613 1.00 0.34 12 VAL A O 10
ATOM 4303 N N . GLU A 1 13 ? -12.540 1.679 -2.715 1.00 0.55 13 GLU A N 10
ATOM 4304 C CA . GLU A 1 13 ? -12.019 3.031 -2.629 1.00 0.56 13 GLU A CA 10
ATOM 4305 C C . GLU A 1 13 ? -12.971 3.955 -1.884 1.00 0.61 13 GLU A C 10
ATOM 4306 O O . GLU A 1 13 ? -14.164 3.679 -1.783 1.00 0.74 13 GLU A O 10
ATOM 4318 N N . PRO A 1 14 ? -12.449 5.069 -1.349 1.00 0.60 14 PRO A N 10
ATOM 4319 C CA . PRO A 1 14 ? -11.028 5.393 -1.394 1.00 0.54 14 PRO A CA 10
ATOM 4320 C C . PRO A 1 14 ? -10.293 4.929 -0.138 1.00 0.40 14 PRO A C 10
ATOM 4321 O O . PRO A 1 14 ? -9.169 5.350 0.135 1.00 0.37 14 PRO A O 10
ATOM 4332 N N . ILE A 1 15 ? -10.939 4.044 0.612 1.00 0.40 15 ILE A N 10
ATOM 4333 C CA . ILE A 1 15 ? -10.400 3.545 1.872 1.00 0.42 15 ILE A CA 10
ATOM 4334 C C . ILE A 1 15 ? -9.126 2.718 1.652 1.00 0.35 15 ILE A C 10
ATOM 4335 O O . ILE A 1 15 ? -8.348 2.487 2.581 1.00 0.50 15 ILE A O 10
ATOM 4351 N N . CYS A 1 16 ? -8.908 2.267 0.426 1.00 0.23 16 CYS A N 10
ATOM 4352 C CA . CYS A 1 16 ? -7.682 1.559 0.106 1.00 0.23 16 CYS A CA 10
ATOM 4353 C C . CYS A 1 16 ? -6.582 2.548 -0.236 1.00 0.22 16 CYS A C 10
ATOM 4354 O O . CYS A 1 16 ? -5.436 2.383 0.170 1.00 0.39 16 CYS A O 10
ATOM 4361 N N . GLY A 1 17 ? -6.956 3.596 -0.950 1.00 0.20 17 GLY A N 10
ATOM 4362 C CA . GLY A 1 17 ? -5.988 4.567 -1.425 1.00 0.30 17 GLY A CA 10
ATOM 4363 C C . GLY A 1 17 ? -5.474 5.439 -0.311 1.00 0.25 17 GLY A C 10
ATOM 4364 O O . GLY A 1 17 ? -4.323 5.880 -0.330 1.00 0.33 17 GLY A O 10
ATOM 4368 N N . VAL A 1 18 ? -6.329 5.680 0.666 1.00 0.21 18 VAL A N 10
ATOM 4369 C CA . VAL A 1 18 ? -5.960 6.464 1.824 1.00 0.27 18 VAL A CA 10
ATOM 4370 C C . VAL A 1 18 ? -4.811 5.802 2.591 1.00 0.28 18 VAL A C 10
ATOM 4371 O O . VAL A 1 18 ? -3.776 6.423 2.842 1.00 0.36 18 VAL A O 10
ATOM 4384 N N . VAL A 1 19 ? -4.992 4.538 2.939 1.00 0.26 19 VAL A N 10
ATOM 4385 C CA . VAL A 1 19 ? -3.977 3.785 3.656 1.00 0.34 19 VAL A CA 10
ATOM 4386 C C . VAL A 1 19 ? -2.794 3.459 2.738 1.00 0.32 19 VAL A C 10
ATOM 4387 O O . VAL A 1 19 ? -1.651 3.440 3.182 1.00 0.35 19 VAL A O 10
ATOM 4400 N N . TYR A 1 20 ? -3.079 3.230 1.454 1.00 0.29 20 TYR A N 10
ATOM 4401 C CA . TYR A 1 20 ? -2.054 2.968 0.446 1.00 0.30 20 TYR A CA 10
ATOM 4402 C C . TYR A 1 20 ? -0.954 4.024 0.480 1.00 0.31 20 TYR A C 10
ATOM 4403 O O . TYR A 1 20 ? 0.233 3.702 0.470 1.00 0.44 20 TYR A O 10
ATOM 4421 N N . ALA A 1 21 ? -1.370 5.285 0.534 1.00 0.26 21 ALA A N 10
ATOM 4422 C CA . ALA A 1 21 ? -0.452 6.417 0.530 1.00 0.30 21 ALA A CA 10
ATOM 4423 C C . ALA A 1 21 ? 0.613 6.291 1.613 1.00 0.34 21 ALA A C 10
ATOM 4424 O O . ALA A 1 21 ? 1.795 6.550 1.381 1.00 0.46 21 ALA A O 10
ATOM 4431 N N . SER A 1 22 ? 0.187 5.883 2.793 1.00 0.37 22 SER A N 10
ATOM 4432 C CA . SER A 1 22 ? 1.087 5.767 3.925 1.00 0.51 22 SER A CA 10
ATOM 4433 C C . SER A 1 22 ? 1.742 4.383 3.978 1.00 0.54 22 SER A C 10
ATOM 4434 O O . SER A 1 22 ? 2.892 4.247 4.391 1.00 0.73 22 SER A O 10
ATOM 4442 N N . ARG A 1 23 ? 1.023 3.365 3.522 1.00 0.46 23 ARG A N 10
ATOM 4443 C CA . ARG A 1 23 ? 1.494 1.987 3.622 1.00 0.56 23 ARG A CA 10
ATOM 4444 C C . ARG A 1 23 ? 2.314 1.566 2.406 1.00 0.57 23 ARG A C 10
ATOM 4445 O O . ARG A 1 23 ? 2.471 0.376 2.140 1.00 0.76 23 ARG A O 10
ATOM 4466 N N . CYS A 1 24 ? 2.835 2.537 1.676 1.00 0.45 24 CYS A N 10
ATOM 4467 C CA . CYS A 1 24 ? 3.782 2.257 0.603 1.00 0.48 24 CYS A CA 10
ATOM 4468 C C . CYS A 1 24 ? 5.041 3.099 0.782 1.00 0.44 24 CYS A C 10
ATOM 4469 O O . CYS A 1 24 ? 5.317 4.003 -0.012 1.00 0.55 24 CYS A O 10
ATOM 4476 N N . PRO A 1 25 ? 5.811 2.828 1.849 1.00 0.44 25 PRO A N 10
ATOM 4477 C CA . PRO A 1 25 ? 7.079 3.506 2.101 1.00 0.57 25 PRO A CA 10
ATOM 4478 C C . PRO A 1 25 ? 8.164 3.054 1.132 1.00 0.56 25 PRO A C 10
ATOM 4479 O O . PRO A 1 25 ? 8.038 2.020 0.469 1.00 0.49 25 PRO A O 10
ATOM 4490 N N . ARG A 1 26 ? 9.236 3.842 1.068 1.00 0.72 26 ARG A N 10
ATOM 4491 C CA . ARG A 1 26 ? 10.382 3.571 0.196 1.00 0.80 26 ARG A CA 10
ATOM 4492 C C . ARG A 1 26 ? 11.022 2.226 0.530 1.00 0.77 26 ARG A C 10
ATOM 4493 O O . ARG A 1 26 ? 11.898 1.742 -0.190 1.00 0.84 26 ARG A O 10
ATOM 4514 N N . ALA A 1 27 ? 10.572 1.654 1.645 1.00 0.77 27 ALA A N 10
ATOM 4515 C CA . ALA A 1 27 ? 10.969 0.325 2.103 1.00 0.90 27 ALA A CA 10
ATOM 4516 C C . ALA A 1 27 ? 10.863 -0.720 0.992 1.00 0.86 27 ALA A C 10
ATOM 4517 O O . ALA A 1 27 ? 11.568 -1.730 1.003 1.00 1.07 27 ALA A O 10
ATOM 4524 N N . CYS A 1 28 ? 9.981 -0.464 0.036 1.00 0.71 28 CYS A N 10
ATOM 4525 C CA . CYS A 1 28 ? 9.754 -1.369 -1.085 1.00 0.85 28 CYS A CA 10
ATOM 4526 C C . CYS A 1 28 ? 10.831 -1.234 -2.158 1.00 1.07 28 CYS A C 10
ATOM 4527 O O . CYS A 1 28 ? 10.592 -1.522 -3.335 1.00 1.39 28 CYS A O 10
ATOM 4534 N N . ASP A 1 29 ? 12.005 -0.769 -1.739 1.00 1.11 29 ASP A N 10
ATOM 4535 C CA . ASP A 1 29 ? 13.173 -0.661 -2.611 1.00 1.39 29 ASP A CA 10
ATOM 4536 C C . ASP A 1 29 ? 12.941 0.392 -3.676 1.00 1.55 29 ASP A C 10
ATOM 4537 O O . ASP A 1 29 ? 13.266 0.194 -4.849 1.00 1.85 29 ASP A O 10
ATOM 4546 N N . ASP A 1 30 ? 12.371 1.512 -3.244 1.00 2.21 30 ASP A N 10
ATOM 4547 C CA . ASP A 1 30 ? 12.074 2.635 -4.122 1.00 3.45 30 ASP A CA 10
ATOM 4548 C C . ASP A 1 30 ? 11.187 2.195 -5.280 1.00 3.93 30 ASP A C 10
ATOM 4549 O O . ASP A 1 30 ? 11.518 2.378 -6.451 1.00 4.64 30 ASP A O 10
ATOM 4558 N N . ASP A 1 31 ? 10.062 1.595 -4.932 1.00 3.92 31 ASP A N 10
ATOM 4559 C CA . ASP A 1 31 ? 9.066 1.186 -5.906 1.00 4.98 31 ASP A CA 10
ATOM 4560 C C . ASP A 1 31 ? 8.128 2.343 -6.200 1.00 5.94 31 ASP A C 10
ATOM 4561 O O . ASP A 1 31 ? 7.471 2.827 -5.256 1.00 6.37 31 ASP A O 10
ATOM 4571 N N . GLY A 1 1 ? 10.916 -3.863 4.945 1.00 2.21 1 GLY A N 11
ATOM 4572 C CA . GLY A 1 1 ? 10.466 -4.303 3.601 1.00 1.32 1 GLY A CA 11
ATOM 4573 C C . GLY A 1 1 ? 9.099 -3.754 3.261 1.00 1.08 1 GLY A C 11
ATOM 4574 O O . GLY A 1 1 ? 8.654 -2.779 3.869 1.00 1.11 1 GLY A O 11
ATOM 4580 N N . CYS A 1 2 ? 8.427 -4.378 2.302 1.00 0.93 2 CYS A N 11
ATOM 4581 C CA . CYS A 1 2 ? 7.113 -3.935 1.874 1.00 0.73 2 CYS A CA 11
ATOM 4582 C C . CYS A 1 2 ? 6.048 -4.248 2.919 1.00 0.60 2 CYS A C 11
ATOM 4583 O O . CYS A 1 2 ? 5.872 -5.403 3.309 1.00 0.63 2 CYS A O 11
ATOM 4590 N N . PRO A 1 3 ? 5.333 -3.217 3.393 1.00 0.54 3 PRO A N 11
ATOM 4591 C CA . PRO A 1 3 ? 4.163 -3.401 4.253 1.00 0.51 3 PRO A CA 11
ATOM 4592 C C . PRO A 1 3 ? 3.075 -4.195 3.536 1.00 0.39 3 PRO A C 11
ATOM 4593 O O . PRO A 1 3 ? 2.823 -3.985 2.344 1.00 0.37 3 PRO A O 11
ATOM 4604 N N . TRP A 1 4 ? 2.427 -5.100 4.266 1.00 0.38 4 TRP A N 11
ATOM 4605 C CA . TRP A 1 4 ? 1.498 -6.047 3.670 1.00 0.36 4 TRP A CA 11
ATOM 4606 C C . TRP A 1 4 ? 0.269 -5.353 3.082 1.00 0.32 4 TRP A C 11
ATOM 4607 O O . TRP A 1 4 ? -0.387 -5.899 2.195 1.00 0.34 4 TRP A O 11
ATOM 4628 N N . PHE A 1 5 ? -0.027 -4.146 3.557 1.00 0.34 5 PHE A N 11
ATOM 4629 C CA . PHE A 1 5 ? -1.131 -3.366 3.006 1.00 0.36 5 PHE A CA 11
ATOM 4630 C C . PHE A 1 5 ? -0.835 -2.935 1.573 1.00 0.31 5 PHE A C 11
ATOM 4631 O O . PHE A 1 5 ? -1.750 -2.701 0.787 1.00 0.34 5 PHE A O 11
ATOM 4648 N N . CYS A 1 6 ? 0.446 -2.835 1.235 1.00 0.30 6 CYS A N 11
ATOM 4649 C CA . CYS A 1 6 ? 0.835 -2.477 -0.122 1.00 0.35 6 CYS A CA 11
ATOM 4650 C C . CYS A 1 6 ? 0.956 -3.728 -0.984 1.00 0.36 6 CYS A C 11
ATOM 4651 O O . CYS A 1 6 ? 0.846 -3.666 -2.206 1.00 0.42 6 CYS A O 11
ATOM 4658 N N . ILE A 1 7 ? 1.195 -4.867 -0.346 1.00 0.36 7 ILE A N 11
ATOM 4659 C CA . ILE A 1 7 ? 1.292 -6.125 -1.064 1.00 0.44 7 ILE A CA 11
ATOM 4660 C C . ILE A 1 7 ? -0.084 -6.573 -1.551 1.00 0.40 7 ILE A C 11
ATOM 4661 O O . ILE A 1 7 ? -0.202 -7.267 -2.563 1.00 0.50 7 ILE A O 11
ATOM 4677 N N . TYR A 1 8 ? -1.121 -6.160 -0.825 1.00 0.33 8 TYR A N 11
ATOM 4678 C CA . TYR A 1 8 ? -2.500 -6.503 -1.167 1.00 0.36 8 TYR A CA 11
ATOM 4679 C C . TYR A 1 8 ? -3.249 -5.267 -1.664 1.00 0.30 8 TYR A C 11
ATOM 4680 O O . TYR A 1 8 ? -3.877 -4.553 -0.880 1.00 0.42 8 TYR A O 11
ATOM 4698 N N . PRO A 1 9 ? -3.183 -4.992 -2.972 1.00 0.28 9 PRO A N 11
ATOM 4699 C CA . PRO A 1 9 ? -3.840 -3.837 -3.578 1.00 0.39 9 PRO A CA 11
ATOM 4700 C C . PRO A 1 9 ? -5.339 -4.060 -3.766 1.00 0.37 9 PRO A C 11
ATOM 4701 O O . PRO A 1 9 ? -5.766 -5.099 -4.272 1.00 0.43 9 PRO A O 11
ATOM 4712 N N . CYS A 1 10 ? -6.132 -3.085 -3.350 1.00 0.40 10 CYS A N 11
ATOM 4713 C CA . CYS A 1 10 ? -7.575 -3.154 -3.498 1.00 0.44 10 CYS A CA 11
ATOM 4714 C C . CYS A 1 10 ? -8.069 -2.023 -4.398 1.00 0.44 10 CYS A C 11
ATOM 4715 O O . CYS A 1 10 ? -7.405 -0.998 -4.548 1.00 0.48 10 CYS A O 11
ATOM 4722 N N . LYS A 1 11 ? -9.235 -2.212 -5.000 1.00 0.53 11 LYS A N 11
ATOM 4723 C CA . LYS A 1 11 ? -9.742 -1.279 -5.987 1.00 0.64 11 LYS A CA 11
ATOM 4724 C C . LYS A 1 11 ? -10.809 -0.377 -5.389 1.00 0.60 11 LYS A C 11
ATOM 4725 O O . LYS A 1 11 ? -11.248 0.587 -6.022 1.00 0.74 11 LYS A O 11
ATOM 4744 N N . VAL A 1 12 ? -11.225 -0.689 -4.171 1.00 0.48 12 VAL A N 11
ATOM 4745 C CA . VAL A 1 12 ? -12.226 0.099 -3.486 1.00 0.51 12 VAL A CA 11
ATOM 4746 C C . VAL A 1 12 ? -11.607 1.406 -2.983 1.00 0.41 12 VAL A C 11
ATOM 4747 O O . VAL A 1 12 ? -10.806 1.438 -2.047 1.00 0.34 12 VAL A O 11
ATOM 4760 N N . GLU A 1 13 ? -11.957 2.479 -3.644 1.00 0.55 13 GLU A N 11
ATOM 4761 C CA . GLU A 1 13 ? -11.397 3.782 -3.334 1.00 0.56 13 GLU A CA 11
ATOM 4762 C C . GLU A 1 13 ? -12.417 4.654 -2.617 1.00 0.61 13 GLU A C 11
ATOM 4763 O O . GLU A 1 13 ? -13.623 4.455 -2.755 1.00 0.74 13 GLU A O 11
ATOM 4775 N N . PRO A 1 14 ? -11.939 5.624 -1.826 1.00 0.60 14 PRO A N 11
ATOM 4776 C CA . PRO A 1 14 ? -10.519 5.842 -1.601 1.00 0.54 14 PRO A CA 11
ATOM 4777 C C . PRO A 1 14 ? -10.013 5.146 -0.341 1.00 0.40 14 PRO A C 11
ATOM 4778 O O . PRO A 1 14 ? -8.885 5.372 0.088 1.00 0.37 14 PRO A O 11
ATOM 4789 N N . ILE A 1 15 ? -10.844 4.284 0.232 1.00 0.40 15 ILE A N 11
ATOM 4790 C CA . ILE A 1 15 ? -10.525 3.633 1.500 1.00 0.42 15 ILE A CA 11
ATOM 4791 C C . ILE A 1 15 ? -9.331 2.677 1.366 1.00 0.35 15 ILE A C 11
ATOM 4792 O O . ILE A 1 15 ? -8.653 2.375 2.347 1.00 0.50 15 ILE A O 11
ATOM 4808 N N . CYS A 1 16 ? -9.066 2.201 0.159 1.00 0.23 16 CYS A N 11
ATOM 4809 C CA . CYS A 1 16 ? -7.865 1.412 -0.079 1.00 0.23 16 CYS A CA 11
ATOM 4810 C C . CYS A 1 16 ? -6.671 2.335 -0.231 1.00 0.22 16 CYS A C 11
ATOM 4811 O O . CYS A 1 16 ? -5.593 2.076 0.297 1.00 0.39 16 CYS A O 11
ATOM 4818 N N . GLY A 1 17 ? -6.899 3.441 -0.923 1.00 0.20 17 GLY A N 11
ATOM 4819 C CA . GLY A 1 17 ? -5.817 4.344 -1.268 1.00 0.30 17 GLY A CA 11
ATOM 4820 C C . GLY A 1 17 ? -5.323 5.128 -0.080 1.00 0.25 17 GLY A C 11
ATOM 4821 O O . GLY A 1 17 ? -4.146 5.488 -0.006 1.00 0.33 17 GLY A O 11
ATOM 4825 N N . VAL A 1 18 ? -6.224 5.395 0.851 1.00 0.21 18 VAL A N 11
ATOM 4826 C CA . VAL A 1 18 ? -5.890 6.133 2.055 1.00 0.27 18 VAL A CA 11
ATOM 4827 C C . VAL A 1 18 ? -4.819 5.403 2.868 1.00 0.28 18 VAL A C 11
ATOM 4828 O O . VAL A 1 18 ? -3.774 5.973 3.190 1.00 0.36 18 VAL A O 11
ATOM 4841 N N . VAL A 1 19 ? -5.073 4.141 3.180 1.00 0.26 19 VAL A N 11
ATOM 4842 C CA . VAL A 1 19 ? -4.115 3.330 3.904 1.00 0.34 19 VAL A CA 11
ATOM 4843 C C . VAL A 1 19 ? -2.918 2.998 3.010 1.00 0.32 19 VAL A C 11
ATOM 4844 O O . VAL A 1 19 ? -1.782 3.017 3.467 1.00 0.35 19 VAL A O 11
ATOM 4857 N N . TYR A 1 20 ? -3.180 2.727 1.729 1.00 0.29 20 TYR A N 11
ATOM 4858 C CA . TYR A 1 20 ? -2.131 2.429 0.760 1.00 0.30 20 TYR A CA 11
ATOM 4859 C C . TYR A 1 20 ? -1.056 3.512 0.746 1.00 0.31 20 TYR A C 11
ATOM 4860 O O . TYR A 1 20 ? 0.134 3.215 0.759 1.00 0.44 20 TYR A O 11
ATOM 4878 N N . ALA A 1 21 ? -1.490 4.767 0.732 1.00 0.26 21 ALA A N 11
ATOM 4879 C CA . ALA A 1 21 ? -0.580 5.905 0.661 1.00 0.30 21 ALA A CA 11
ATOM 4880 C C . ALA A 1 21 ? 0.417 5.908 1.811 1.00 0.34 21 ALA A C 11
ATOM 4881 O O . ALA A 1 21 ? 1.615 6.105 1.616 1.00 0.46 21 ALA A O 11
ATOM 4888 N N . SER A 1 22 ? -0.088 5.679 3.008 1.00 0.37 22 SER A N 11
ATOM 4889 C CA . SER A 1 22 ? 0.738 5.732 4.202 1.00 0.51 22 SER A CA 11
ATOM 4890 C C . SER A 1 22 ? 1.443 4.400 4.445 1.00 0.54 22 SER A C 11
ATOM 4891 O O . SER A 1 22 ? 2.564 4.363 4.952 1.00 0.73 22 SER A O 11
ATOM 4899 N N . ARG A 1 23 ? 0.793 3.310 4.067 1.00 0.46 23 ARG A N 11
ATOM 4900 C CA . ARG A 1 23 ? 1.315 1.976 4.330 1.00 0.56 23 ARG A CA 11
ATOM 4901 C C . ARG A 1 23 ? 2.042 1.414 3.118 1.00 0.57 23 ARG A C 11
ATOM 4902 O O . ARG A 1 23 ? 2.197 0.203 2.981 1.00 0.76 23 ARG A O 11
ATOM 4923 N N . CYS A 1 24 ? 2.463 2.291 2.226 1.00 0.45 24 CYS A N 11
ATOM 4924 C CA . CYS A 1 24 ? 3.310 1.886 1.121 1.00 0.48 24 CYS A CA 11
ATOM 4925 C C . CYS A 1 24 ? 4.301 2.987 0.791 1.00 0.44 24 CYS A C 11
ATOM 4926 O O . CYS A 1 24 ? 4.080 3.798 -0.111 1.00 0.55 24 CYS A O 11
ATOM 4933 N N . PRO A 1 25 ? 5.399 3.044 1.547 1.00 0.44 25 PRO A N 11
ATOM 4934 C CA . PRO A 1 25 ? 6.493 3.958 1.269 1.00 0.57 25 PRO A CA 11
ATOM 4935 C C . PRO A 1 25 ? 7.311 3.475 0.079 1.00 0.56 25 PRO A C 11
ATOM 4936 O O . PRO A 1 25 ? 7.210 2.311 -0.330 1.00 0.49 25 PRO A O 11
ATOM 4947 N N . ARG A 1 26 ? 8.119 4.374 -0.471 1.00 0.72 26 ARG A N 11
ATOM 4948 C CA . ARG A 1 26 ? 8.964 4.072 -1.626 1.00 0.80 26 ARG A CA 11
ATOM 4949 C C . ARG A 1 26 ? 9.934 2.932 -1.312 1.00 0.77 26 ARG A C 11
ATOM 4950 O O . ARG A 1 26 ? 10.597 2.403 -2.203 1.00 0.84 26 ARG A O 11
ATOM 4971 N N . ALA A 1 27 ? 10.004 2.576 -0.033 1.00 0.77 27 ALA A N 11
ATOM 4972 C CA . ALA A 1 27 ? 10.774 1.431 0.441 1.00 0.90 27 ALA A CA 11
ATOM 4973 C C . ALA A 1 27 ? 10.411 0.169 -0.329 1.00 0.86 27 ALA A C 11
ATOM 4974 O O . ALA A 1 27 ? 11.249 -0.699 -0.564 1.00 1.07 27 ALA A O 11
ATOM 4981 N N . CYS A 1 28 ? 9.152 0.088 -0.729 1.00 0.71 28 CYS A N 11
ATOM 4982 C CA . CYS A 1 28 ? 8.634 -1.089 -1.401 1.00 0.85 28 CYS A CA 11
ATOM 4983 C C . CYS A 1 28 ? 9.150 -1.169 -2.835 1.00 1.07 28 CYS A C 11
ATOM 4984 O O . CYS A 1 28 ? 9.177 -2.243 -3.438 1.00 1.39 28 CYS A O 11
ATOM 4991 N N . ASP A 1 29 ? 9.578 -0.034 -3.370 1.00 1.11 29 ASP A N 11
ATOM 4992 C CA . ASP A 1 29 ? 10.077 0.022 -4.738 1.00 1.39 29 ASP A CA 11
ATOM 4993 C C . ASP A 1 29 ? 11.597 0.146 -4.729 1.00 1.55 29 ASP A C 11
ATOM 4994 O O . ASP A 1 29 ? 12.230 0.376 -5.757 1.00 1.85 29 ASP A O 11
ATOM 5003 N N . ASP A 1 30 ? 12.164 -0.040 -3.539 1.00 2.21 30 ASP A N 11
ATOM 5004 C CA . ASP A 1 30 ? 13.605 0.044 -3.317 1.00 3.45 30 ASP A CA 11
ATOM 5005 C C . ASP A 1 30 ? 14.134 1.432 -3.649 1.00 3.93 30 ASP A C 11
ATOM 5006 O O . ASP A 1 30 ? 14.990 1.595 -4.518 1.00 4.64 30 ASP A O 11
ATOM 5015 N N . ASP A 1 31 ? 13.621 2.431 -2.952 1.00 3.92 31 ASP A N 11
ATOM 5016 C CA . ASP A 1 31 ? 14.056 3.804 -3.153 1.00 4.98 31 ASP A CA 11
ATOM 5017 C C . ASP A 1 31 ? 14.998 4.234 -2.038 1.00 5.94 31 ASP A C 11
ATOM 5018 O O . ASP A 1 31 ? 14.509 4.560 -0.935 1.00 6.37 31 ASP A O 11
ATOM 5028 N N . GLY A 1 1 ? 11.231 -3.516 2.790 1.00 2.21 1 GLY A N 12
ATOM 5029 C CA . GLY A 1 1 ? 10.097 -4.307 3.330 1.00 1.32 1 GLY A CA 12
ATOM 5030 C C . GLY A 1 1 ? 8.764 -3.634 3.086 1.00 1.08 1 GLY A C 12
ATOM 5031 O O . GLY A 1 1 ? 8.396 -2.689 3.785 1.00 1.11 1 GLY A O 12
ATOM 5037 N N . CYS A 1 2 ? 8.040 -4.109 2.090 1.00 0.93 2 CYS A N 12
ATOM 5038 C CA . CYS A 1 2 ? 6.746 -3.557 1.753 1.00 0.73 2 CYS A CA 12
ATOM 5039 C C . CYS A 1 2 ? 5.652 -4.177 2.623 1.00 0.60 2 CYS A C 12
ATOM 5040 O O . CYS A 1 2 ? 5.595 -5.396 2.775 1.00 0.63 2 CYS A O 12
ATOM 5047 N N . PRO A 1 3 ? 4.791 -3.348 3.234 1.00 0.54 3 PRO A N 12
ATOM 5048 C CA . PRO A 1 3 ? 3.634 -3.825 4.001 1.00 0.51 3 PRO A CA 12
ATOM 5049 C C . PRO A 1 3 ? 2.622 -4.537 3.107 1.00 0.39 3 PRO A C 12
ATOM 5050 O O . PRO A 1 3 ? 2.442 -4.177 1.939 1.00 0.37 3 PRO A O 12
ATOM 5061 N N . TRP A 1 4 ? 1.951 -5.539 3.671 1.00 0.38 4 TRP A N 12
ATOM 5062 C CA . TRP A 1 4 ? 1.020 -6.375 2.930 1.00 0.36 4 TRP A CA 12
ATOM 5063 C C . TRP A 1 4 ? -0.161 -5.580 2.382 1.00 0.32 4 TRP A C 12
ATOM 5064 O O . TRP A 1 4 ? -0.777 -5.990 1.401 1.00 0.34 4 TRP A O 12
ATOM 5085 N N . PHE A 1 5 ? -0.474 -4.449 3.007 1.00 0.34 5 PHE A N 12
ATOM 5086 C CA . PHE A 1 5 ? -1.531 -3.576 2.504 1.00 0.36 5 PHE A CA 12
ATOM 5087 C C . PHE A 1 5 ? -1.141 -2.976 1.159 1.00 0.31 5 PHE A C 12
ATOM 5088 O O . PHE A 1 5 ? -2.003 -2.612 0.357 1.00 0.34 5 PHE A O 12
ATOM 5105 N N . CYS A 1 6 ? 0.160 -2.873 0.916 1.00 0.30 6 CYS A N 12
ATOM 5106 C CA . CYS A 1 6 ? 0.654 -2.379 -0.359 1.00 0.35 6 CYS A CA 12
ATOM 5107 C C . CYS A 1 6 ? 0.841 -3.538 -1.336 1.00 0.36 6 CYS A C 12
ATOM 5108 O O . CYS A 1 6 ? 0.531 -3.419 -2.520 1.00 0.42 6 CYS A O 12
ATOM 5115 N N . ILE A 1 7 ? 1.336 -4.668 -0.832 1.00 0.36 7 ILE A N 12
ATOM 5116 C CA . ILE A 1 7 ? 1.589 -5.836 -1.670 1.00 0.44 7 ILE A CA 12
ATOM 5117 C C . ILE A 1 7 ? 0.286 -6.436 -2.196 1.00 0.40 7 ILE A C 12
ATOM 5118 O O . ILE A 1 7 ? 0.203 -6.850 -3.351 1.00 0.50 7 ILE A O 12
ATOM 5134 N N . TYR A 1 8 ? -0.726 -6.492 -1.336 1.00 0.33 8 TYR A N 12
ATOM 5135 C CA . TYR A 1 8 ? -2.039 -7.011 -1.714 1.00 0.36 8 TYR A CA 12
ATOM 5136 C C . TYR A 1 8 ? -3.073 -5.890 -1.676 1.00 0.30 8 TYR A C 12
ATOM 5137 O O . TYR A 1 8 ? -3.779 -5.718 -0.681 1.00 0.42 8 TYR A O 12
ATOM 5155 N N . PRO A 1 9 ? -3.161 -5.105 -2.759 1.00 0.28 9 PRO A N 12
ATOM 5156 C CA . PRO A 1 9 ? -4.038 -3.938 -2.837 1.00 0.39 9 PRO A CA 12
ATOM 5157 C C . PRO A 1 9 ? -5.495 -4.299 -3.117 1.00 0.37 9 PRO A C 12
ATOM 5158 O O . PRO A 1 9 ? -5.789 -5.249 -3.848 1.00 0.43 9 PRO A O 12
ATOM 5169 N N . CYS A 1 10 ? -6.402 -3.537 -2.527 1.00 0.40 10 CYS A N 12
ATOM 5170 C CA . CYS A 1 10 ? -7.820 -3.653 -2.829 1.00 0.44 10 CYS A CA 12
ATOM 5171 C C . CYS A 1 10 ? -8.239 -2.485 -3.720 1.00 0.44 10 CYS A C 12
ATOM 5172 O O . CYS A 1 10 ? -7.456 -1.558 -3.928 1.00 0.48 10 CYS A O 12
ATOM 5179 N N . LYS A 1 11 ? -9.455 -2.517 -4.249 1.00 0.53 11 LYS A N 12
ATOM 5180 C CA . LYS A 1 11 ? -9.860 -1.559 -5.255 1.00 0.64 11 LYS A CA 12
ATOM 5181 C C . LYS A 1 11 ? -11.159 -0.850 -4.892 1.00 0.60 11 LYS A C 12
ATOM 5182 O O . LYS A 1 11 ? -11.902 -0.406 -5.768 1.00 0.74 11 LYS A O 12
ATOM 5201 N N . VAL A 1 12 ? -11.444 -0.759 -3.609 1.00 0.48 12 VAL A N 12
ATOM 5202 C CA . VAL A 1 12 ? -12.563 0.033 -3.149 1.00 0.51 12 VAL A CA 12
ATOM 5203 C C . VAL A 1 12 ? -12.049 1.358 -2.587 1.00 0.41 12 VAL A C 12
ATOM 5204 O O . VAL A 1 12 ? -11.201 1.397 -1.693 1.00 0.34 12 VAL A O 12
ATOM 5217 N N . GLU A 1 13 ? -12.550 2.439 -3.132 1.00 0.55 13 GLU A N 12
ATOM 5218 C CA . GLU A 1 13 ? -12.068 3.763 -2.777 1.00 0.56 13 GLU A CA 12
ATOM 5219 C C . GLU A 1 13 ? -12.976 4.416 -1.745 1.00 0.61 13 GLU A C 12
ATOM 5220 O O . GLU A 1 13 ? -14.149 4.066 -1.632 1.00 0.74 13 GLU A O 12
ATOM 5232 N N . PRO A 1 14 ? -12.438 5.362 -0.964 1.00 0.60 14 PRO A N 12
ATOM 5233 C CA . PRO A 1 14 ? -11.031 5.745 -1.011 1.00 0.54 14 PRO A CA 12
ATOM 5234 C C . PRO A 1 14 ? -10.205 5.043 0.063 1.00 0.40 14 PRO A C 12
ATOM 5235 O O . PRO A 1 14 ? -9.036 5.365 0.278 1.00 0.37 14 PRO A O 12
ATOM 5246 N N . ILE A 1 15 ? -10.818 4.064 0.713 1.00 0.40 15 ILE A N 12
ATOM 5247 C CA . ILE A 1 15 ? -10.226 3.409 1.874 1.00 0.42 15 ILE A CA 12
ATOM 5248 C C . ILE A 1 15 ? -8.991 2.580 1.499 1.00 0.35 15 ILE A C 12
ATOM 5249 O O . ILE A 1 15 ? -8.113 2.351 2.330 1.00 0.50 15 ILE A O 12
ATOM 5265 N N . CYS A 1 16 ? -8.914 2.141 0.255 1.00 0.23 16 CYS A N 12
ATOM 5266 C CA . CYS A 1 16 ? -7.742 1.407 -0.203 1.00 0.23 16 CYS A CA 12
ATOM 5267 C C . CYS A 1 16 ? -6.646 2.365 -0.651 1.00 0.22 16 CYS A C 12
ATOM 5268 O O . CYS A 1 16 ? -5.466 2.022 -0.639 1.00 0.39 16 CYS A O 12
ATOM 5275 N N . GLY A 1 17 ? -7.041 3.576 -1.019 1.00 0.20 17 GLY A N 12
ATOM 5276 C CA . GLY A 1 17 ? -6.080 4.561 -1.464 1.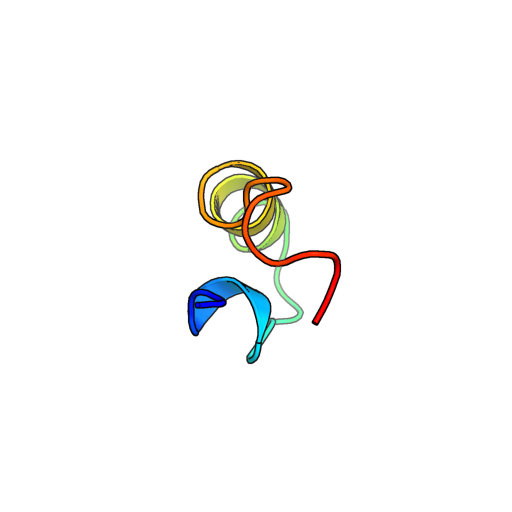00 0.30 17 GLY A CA 12
ATOM 5277 C C . GLY A 1 17 ? -5.445 5.279 -0.299 1.00 0.25 17 GLY A C 12
ATOM 5278 O O . GLY A 1 17 ? -4.247 5.568 -0.313 1.00 0.33 17 GLY A O 12
ATOM 5282 N N . VAL A 1 18 ? -6.256 5.551 0.719 1.00 0.21 18 VAL A N 12
ATOM 5283 C CA . VAL A 1 18 ? -5.786 6.227 1.918 1.00 0.27 18 VAL A CA 12
ATOM 5284 C C . VAL A 1 18 ? -4.617 5.467 2.555 1.00 0.28 18 VAL A C 12
ATOM 5285 O O . VAL A 1 18 ? -3.544 6.032 2.776 1.00 0.36 18 VAL A O 12
ATOM 5298 N N . VAL A 1 19 ? -4.828 4.186 2.820 1.00 0.26 19 VAL A N 12
ATOM 5299 C CA . VAL A 1 19 ? -3.800 3.330 3.393 1.00 0.34 19 VAL A CA 12
ATOM 5300 C C . VAL A 1 19 ? -2.584 3.215 2.470 1.00 0.32 19 VAL A C 12
ATOM 5301 O O . VAL A 1 19 ? -1.453 3.414 2.905 1.00 0.35 19 VAL A O 12
ATOM 5314 N N . TYR A 1 20 ? -2.829 2.916 1.196 1.00 0.29 20 TYR A N 12
ATOM 5315 C CA . TYR A 1 20 ? -1.770 2.747 0.202 1.00 0.30 20 TYR A CA 12
ATOM 5316 C C . TYR A 1 20 ? -0.786 3.917 0.201 1.00 0.31 20 TYR A C 12
ATOM 5317 O O . TYR A 1 20 ? 0.417 3.725 0.015 1.00 0.44 20 TYR A O 12
ATOM 5335 N N . ALA A 1 21 ? -1.302 5.121 0.413 1.00 0.26 21 ALA A N 12
ATOM 5336 C CA . ALA A 1 21 ? -0.481 6.324 0.387 1.00 0.30 21 ALA A CA 12
ATOM 5337 C C . ALA A 1 21 ? 0.575 6.319 1.487 1.00 0.34 21 ALA A C 12
ATOM 5338 O O . ALA A 1 21 ? 1.761 6.511 1.227 1.00 0.46 21 ALA A O 12
ATOM 5345 N N . SER A 1 22 ? 0.139 6.075 2.711 1.00 0.37 22 SER A N 12
ATOM 5346 C CA . SER A 1 22 ? 1.027 6.165 3.863 1.00 0.51 22 SER A CA 12
ATOM 5347 C C . SER A 1 22 ? 1.694 4.826 4.171 1.00 0.54 22 SER A C 12
ATOM 5348 O O . SER A 1 22 ? 2.840 4.781 4.614 1.00 0.73 22 SER A O 12
ATOM 5356 N N . ARG A 1 23 ? 0.985 3.737 3.917 1.00 0.46 23 ARG A N 12
ATOM 5357 C CA . ARG A 1 23 ? 1.456 2.416 4.309 1.00 0.56 23 ARG A CA 12
ATOM 5358 C C . ARG A 1 23 ? 2.247 1.741 3.197 1.00 0.57 23 ARG A C 12
ATOM 5359 O O . ARG A 1 23 ? 2.341 0.519 3.144 1.00 0.76 23 ARG A O 12
ATOM 5380 N N . CYS A 1 24 ? 2.782 2.537 2.288 1.00 0.45 24 CYS A N 12
ATOM 5381 C CA . CYS A 1 24 ? 3.711 2.028 1.293 1.00 0.48 24 CYS A CA 12
ATOM 5382 C C . CYS A 1 24 ? 4.790 3.074 1.021 1.00 0.44 24 CYS A C 12
ATOM 5383 O O . CYS A 1 24 ? 4.866 3.648 -0.067 1.00 0.55 24 CYS A O 12
ATOM 5390 N N . PRO A 1 25 ? 5.624 3.342 2.040 1.00 0.44 25 PRO A N 12
ATOM 5391 C CA . PRO A 1 25 ? 6.726 4.303 1.967 1.00 0.57 25 PRO A CA 12
ATOM 5392 C C . PRO A 1 25 ? 7.846 3.832 1.046 1.00 0.56 25 PRO A C 12
ATOM 5393 O O . PRO A 1 25 ? 7.864 2.678 0.611 1.00 0.49 25 PRO A O 12
ATOM 5404 N N . ARG A 1 26 ? 8.763 4.748 0.727 1.00 0.72 26 ARG A N 12
ATOM 5405 C CA . ARG A 1 26 ? 9.958 4.441 -0.074 1.00 0.80 26 ARG A CA 12
ATOM 5406 C C . ARG A 1 26 ? 10.743 3.257 0.495 1.00 0.77 26 ARG A C 12
ATOM 5407 O O . ARG A 1 26 ? 11.651 2.736 -0.151 1.00 0.84 26 ARG A O 12
ATOM 5428 N N . ALA A 1 27 ? 10.392 2.858 1.709 1.00 0.77 27 ALA A N 12
ATOM 5429 C CA . ALA A 1 27 ? 10.968 1.685 2.358 1.00 0.90 27 ALA A CA 12
ATOM 5430 C C . ALA A 1 27 ? 10.626 0.413 1.587 1.00 0.86 27 ALA A C 12
ATOM 5431 O O . ALA A 1 27 ? 11.220 -0.643 1.805 1.00 1.07 27 ALA A O 12
ATOM 5438 N N . CYS A 1 28 ? 9.645 0.522 0.706 1.00 0.71 28 CYS A N 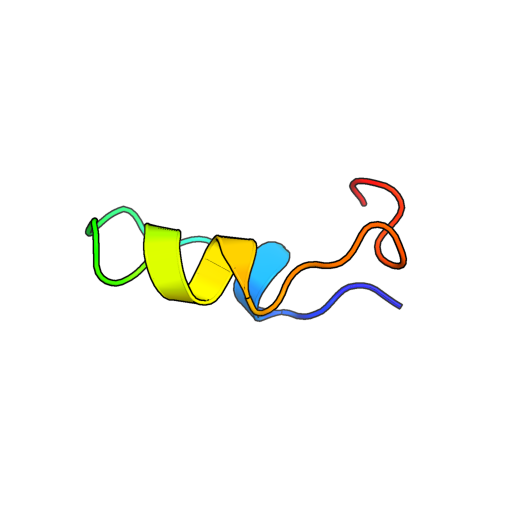12
ATOM 5439 C CA . CYS A 1 28 ? 9.239 -0.578 -0.149 1.00 0.85 28 CYS A CA 12
ATOM 5440 C C . CYS A 1 28 ? 10.217 -0.734 -1.310 1.00 1.07 28 CYS A C 12
ATOM 5441 O O . CYS A 1 28 ? 10.420 -1.831 -1.833 1.00 1.39 28 CYS A O 12
ATOM 5448 N N . ASP A 1 29 ? 10.825 0.393 -1.697 1.00 1.11 29 ASP A N 12
ATOM 5449 C CA . ASP A 1 29 ? 11.801 0.449 -2.790 1.00 1.39 29 ASP A CA 12
ATOM 5450 C C . ASP A 1 29 ? 11.174 0.009 -4.106 1.00 1.55 29 ASP A C 12
ATOM 5451 O O . ASP A 1 29 ? 11.883 -0.316 -5.062 1.00 1.85 29 ASP A O 12
ATOM 5460 N N . ASP A 1 30 ? 9.840 0.026 -4.145 1.00 2.21 30 ASP A N 12
ATOM 5461 C CA . ASP A 1 30 ? 9.074 -0.489 -5.276 1.00 3.45 30 ASP A CA 12
ATOM 5462 C C . ASP A 1 30 ? 9.494 -1.915 -5.627 1.00 3.93 30 ASP A C 12
ATOM 5463 O O . ASP A 1 30 ? 9.464 -2.308 -6.791 1.00 4.64 30 ASP A O 12
ATOM 5472 N N . ASP A 1 31 ? 9.886 -2.685 -4.618 1.00 3.92 31 ASP A N 12
ATOM 5473 C CA . ASP A 1 31 ? 10.331 -4.057 -4.833 1.00 4.98 31 ASP A CA 12
ATOM 5474 C C . ASP A 1 31 ? 10.021 -4.908 -3.610 1.00 5.94 31 ASP A C 12
ATOM 5475 O O . ASP A 1 31 ? 10.800 -4.865 -2.632 1.00 6.37 31 ASP A O 12
ATOM 5485 N N . GLY A 1 1 ? 9.603 -6.687 4.090 1.00 2.21 1 GLY A N 13
ATOM 5486 C CA . GLY A 1 1 ? 9.889 -5.272 3.749 1.00 1.32 1 GLY A CA 13
ATOM 5487 C C . GLY A 1 1 ? 8.627 -4.439 3.663 1.00 1.08 1 GLY A C 13
ATOM 5488 O O . GLY A 1 1 ? 8.190 -3.860 4.658 1.00 1.11 1 GLY A O 13
ATOM 5494 N N . CYS A 1 2 ? 8.038 -4.388 2.477 1.00 0.93 2 CYS A N 13
ATOM 5495 C CA . CYS A 1 2 ? 6.827 -3.619 2.244 1.00 0.73 2 CYS A CA 13
ATOM 5496 C C . CYS A 1 2 ? 5.653 -4.149 3.064 1.00 0.60 2 CYS A C 13
ATOM 5497 O O . CYS A 1 2 ? 5.460 -5.361 3.175 1.00 0.63 2 CYS A O 13
ATOM 5504 N N . PRO A 1 3 ? 4.874 -3.240 3.672 1.00 0.54 3 PRO A N 13
ATOM 5505 C CA . PRO A 1 3 ? 3.618 -3.593 4.340 1.00 0.51 3 PRO A CA 13
ATOM 5506 C C . PRO A 1 3 ? 2.669 -4.328 3.399 1.00 0.39 3 PRO A C 13
ATOM 5507 O O . PRO A 1 3 ? 2.578 -4.007 2.210 1.00 0.37 3 PRO A O 13
ATOM 5518 N N . TRP A 1 4 ? 1.950 -5.299 3.939 1.00 0.38 4 TRP A N 13
ATOM 5519 C CA . TRP A 1 4 ? 1.134 -6.196 3.140 1.00 0.36 4 TRP A CA 13
ATOM 5520 C C . TRP A 1 4 ? -0.071 -5.502 2.512 1.00 0.32 4 TRP A C 13
ATOM 5521 O O . TRP A 1 4 ? -0.649 -6.015 1.558 1.00 0.34 4 TRP A O 13
ATOM 5542 N N . PHE A 1 5 ? -0.444 -4.338 3.029 1.00 0.34 5 PHE A N 13
ATOM 5543 C CA . PHE A 1 5 ? -1.512 -3.555 2.413 1.00 0.36 5 PHE A CA 13
ATOM 5544 C C . PHE A 1 5 ? -1.033 -2.924 1.109 1.00 0.31 5 PHE A C 13
ATOM 5545 O O . PHE A 1 5 ? -1.835 -2.530 0.268 1.00 0.34 5 PHE A O 13
ATOM 5562 N N . CYS A 1 6 ? 0.281 -2.832 0.948 1.00 0.30 6 CYS A N 13
ATOM 5563 C CA . CYS A 1 6 ? 0.861 -2.295 -0.275 1.00 0.35 6 CYS A CA 13
ATOM 5564 C C . CYS A 1 6 ? 1.074 -3.418 -1.283 1.00 0.36 6 CYS A C 13
ATOM 5565 O O . CYS A 1 6 ? 0.892 -3.236 -2.485 1.00 0.42 6 CYS A O 13
ATOM 5572 N N . ILE A 1 7 ? 1.454 -4.585 -0.776 1.00 0.36 7 ILE A N 13
ATOM 5573 C CA . ILE A 1 7 ? 1.671 -5.754 -1.615 1.00 0.44 7 ILE A CA 13
ATOM 5574 C C . ILE A 1 7 ? 0.338 -6.342 -2.070 1.00 0.40 7 ILE A C 13
ATOM 5575 O O . ILE A 1 7 ? 0.205 -6.840 -3.191 1.00 0.50 7 ILE A O 13
ATOM 5591 N N . TYR A 1 8 ? -0.647 -6.284 -1.185 1.00 0.33 8 TYR A N 13
ATOM 5592 C CA . TYR A 1 8 ? -1.990 -6.758 -1.484 1.00 0.36 8 TYR A CA 13
ATOM 5593 C C . TYR A 1 8 ? -2.964 -5.588 -1.472 1.00 0.30 8 TYR A C 13
ATOM 5594 O O . TYR A 1 8 ? -3.634 -5.337 -0.471 1.00 0.42 8 TYR A O 13
ATOM 5612 N N . PRO A 1 9 ? -3.037 -4.847 -2.582 1.00 0.28 9 PRO A N 13
ATOM 5613 C CA . PRO A 1 9 ? -3.882 -3.660 -2.691 1.00 0.39 9 PRO A CA 13
ATOM 5614 C C . PRO A 1 9 ? -5.361 -4.011 -2.803 1.00 0.37 9 PRO A C 13
ATOM 5615 O O . PRO A 1 9 ? -5.735 -5.024 -3.402 1.00 0.43 9 PRO A O 13
ATOM 5626 N N . CYS A 1 10 ? -6.198 -3.159 -2.243 1.00 0.40 10 CYS A N 13
ATOM 5627 C CA . CYS A 1 10 ? -7.633 -3.355 -2.278 1.00 0.44 10 CYS A CA 13
ATOM 5628 C C . CYS A 1 10 ? -8.262 -2.448 -3.329 1.00 0.44 10 CYS A C 13
ATOM 5629 O O . CYS A 1 10 ? -7.784 -1.342 -3.584 1.00 0.48 10 CYS A O 13
ATOM 5636 N N . LYS A 1 11 ? -9.337 -2.923 -3.936 1.00 0.53 11 LYS A N 13
ATOM 5637 C CA . LYS A 1 11 ? -9.917 -2.279 -5.098 1.00 0.64 11 LYS A CA 13
ATOM 5638 C C . LYS A 1 11 ? -11.057 -1.361 -4.689 1.00 0.60 11 LYS A C 13
ATOM 5639 O O . LYS A 1 11 ? -11.765 -0.805 -5.532 1.00 0.74 11 LYS A O 13
ATOM 5658 N N . VAL A 1 12 ? -11.214 -1.196 -3.389 1.00 0.48 12 VAL A N 13
ATOM 5659 C CA . VAL A 1 12 ? -12.275 -0.378 -2.841 1.00 0.51 12 VAL A CA 13
ATOM 5660 C C . VAL A 1 12 ? -11.772 1.052 -2.638 1.00 0.41 12 VAL A C 13
ATOM 5661 O O . VAL A 1 12 ? -10.969 1.344 -1.747 1.00 0.34 12 VAL A O 13
ATOM 5674 N N . GLU A 1 13 ? -12.232 1.931 -3.491 1.00 0.55 13 GLU A N 13
ATOM 5675 C CA . GLU A 1 13 ? -11.763 3.305 -3.501 1.00 0.56 13 GLU A CA 13
ATOM 5676 C C . GLU A 1 13 ? -12.796 4.254 -2.901 1.00 0.61 13 GLU A C 13
ATOM 5677 O O . GLU A 1 13 ? -13.991 3.953 -2.875 1.00 0.74 13 GLU A O 13
ATOM 5689 N N . PRO A 1 14 ? -12.339 5.407 -2.392 1.00 0.60 14 PRO A N 13
ATOM 5690 C CA . PRO A 1 14 ? -10.923 5.750 -2.333 1.00 0.54 14 PRO A CA 13
ATOM 5691 C C . PRO A 1 14 ? -10.293 5.420 -0.979 1.00 0.40 14 PRO A C 13
ATOM 5692 O O . PRO A 1 14 ? -9.164 5.827 -0.693 1.00 0.37 14 PRO A O 13
ATOM 5703 N N . ILE A 1 15 ? -11.028 4.669 -0.162 1.00 0.40 15 ILE A N 13
ATOM 5704 C CA . ILE A 1 15 ? -10.604 4.347 1.197 1.00 0.42 15 ILE A CA 13
ATOM 5705 C C . ILE A 1 15 ? -9.300 3.545 1.213 1.00 0.35 15 ILE A C 13
ATOM 5706 O O . ILE A 1 15 ? -8.419 3.797 2.035 1.00 0.50 15 ILE A O 13
ATOM 5722 N N . CYS A 1 16 ? -9.165 2.596 0.293 1.00 0.23 16 CYS A N 13
ATOM 5723 C CA . CYS A 1 16 ? -7.963 1.779 0.236 1.00 0.23 16 CYS A CA 13
ATOM 5724 C C . CYS A 1 16 ? -6.775 2.610 -0.236 1.00 0.22 16 CYS A C 13
ATOM 5725 O O . CYS A 1 16 ? -5.636 2.353 0.145 1.00 0.39 16 CYS A O 13
ATOM 5732 N N . GLY A 1 17 ? -7.052 3.626 -1.044 1.00 0.20 17 GLY A N 13
ATOM 5733 C CA . GLY A 1 17 ? -6.003 4.509 -1.513 1.00 0.30 17 GLY A CA 13
ATOM 5734 C C . GLY A 1 17 ? -5.424 5.336 -0.387 1.00 0.25 17 GLY A C 13
ATOM 5735 O O . GLY A 1 17 ? -4.277 5.786 -0.452 1.00 0.33 17 GLY A O 13
ATOM 5739 N N . VAL A 1 18 ? -6.225 5.533 0.650 1.00 0.21 18 VAL A N 13
ATOM 5740 C CA . VAL A 1 18 ? -5.787 6.249 1.834 1.00 0.27 18 VAL A CA 13
ATOM 5741 C C . VAL A 1 18 ? -4.746 5.434 2.591 1.00 0.28 18 VAL A C 13
ATOM 5742 O O . VAL A 1 18 ? -3.634 5.905 2.837 1.00 0.36 18 VAL A O 13
ATOM 5755 N N . VAL A 1 19 ? -5.104 4.204 2.939 1.00 0.26 19 VAL A N 13
ATOM 5756 C CA . VAL A 1 19 ? -4.198 3.331 3.671 1.00 0.34 19 VAL A CA 13
ATOM 5757 C C . VAL A 1 19 ? -2.974 2.979 2.816 1.00 0.32 19 VAL A C 13
ATOM 5758 O O . VAL A 1 19 ? -1.854 2.972 3.319 1.00 0.35 19 VAL A O 13
ATOM 5771 N N . TYR A 1 20 ? -3.196 2.720 1.523 1.00 0.29 20 TYR A N 13
ATOM 5772 C CA . TYR A 1 20 ? -2.122 2.446 0.574 1.00 0.30 20 TYR A CA 13
ATOM 5773 C C . TYR A 1 20 ? -0.982 3.452 0.705 1.00 0.31 20 TYR A C 13
ATOM 5774 O O . TYR A 1 20 ? 0.183 3.073 0.807 1.00 0.44 20 TYR A O 13
ATOM 5792 N N . ALA A 1 21 ? -1.335 4.731 0.721 1.00 0.26 21 ALA A N 13
ATOM 5793 C CA . ALA A 1 21 ? -0.358 5.811 0.790 1.00 0.30 21 ALA A CA 13
ATOM 5794 C C . ALA A 1 21 ? 0.586 5.650 1.975 1.00 0.34 21 ALA A C 13
ATOM 5795 O O . ALA A 1 21 ? 1.801 5.799 1.844 1.00 0.46 21 ALA A O 13
ATOM 5802 N N . SER A 1 22 ? 0.020 5.324 3.125 1.00 0.37 22 SER A N 13
ATOM 5803 C CA . SER A 1 22 ? 0.793 5.204 4.354 1.00 0.51 22 SER A CA 13
ATOM 5804 C C . SER A 1 22 ? 1.481 3.839 4.443 1.00 0.54 22 SER A C 13
ATOM 5805 O O . SER A 1 22 ? 2.364 3.628 5.273 1.00 0.73 22 SER A O 13
ATOM 5813 N N . ARG A 1 23 ? 1.088 2.918 3.576 1.00 0.46 23 ARG A N 13
ATOM 5814 C CA . ARG A 1 23 ? 1.599 1.557 3.641 1.00 0.56 23 ARG A CA 13
ATOM 5815 C C . ARG A 1 23 ? 2.596 1.275 2.527 1.00 0.57 23 ARG A C 13
ATOM 5816 O O . ARG A 1 23 ? 2.991 0.132 2.324 1.00 0.76 23 ARG A O 13
ATOM 5837 N N . CYS A 1 24 ? 3.014 2.310 1.817 1.00 0.45 24 CYS A N 13
ATOM 5838 C CA . CYS A 1 24 ? 3.998 2.142 0.753 1.00 0.48 24 CYS A CA 13
ATOM 5839 C C . CYS A 1 24 ? 5.175 3.098 0.937 1.00 0.44 24 CYS A C 13
ATOM 5840 O O . CYS A 1 24 ? 5.352 4.041 0.162 1.00 0.55 24 CYS A O 13
ATOM 5847 N N . PRO A 1 25 ? 6.000 2.863 1.971 1.00 0.44 25 PRO A N 13
ATOM 5848 C CA . PRO A 1 25 ? 7.216 3.641 2.213 1.00 0.57 25 PRO A CA 13
ATOM 5849 C C . PRO A 1 25 ? 8.247 3.428 1.109 1.00 0.56 25 PRO A C 13
ATOM 5850 O O . PRO A 1 25 ? 8.108 2.519 0.287 1.00 0.49 25 PRO A O 13
ATOM 5861 N N . ARG A 1 26 ? 9.265 4.286 1.082 1.00 0.72 26 ARG A N 13
ATOM 5862 C CA . ARG A 1 26 ? 10.361 4.191 0.109 1.00 0.80 26 ARG A CA 13
ATOM 5863 C C . ARG A 1 26 ? 10.947 2.780 0.052 1.00 0.77 26 ARG A C 13
ATOM 5864 O O . ARG A 1 26 ? 11.570 2.393 -0.936 1.00 0.84 26 ARG A O 13
ATOM 5885 N N . ALA A 1 27 ? 10.729 2.031 1.126 1.00 0.77 27 ALA A N 13
ATOM 5886 C CA . ALA A 1 27 ? 11.131 0.626 1.230 1.00 0.90 27 ALA A CA 13
ATOM 5887 C C . ALA A 1 27 ? 10.579 -0.209 0.074 1.00 0.86 27 ALA A C 13
ATOM 5888 O O . ALA A 1 27 ? 11.061 -1.308 -0.203 1.00 1.07 27 ALA A O 13
ATOM 5895 N N . CYS A 1 28 ? 9.557 0.315 -0.586 1.00 0.71 28 CYS A N 13
ATOM 5896 C CA . CYS A 1 28 ? 8.931 -0.360 -1.712 1.00 0.85 28 CYS A CA 13
ATOM 5897 C C . CYS A 1 28 ? 9.584 0.033 -3.036 1.00 1.07 28 CYS A C 13
ATOM 5898 O O . CYS A 1 28 ? 8.971 -0.096 -4.097 1.00 1.39 28 CYS A O 13
ATOM 5905 N N . ASP A 1 29 ? 10.823 0.517 -2.962 1.00 1.11 29 ASP A N 13
ATOM 5906 C CA . ASP A 1 29 ? 11.588 0.922 -4.147 1.00 1.39 29 ASP A CA 13
ATOM 5907 C C . ASP A 1 29 ? 10.895 2.086 -4.855 1.00 1.55 29 ASP A C 13
ATOM 5908 O O . ASP A 1 29 ? 10.818 2.138 -6.083 1.00 1.85 29 ASP A O 13
ATOM 5917 N N . ASP A 1 30 ? 10.378 3.016 -4.052 1.00 2.21 30 ASP A N 13
ATOM 5918 C CA . ASP A 1 30 ? 9.716 4.222 -4.557 1.00 3.45 30 ASP A CA 13
ATOM 5919 C C . ASP A 1 30 ? 8.592 3.882 -5.531 1.00 3.93 30 ASP A C 13
ATOM 5920 O O . ASP A 1 30 ? 8.422 4.541 -6.559 1.00 4.64 30 ASP A O 13
ATOM 5929 N N . ASP A 1 31 ? 7.830 2.851 -5.207 1.00 3.92 31 ASP A N 13
ATOM 5930 C CA . ASP A 1 31 ? 6.732 2.416 -6.055 1.00 4.98 31 ASP A CA 13
ATOM 5931 C C . ASP A 1 31 ? 5.401 2.769 -5.415 1.00 5.94 31 ASP A C 13
ATOM 5932 O O . ASP A 1 31 ? 5.101 2.227 -4.330 1.00 6.37 31 ASP A O 13
ATOM 5942 N N . GLY A 1 1 ? 11.288 -6.401 3.799 1.00 2.21 1 GLY A N 14
ATOM 5943 C CA . GLY A 1 1 ? 10.219 -6.523 2.780 1.00 1.32 1 GLY A CA 14
ATOM 5944 C C . GLY A 1 1 ? 9.211 -5.400 2.873 1.00 1.08 1 GLY A C 14
ATOM 5945 O O . GLY A 1 1 ? 9.373 -4.475 3.669 1.00 1.11 1 GLY A O 14
ATOM 5951 N N . CYS A 1 2 ? 8.173 -5.484 2.060 1.00 0.93 2 CYS A N 14
ATOM 5952 C CA . CYS A 1 2 ? 7.131 -4.476 2.033 1.00 0.73 2 CYS A CA 14
ATOM 5953 C C . CYS A 1 2 ? 6.039 -4.770 3.052 1.00 0.60 2 CYS A C 14
ATOM 5954 O O . CYS A 1 2 ? 5.827 -5.923 3.435 1.00 0.63 2 CYS A O 14
ATOM 5961 N N . PRO A 1 3 ? 5.335 -3.721 3.507 1.00 0.54 3 PRO A N 14
ATOM 5962 C CA . PRO A 1 3 ? 4.118 -3.879 4.302 1.00 0.51 3 PRO A CA 14
ATOM 5963 C C . PRO A 1 3 ? 3.028 -4.520 3.452 1.00 0.39 3 PRO A C 14
ATOM 5964 O O . PRO A 1 3 ? 2.897 -4.211 2.264 1.00 0.37 3 PRO A O 14
ATOM 5975 N N . TRP A 1 4 ? 2.255 -5.415 4.058 1.00 0.38 4 TRP A N 14
ATOM 5976 C CA . TRP A 1 4 ? 1.354 -6.284 3.314 1.00 0.36 4 TRP A CA 14
ATOM 5977 C C . TRP A 1 4 ? 0.289 -5.498 2.551 1.00 0.32 4 TRP A C 14
ATOM 5978 O O . TRP A 1 4 ? -0.287 -6.004 1.588 1.00 0.34 4 TRP A O 14
ATOM 5999 N N . PHE A 1 5 ? 0.050 -4.260 2.969 1.00 0.34 5 PHE A N 14
ATOM 6000 C CA . PHE A 1 5 ? -0.913 -3.393 2.298 1.00 0.36 5 PHE A CA 14
ATOM 6001 C C . PHE A 1 5 ? -0.496 -3.112 0.855 1.00 0.31 5 PHE A C 14
ATOM 6002 O O . PHE A 1 5 ? -1.341 -2.892 -0.012 1.00 0.34 5 PHE A O 14
ATOM 6019 N N . CYS A 1 6 ? 0.809 -3.119 0.603 1.00 0.30 6 CYS A N 14
ATOM 6020 C CA . CYS A 1 6 ? 1.325 -2.878 -0.737 1.00 0.35 6 CYS A CA 14
ATOM 6021 C C . CYS A 1 6 ? 1.250 -4.153 -1.565 1.00 0.36 6 CYS A C 14
ATOM 6022 O O . CYS A 1 6 ? 1.040 -4.115 -2.776 1.00 0.42 6 CYS A O 14
ATOM 6029 N N . ILE A 1 7 ? 1.422 -5.283 -0.889 1.00 0.36 7 ILE A N 14
ATOM 6030 C CA . ILE A 1 7 ? 1.433 -6.581 -1.544 1.00 0.44 7 ILE A CA 14
ATOM 6031 C C . ILE A 1 7 ? 0.026 -6.986 -1.960 1.00 0.40 7 ILE A C 14
ATOM 6032 O O . ILE A 1 7 ? -0.174 -7.598 -3.010 1.00 0.50 7 ILE A O 14
ATOM 6048 N N . TYR A 1 8 ? -0.947 -6.647 -1.123 1.00 0.33 8 TYR A N 14
ATOM 6049 C CA . TYR A 1 8 ? -2.346 -6.936 -1.410 1.00 0.36 8 TYR A CA 14
ATOM 6050 C C . TYR A 1 8 ? -3.105 -5.644 -1.696 1.00 0.30 8 TYR A C 14
ATOM 6051 O O . TYR A 1 8 ? -3.736 -5.074 -0.803 1.00 0.42 8 TYR A O 14
ATOM 6069 N N . PRO A 1 9 ? -3.044 -5.156 -2.943 1.00 0.28 9 PRO A N 14
ATOM 6070 C CA . PRO A 1 9 ? -3.739 -3.938 -3.341 1.00 0.39 9 PRO A CA 14
ATOM 6071 C C . PRO A 1 9 ? -5.248 -4.138 -3.382 1.00 0.37 9 PRO A C 14
ATOM 6072 O O . PRO A 1 9 ? -5.739 -5.190 -3.798 1.00 0.43 9 PRO A O 14
ATOM 6083 N N . CYS A 1 10 ? -5.979 -3.139 -2.932 1.00 0.40 10 CYS A N 14
ATOM 6084 C CA . CYS A 1 10 ? -7.425 -3.190 -2.942 1.00 0.44 10 CYS A CA 14
ATOM 6085 C C . CYS A 1 10 ? -7.963 -2.254 -4.013 1.00 0.44 10 CYS A C 14
ATOM 6086 O O . CYS A 1 10 ? -7.310 -1.278 -4.377 1.00 0.48 10 CYS A O 14
ATOM 6093 N N . LYS A 1 11 ? -9.141 -2.559 -4.527 1.00 0.53 11 LYS A N 14
ATOM 6094 C CA . LYS A 1 11 ? -9.708 -1.802 -5.626 1.00 0.64 11 LYS A CA 14
ATOM 6095 C C . LYS A 1 11 ? -10.807 -0.881 -5.126 1.00 0.60 11 LYS A C 14
ATOM 6096 O O . LYS A 1 11 ? -11.416 -0.139 -5.897 1.00 0.74 11 LYS A O 14
ATOM 6115 N N . VAL A 1 12 ? -11.050 -0.933 -3.827 1.00 0.48 12 VAL A N 14
ATOM 6116 C CA . VAL A 1 12 ? -12.071 -0.115 -3.209 1.00 0.51 12 VAL A CA 14
ATOM 6117 C C . VAL A 1 12 ? -11.453 1.136 -2.584 1.00 0.41 12 VAL A C 14
ATOM 6118 O O . VAL A 1 12 ? -10.489 1.069 -1.822 1.00 0.34 12 VAL A O 14
ATOM 6131 N N . GLU A 1 13 ? -12.016 2.271 -2.923 1.00 0.55 13 GLU A N 14
ATOM 6132 C CA . GLU A 1 13 ? -11.539 3.557 -2.443 1.00 0.56 13 GLU A CA 14
ATOM 6133 C C . GLU A 1 13 ? -12.684 4.250 -1.703 1.00 0.61 13 GLU A C 14
ATOM 6134 O O . GLU A 1 13 ? -13.833 3.832 -1.831 1.00 0.74 13 GLU A O 14
ATOM 6146 N N . PRO A 1 14 ? -12.409 5.295 -0.902 1.00 0.60 14 PRO A N 14
ATOM 6147 C CA . PRO A 1 14 ? -11.072 5.860 -0.734 1.00 0.54 14 PRO A CA 14
ATOM 6148 C C . PRO A 1 14 ? -10.233 5.119 0.298 1.00 0.40 14 PRO A C 14
ATOM 6149 O O . PRO A 1 14 ? -9.077 5.467 0.524 1.00 0.37 14 PRO A O 14
ATOM 6160 N N . ILE A 1 15 ? -10.815 4.090 0.907 1.00 0.40 15 ILE A N 14
ATOM 6161 C CA . ILE A 1 15 ? -10.138 3.336 1.956 1.00 0.42 15 ILE A CA 14
ATOM 6162 C C . ILE A 1 15 ? -8.759 2.834 1.505 1.00 0.35 15 ILE A C 14
ATOM 6163 O O . ILE A 1 15 ? -7.771 3.016 2.214 1.00 0.50 15 ILE A O 14
ATOM 6179 N N . CYS A 1 16 ? -8.679 2.245 0.313 1.00 0.23 16 CYS A N 14
ATOM 6180 C CA . CYS A 1 16 ? -7.404 1.736 -0.175 1.00 0.23 16 CYS A CA 14
ATOM 6181 C C . CYS A 1 16 ? -6.498 2.882 -0.591 1.00 0.22 16 CYS A C 14
ATOM 6182 O O . CYS A 1 16 ? -5.281 2.811 -0.434 1.00 0.39 16 CYS A O 14
ATOM 6189 N N . GLY A 1 17 ? -7.102 3.943 -1.105 1.00 0.20 17 GLY A N 14
ATOM 6190 C CA . GLY A 1 17 ? -6.337 5.104 -1.517 1.00 0.30 17 GLY A CA 14
ATOM 6191 C C . GLY A 1 17 ? -5.630 5.754 -0.349 1.00 0.25 17 GLY A C 14
ATOM 6192 O O . GLY A 1 17 ? -4.505 6.234 -0.479 1.00 0.33 17 GLY A O 14
ATOM 6196 N N . VAL A 1 18 ? -6.296 5.757 0.795 1.00 0.21 18 VAL A N 14
ATOM 6197 C CA . VAL A 1 18 ? -5.728 6.296 2.019 1.00 0.27 18 VAL A CA 14
ATOM 6198 C C . VAL A 1 18 ? -4.580 5.423 2.522 1.00 0.28 18 VAL A C 14
ATOM 6199 O O . VAL A 1 18 ? -3.453 5.896 2.684 1.00 0.36 18 VAL A O 14
ATOM 6212 N N . VAL A 1 19 ? -4.866 4.143 2.748 1.00 0.26 19 VAL A N 14
ATOM 6213 C CA . VAL A 1 19 ? -3.873 3.228 3.304 1.00 0.34 19 VAL A CA 14
ATOM 6214 C C . VAL A 1 19 ? -2.660 3.073 2.382 1.00 0.32 19 VAL A C 14
ATOM 6215 O O . VAL A 1 19 ? -1.527 3.179 2.832 1.00 0.35 19 VAL A O 14
ATOM 6228 N N . TYR A 1 20 ? -2.894 2.841 1.099 1.00 0.29 20 TYR A N 14
ATOM 6229 C CA . TYR A 1 20 ? -1.810 2.696 0.132 1.00 0.30 20 TYR A CA 14
ATOM 6230 C C . TYR A 1 20 ? -0.909 3.932 0.102 1.00 0.31 20 TYR A C 14
ATOM 6231 O O . TYR A 1 20 ? 0.279 3.836 -0.193 1.00 0.44 20 TYR A O 14
ATOM 6249 N N . ALA A 1 21 ? -1.473 5.088 0.414 1.00 0.26 21 ALA A N 14
ATOM 6250 C CA . ALA A 1 21 ? -0.717 6.329 0.381 1.00 0.30 21 ALA A CA 14
ATOM 6251 C C . ALA A 1 21 ? 0.027 6.571 1.693 1.00 0.34 21 ALA A C 14
ATOM 6252 O O . ALA A 1 21 ? 1.148 7.072 1.693 1.00 0.46 21 ALA A O 14
ATOM 6259 N N . SER A 1 22 ? -0.592 6.219 2.812 1.00 0.37 22 SER A N 14
ATOM 6260 C CA . SER A 1 22 ? -0.005 6.493 4.122 1.00 0.51 22 SER A CA 14
ATOM 6261 C C . SER A 1 22 ? 0.805 5.310 4.668 1.00 0.54 22 SER A C 14
ATOM 6262 O O . SER A 1 22 ? 1.807 5.502 5.353 1.00 0.73 22 SER A O 14
ATOM 6270 N N . ARG A 1 23 ? 0.379 4.094 4.353 1.00 0.46 23 ARG A N 14
ATOM 6271 C CA . ARG A 1 23 ? 0.971 2.891 4.936 1.00 0.56 23 ARG A CA 14
ATOM 6272 C C . ARG A 1 23 ? 1.938 2.205 3.975 1.00 0.57 23 ARG A C 14
ATOM 6273 O O . ARG A 1 23 ? 2.431 1.113 4.259 1.00 0.76 23 ARG A O 14
ATOM 6294 N N . CYS A 1 24 ? 2.212 2.839 2.845 1.00 0.45 24 CYS A N 14
ATOM 6295 C CA . CYS A 1 24 ? 3.082 2.243 1.839 1.00 0.48 24 CYS A CA 14
ATOM 6296 C C . CYS A 1 24 ? 4.127 3.247 1.379 1.00 0.44 24 CYS A C 14
ATOM 6297 O O . CYS A 1 24 ? 3.993 3.880 0.331 1.00 0.55 24 CYS A O 14
ATOM 6304 N N . PRO A 1 25 ? 5.178 3.412 2.186 1.00 0.44 25 PRO A N 14
ATOM 6305 C CA . PRO A 1 25 ? 6.283 4.316 1.889 1.00 0.57 25 PRO A CA 14
ATOM 6306 C C . PRO A 1 25 ? 7.207 3.761 0.807 1.00 0.56 25 PRO A C 14
ATOM 6307 O O . PRO A 1 25 ? 7.155 2.573 0.474 1.00 0.49 25 PRO A O 14
ATOM 6318 N N . ARG A 1 26 ? 8.050 4.644 0.266 1.00 0.72 26 ARG A N 14
ATOM 6319 C CA . ARG A 1 26 ? 9.050 4.282 -0.749 1.00 0.80 26 ARG A CA 14
ATOM 6320 C C . ARG A 1 26 ? 9.963 3.162 -0.259 1.00 0.77 26 ARG A C 14
ATOM 6321 O O . ARG A 1 26 ? 10.742 2.598 -1.026 1.00 0.84 26 ARG A O 14
ATOM 6342 N N . ALA A 1 27 ? 9.869 2.871 1.031 1.00 0.77 27 ALA A N 14
ATOM 6343 C CA . ALA A 1 27 ? 10.603 1.779 1.660 1.00 0.90 27 ALA A CA 14
ATOM 6344 C C . ALA A 1 27 ? 10.289 0.445 0.989 1.00 0.86 27 ALA A C 14
ATOM 6345 O O . ALA A 1 27 ? 11.072 -0.502 1.052 1.00 1.07 27 ALA A O 14
ATOM 6352 N N . CYS A 1 28 ? 9.129 0.384 0.355 1.00 0.71 28 CYS A N 14
ATOM 6353 C CA . CYS A 1 28 ? 8.680 -0.813 -0.333 1.00 0.85 28 CYS A CA 14
ATOM 6354 C C . CYS A 1 28 ? 9.497 -1.051 -1.604 1.00 1.07 28 CYS A C 14
ATOM 6355 O O . CYS A 1 28 ? 9.628 -2.180 -2.078 1.00 1.39 28 CYS A O 14
ATOM 6362 N N . ASP A 1 29 ? 10.051 0.038 -2.137 1.00 1.11 29 ASP A N 14
ATOM 6363 C CA . ASP A 1 29 ? 10.852 0.005 -3.364 1.00 1.39 29 ASP A CA 14
ATOM 6364 C C . ASP A 1 29 ? 10.027 -0.495 -4.544 1.00 1.55 29 ASP A C 14
ATOM 6365 O O . ASP A 1 29 ? 10.573 -0.991 -5.531 1.00 1.85 29 ASP A O 14
ATOM 6374 N N . ASP A 1 30 ? 8.707 -0.341 -4.424 1.00 2.21 30 ASP A N 14
ATOM 6375 C CA . ASP A 1 30 ? 7.753 -0.773 -5.443 1.00 3.45 30 ASP A CA 14
ATOM 6376 C C . ASP A 1 30 ? 8.006 -2.212 -5.868 1.00 3.93 30 ASP A C 14
ATOM 6377 O O . ASP A 1 30 ? 8.053 -2.520 -7.060 1.00 4.64 30 ASP A O 14
ATOM 6386 N N . ASP A 1 31 ? 8.170 -3.085 -4.887 1.00 3.92 31 ASP A N 14
ATOM 6387 C CA . ASP A 1 31 ? 8.404 -4.497 -5.149 1.00 4.98 31 ASP A CA 14
ATOM 6388 C C . ASP A 1 31 ? 7.089 -5.262 -5.168 1.00 5.94 31 ASP A C 14
ATOM 6389 O O . ASP A 1 31 ? 6.500 -5.465 -4.087 1.00 6.37 31 ASP A O 14
ATOM 6399 N N . GLY A 1 1 ? 8.965 -6.348 6.309 1.00 2.21 1 GLY A N 15
ATOM 6400 C CA . GLY A 1 1 ? 9.540 -5.227 5.531 1.00 1.32 1 GLY A CA 15
ATOM 6401 C C . GLY A 1 1 ? 8.468 -4.347 4.922 1.00 1.08 1 GLY A C 15
ATOM 6402 O O . GLY A 1 1 ? 8.203 -3.248 5.406 1.00 1.11 1 GLY A O 15
ATOM 6408 N N . CYS A 1 2 ? 7.848 -4.830 3.859 1.00 0.93 2 CYS A N 15
ATOM 6409 C CA . CYS A 1 2 ? 6.789 -4.089 3.192 1.00 0.73 2 CYS A CA 15
ATOM 6410 C C . CYS A 1 2 ? 5.436 -4.382 3.822 1.00 0.60 2 CYS A C 15
ATOM 6411 O O . CYS A 1 2 ? 5.088 -5.543 4.046 1.00 0.63 2 CYS A O 15
ATOM 6418 N N . PRO A 1 3 ? 4.663 -3.332 4.140 1.00 0.54 3 PRO A N 15
ATOM 6419 C CA . PRO A 1 3 ? 3.292 -3.483 4.627 1.00 0.51 3 PRO A CA 15
ATOM 6420 C C . PRO A 1 3 ? 2.430 -4.232 3.619 1.00 0.39 3 PRO A C 15
ATOM 6421 O O . PRO A 1 3 ? 2.433 -3.914 2.425 1.00 0.37 3 PRO A O 15
ATOM 6432 N N . TRP A 1 4 ? 1.686 -5.217 4.103 1.00 0.38 4 TRP A N 15
ATOM 6433 C CA . TRP A 1 4 ? 0.882 -6.071 3.245 1.00 0.36 4 TRP A CA 15
ATOM 6434 C C . TRP A 1 4 ? -0.242 -5.295 2.567 1.00 0.32 4 TRP A C 15
ATOM 6435 O O . TRP A 1 4 ? -0.824 -5.768 1.594 1.00 0.34 4 TRP A O 15
ATOM 6456 N N . PHE A 1 5 ? -0.536 -4.104 3.079 1.00 0.34 5 PHE A N 15
ATOM 6457 C CA . PHE A 1 5 ? -1.477 -3.201 2.424 1.00 0.36 5 PHE A CA 15
ATOM 6458 C C . PHE A 1 5 ? -0.962 -2.801 1.047 1.00 0.31 5 PHE A C 15
ATOM 6459 O O . PHE A 1 5 ? -1.737 -2.599 0.116 1.00 0.34 5 PHE A O 15
ATOM 6476 N N . CYS A 1 6 ? 0.355 -2.694 0.930 1.00 0.30 6 CYS A N 15
ATOM 6477 C CA . CYS A 1 6 ? 0.979 -2.268 -0.312 1.00 0.35 6 CYS A CA 15
ATOM 6478 C C . CYS A 1 6 ? 1.256 -3.471 -1.205 1.00 0.36 6 CYS A C 15
ATOM 6479 O O . CYS A 1 6 ? 1.198 -3.376 -2.431 1.00 0.42 6 CYS A O 15
ATOM 6486 N N . ILE A 1 7 ? 1.565 -4.606 -0.581 1.00 0.36 7 ILE A N 15
ATOM 6487 C CA . ILE A 1 7 ? 1.833 -5.832 -1.317 1.00 0.44 7 ILE A CA 15
ATOM 6488 C C . ILE A 1 7 ? 0.544 -6.407 -1.897 1.00 0.40 7 ILE A C 15
ATOM 6489 O O . ILE A 1 7 ? 0.520 -6.887 -3.029 1.00 0.50 7 ILE A O 15
ATOM 6505 N N . TYR A 1 8 ? -0.529 -6.353 -1.113 1.00 0.33 8 TYR A N 15
ATOM 6506 C CA . TYR A 1 8 ? -1.835 -6.839 -1.551 1.00 0.36 8 TYR A CA 15
ATOM 6507 C C . TYR A 1 8 ? -2.816 -5.679 -1.672 1.00 0.30 8 TYR A C 15
ATOM 6508 O O . TYR A 1 8 ? -3.594 -5.409 -0.758 1.00 0.42 8 TYR A O 15
ATOM 6526 N N . PRO A 1 9 ? -2.785 -4.980 -2.814 1.00 0.28 9 PRO A N 15
ATOM 6527 C CA . PRO A 1 9 ? -3.608 -3.795 -3.059 1.00 0.39 9 PRO A CA 15
ATOM 6528 C C . PRO A 1 9 ? -5.068 -4.137 -3.339 1.00 0.37 9 PRO A C 15
ATOM 6529 O O . PRO A 1 9 ? -5.412 -5.286 -3.637 1.00 0.43 9 PRO A O 15
ATOM 6540 N N . CYS A 1 10 ? -5.924 -3.137 -3.231 1.00 0.40 10 CYS A N 15
ATOM 6541 C CA . CYS A 1 10 ? -7.337 -3.294 -3.537 1.00 0.44 10 CYS A CA 15
ATOM 6542 C C . CYS A 1 10 ? -7.850 -2.057 -4.272 1.00 0.44 10 CYS A C 15
ATOM 6543 O O . CYS A 1 10 ? -7.204 -1.007 -4.254 1.00 0.48 10 CYS A O 15
ATOM 6550 N N . LYS A 1 11 ? -9.006 -2.178 -4.912 1.00 0.53 11 LYS A N 15
ATOM 6551 C CA . LYS A 1 11 ? -9.475 -1.157 -5.828 1.00 0.64 11 LYS A CA 15
ATOM 6552 C C . LYS A 1 11 ? -10.777 -0.523 -5.358 1.00 0.60 11 LYS A C 15
ATOM 6553 O O . LYS A 1 11 ? -11.477 0.122 -6.137 1.00 0.74 11 LYS A O 15
ATOM 6572 N N . VAL A 1 12 ? -11.112 -0.714 -4.097 1.00 0.48 12 VAL A N 15
ATOM 6573 C CA . VAL A 1 12 ? -12.272 -0.058 -3.532 1.00 0.51 12 VAL A CA 15
ATOM 6574 C C . VAL A 1 12 ? -11.833 1.208 -2.798 1.00 0.41 12 VAL A C 15
ATOM 6575 O O . VAL A 1 12 ? -11.198 1.171 -1.744 1.00 0.34 12 VAL A O 15
ATOM 6588 N N . GLU A 1 13 ? -12.143 2.325 -3.398 1.00 0.55 13 GLU A N 15
ATOM 6589 C CA . GLU A 1 13 ? -11.744 3.622 -2.877 1.00 0.56 13 GLU A CA 15
ATOM 6590 C C . GLU A 1 13 ? -12.860 4.225 -2.032 1.00 0.61 13 GLU A C 15
ATOM 6591 O O . GLU A 1 13 ? -14.015 3.809 -2.136 1.00 0.74 13 GLU A O 15
ATOM 6603 N N . PRO A 1 14 ? -12.530 5.197 -1.168 1.00 0.60 14 PRO A N 15
ATOM 6604 C CA . PRO A 1 14 ? -11.166 5.687 -0.985 1.00 0.54 14 PRO A CA 15
ATOM 6605 C C . PRO A 1 14 ? -10.416 4.967 0.137 1.00 0.40 14 PRO A C 15
ATOM 6606 O O . PRO A 1 14 ? -9.293 5.333 0.482 1.00 0.37 14 PRO A O 15
ATOM 6617 N N . ILE A 1 15 ? -11.032 3.926 0.676 1.00 0.40 15 ILE A N 15
ATOM 6618 C CA . ILE A 1 15 ? -10.504 3.235 1.850 1.00 0.42 15 ILE A CA 15
ATOM 6619 C C . ILE A 1 15 ? -9.214 2.464 1.542 1.00 0.35 15 ILE A C 15
ATOM 6620 O O . ILE A 1 15 ? -8.390 2.236 2.428 1.00 0.50 15 ILE A O 15
ATOM 6636 N N . CYS A 1 16 ? -9.032 2.062 0.296 1.00 0.23 16 CYS A N 15
ATOM 6637 C CA . CYS A 1 16 ? -7.817 1.362 -0.084 1.00 0.23 16 CYS A CA 15
ATOM 6638 C C . CYS A 1 16 ? -6.685 2.337 -0.365 1.00 0.22 16 CYS A C 15
ATOM 6639 O O . CYS A 1 16 ? -5.541 2.090 0.008 1.00 0.39 16 CYS A O 15
ATOM 6646 N N . GLY A 1 17 ? -7.010 3.461 -0.988 1.00 0.20 17 GLY A N 15
ATOM 6647 C CA . GLY A 1 17 ? -5.982 4.409 -1.371 1.00 0.30 17 GLY A CA 15
ATOM 6648 C C . GLY A 1 17 ? -5.511 5.241 -0.201 1.00 0.25 17 GLY A C 15
ATOM 6649 O O . GLY A 1 17 ? -4.368 5.705 -0.179 1.00 0.33 17 GLY A O 15
ATOM 6653 N N . VAL A 1 18 ? -6.393 5.429 0.772 1.00 0.21 18 VAL A N 15
ATOM 6654 C CA . VAL A 1 18 ? -6.063 6.189 1.967 1.00 0.27 18 VAL A CA 15
ATOM 6655 C C . VAL A 1 18 ? -4.889 5.541 2.716 1.00 0.28 18 VAL A C 15
ATOM 6656 O O . VAL A 1 18 ? -3.861 6.180 2.952 1.00 0.36 18 VAL A O 15
ATOM 6669 N N . VAL A 1 19 ? -5.042 4.269 3.054 1.00 0.26 19 VAL A N 15
ATOM 6670 C CA . VAL A 1 19 ? -4.004 3.516 3.742 1.00 0.34 19 VAL A CA 15
ATOM 6671 C C . VAL A 1 19 ? -2.800 3.263 2.823 1.00 0.32 19 VAL A C 15
ATOM 6672 O O . VAL A 1 19 ? -1.655 3.363 3.261 1.00 0.35 19 VAL A O 15
ATOM 6685 N N . TYR A 1 20 ? -3.070 2.960 1.549 1.00 0.29 20 TYR A N 15
ATOM 6686 C CA . TYR A 1 20 ? -2.030 2.728 0.547 1.00 0.30 20 TYR A CA 15
ATOM 6687 C C . TYR A 1 20 ? -0.977 3.833 0.559 1.00 0.31 20 TYR A C 15
ATOM 6688 O O . TYR A 1 20 ? 0.216 3.570 0.415 1.00 0.44 20 TYR A O 15
ATOM 6706 N N . ALA A 1 21 ? -1.435 5.063 0.745 1.00 0.26 21 ALA A N 15
ATOM 6707 C CA . ALA A 1 21 ? -0.562 6.228 0.741 1.00 0.30 21 ALA A CA 15
ATOM 6708 C C . ALA A 1 21 ? 0.564 6.101 1.762 1.00 0.34 21 ALA A C 15
ATOM 6709 O O . ALA A 1 21 ? 1.737 6.284 1.437 1.00 0.46 21 ALA A O 15
ATOM 6716 N N . SER A 1 22 ? 0.201 5.770 2.990 1.00 0.37 22 SER A N 15
ATOM 6717 C CA . SER A 1 22 ? 1.161 5.714 4.085 1.00 0.51 22 SER A CA 15
ATOM 6718 C C . SER A 1 22 ? 1.840 4.347 4.178 1.00 0.54 22 SER A C 15
ATOM 6719 O O . SER A 1 22 ? 2.808 4.175 4.917 1.00 0.73 22 SER A O 15
ATOM 6727 N N . ARG A 1 23 ? 1.336 3.374 3.429 1.00 0.46 23 ARG A N 15
ATOM 6728 C CA . ARG A 1 23 ? 1.841 2.010 3.532 1.00 0.56 23 ARG A CA 15
ATOM 6729 C C . ARG A 1 23 ? 2.696 1.628 2.335 1.00 0.57 23 ARG A C 15
ATOM 6730 O O . ARG A 1 23 ? 3.067 0.467 2.179 1.00 0.76 23 ARG A O 15
ATOM 6751 N N . CYS A 1 24 ? 3.016 2.598 1.496 1.00 0.45 24 CYS A N 15
ATOM 6752 C CA . CYS A 1 24 ? 3.915 2.358 0.375 1.00 0.48 24 CYS A CA 15
ATOM 6753 C C . CYS A 1 24 ? 5.093 3.322 0.415 1.00 0.44 24 CYS A C 15
ATOM 6754 O O . CYS A 1 24 ? 5.170 4.262 -0.377 1.00 0.55 24 CYS A O 15
ATOM 6761 N N . PRO A 1 25 ? 6.017 3.103 1.357 1.00 0.44 25 PRO A N 15
ATOM 6762 C CA . PRO A 1 25 ? 7.252 3.865 1.452 1.00 0.57 25 PRO A CA 15
ATOM 6763 C C . PRO A 1 25 ? 8.290 3.351 0.460 1.00 0.56 25 PRO A C 15
ATOM 6764 O O . PRO A 1 25 ? 8.097 2.295 -0.150 1.00 0.49 25 PRO A O 15
ATOM 6775 N N . ARG A 1 26 ? 9.364 4.111 0.267 1.00 0.72 26 ARG A N 15
ATOM 6776 C CA . ARG A 1 26 ? 10.455 3.720 -0.634 1.00 0.80 26 ARG A CA 15
ATOM 6777 C C . ARG A 1 26 ? 10.986 2.324 -0.309 1.00 0.77 26 ARG A C 15
ATOM 6778 O O . ARG A 1 26 ? 11.645 1.696 -1.136 1.00 0.84 26 ARG A O 15
ATOM 6799 N N . ALA A 1 27 ? 10.689 1.850 0.896 1.00 0.77 27 ALA A N 15
ATOM 6800 C CA . ALA A 1 27 ? 10.987 0.475 1.289 1.00 0.90 27 ALA A CA 15
ATOM 6801 C C . ALA A 1 27 ? 10.384 -0.509 0.289 1.00 0.86 27 ALA A C 15
ATOM 6802 O O . ALA A 1 27 ? 10.972 -1.544 -0.024 1.00 1.07 27 ALA A O 15
ATOM 6809 N N . CYS A 1 28 ? 9.215 -0.153 -0.219 1.00 0.71 28 CYS A N 15
ATOM 6810 C CA . CYS A 1 28 ? 8.487 -0.981 -1.166 1.00 0.85 28 CYS A CA 15
ATOM 6811 C C . CYS A 1 28 ? 8.830 -0.612 -2.604 1.00 1.07 28 CYS A C 15
ATOM 6812 O O . CYS A 1 28 ? 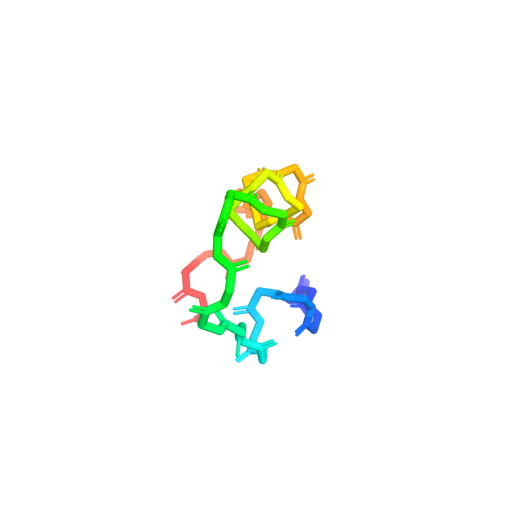8.151 -1.034 -3.539 1.00 1.39 28 CYS A O 15
ATOM 6819 N N . ASP A 1 29 ? 9.878 0.199 -2.764 1.00 1.11 29 ASP A N 15
ATOM 6820 C CA . ASP A 1 29 ? 10.337 0.658 -4.079 1.00 1.39 29 ASP A CA 15
ATOM 6821 C C . ASP A 1 29 ? 9.234 1.409 -4.814 1.00 1.55 29 ASP A C 15
ATOM 6822 O O . ASP A 1 29 ? 9.255 1.508 -6.041 1.00 1.85 29 ASP A O 15
ATOM 6831 N N . ASP A 1 30 ? 8.281 1.938 -4.047 1.00 2.21 30 ASP A N 15
ATOM 6832 C CA . ASP A 1 30 ? 7.113 2.624 -4.596 1.00 3.45 30 ASP A CA 15
ATOM 6833 C C . ASP A 1 30 ? 6.397 1.748 -5.619 1.00 3.93 30 ASP A C 15
ATOM 6834 O O . ASP A 1 30 ? 5.880 2.238 -6.623 1.00 4.64 30 ASP A O 15
ATOM 6843 N N . ASP A 1 31 ? 6.379 0.447 -5.368 1.00 3.92 31 ASP A N 15
ATOM 6844 C CA . ASP A 1 31 ? 5.729 -0.497 -6.262 1.00 4.98 31 ASP A CA 15
ATOM 6845 C C . ASP A 1 31 ? 4.983 -1.552 -5.464 1.00 5.94 31 ASP A C 15
ATOM 6846 O O . ASP A 1 31 ? 5.645 -2.416 -4.857 1.00 6.37 31 ASP A O 15
#